Protein 9BF2 (pdb70)

B-factor: mean 17.83, std 10.33, range [5.29, 92.13]

Radius of gyration: 23.88 Å; Cα contacts (8 Å, |Δi|>4): 708; chains: 3; bounding box: 47×56×74 Å

Foldseek 3Di:
DDADAEAEEEEEEEQPDCVLCPPVLQVVLQVVLQVVCVVVRNHHDDDYPYYDYDHDLVVQQVVVVVCPVPTPPYAEYEYEDAPDDVNVVSNCCCCVPNPVHHYQYDYSVCSNPPDSVSSVVSSVVVVVRRD/DDADAEAEEEEEEEQDDCVQCPPVLVVVLVVVLQVVCVVVRNGNDDDHPYYDYDHDLVVQQVVVVCVPVPDPPHAEYEYEDAPDDPNVVSNCCNCVPVRVHHYQYDYSVCSSPPDVVRSVVRSVVVVVVRD/DAAQAEQEEEEEEEAPDCVLQPPVLQVVLVVVLQVVCVVVRHGNDDDHPYYDYDHDLVVQQVVVVCVPVPGPPHAEYEYEDQPDDPNVVSNCCCCVPNRVHHYQYDYSVCSNPPDVVRSVVRSVVVCVRRHD

Organism: Homo sapiens (NCBI:txid9606)

Structure (mmCIF, N/CA/C/O backbone):
data_9BF2
#
_entry.id   9BF2
#
_cell.length_a   39.608
_cell.length_b   46.339
_cell.length_c   64.920
_cell.angle_alpha   87.58
_cell.angle_beta   74.68
_cell.angle_gamma   85.87
#
_symmetry.space_group_name_H-M   'P 1'
#
loop_
_entity.id
_entity.type
_entity.pdbx_description
1 polymer 'Protein argonaute-2'
2 non-polymer "URIDINE-5'-MONOPHOSPHATE"
3 water water
#
loop_
_atom_site.group_PDB
_atom_site.id
_atom_site.type_symbol
_atom_site.label_atom_id
_atom_site.label_alt_id
_atom_site.label_comp_id
_atom_site.label_asym_id
_atom_site.label_entity_id
_atom_site.label_seq_id
_atom_site.pdbx_PDB_ins_code
_atom_site.Cartn_x
_atom_site.Cartn_y
_atom_site.Cartn_z
_atom_site.occupancy
_atom_site.B_iso_or_equiv
_atom_site.auth_seq_id
_atom_site.auth_comp_id
_atom_site.auth_asym_id
_atom_site.auth_atom_id
_atom_site.pdbx_PDB_model_num
ATOM 1 N N . PHE A 1 3 ? -30.936 9.054 -31.594 1.00 36.85 442 PHE A N 1
ATOM 2 C CA . PHE A 1 3 ? -31.390 8.019 -30.633 1.00 32.72 442 PHE A CA 1
ATOM 3 C C . PHE A 1 3 ? -31.571 6.676 -31.338 1.00 31.88 442 PHE A C 1
ATOM 4 O O . PHE A 1 3 ? -32.327 6.577 -32.306 1.00 26.53 442 PHE A O 1
ATOM 12 N N . HIS A 1 4 ? -30.930 5.651 -30.799 1.00 25.28 443 HIS A N 1
ATOM 13 C CA . HIS A 1 4 ? -30.962 4.352 -31.482 1.00 19.89 443 HIS A CA 1
ATOM 14 C C . HIS A 1 4 ? -32.126 3.506 -30.993 1.00 28.82 443 HIS A C 1
ATOM 15 O O . HIS A 1 4 ? -32.287 3.383 -29.786 1.00 23.57 443 HIS A O 1
ATOM 22 N N . THR A 1 5 ? -32.871 2.938 -31.935 1.00 25.60 444 THR A N 1
ATOM 23 C CA . THR A 1 5 ? -33.967 2.010 -31.606 1.00 27.58 444 THR A CA 1
ATOM 24 C C . THR A 1 5 ? -33.347 0.613 -31.724 1.00 26.48 444 THR A C 1
ATOM 25 O O . THR A 1 5 ? -32.240 0.504 -32.241 1.00 37.00 444 THR A O 1
ATOM 29 N N . GLY A 1 6 ? -34.010 -0.407 -31.238 1.00 33.03 445 GLY A N 1
ATOM 30 C CA . GLY A 1 6 ? -33.427 -1.735 -31.434 1.00 36.76 445 GLY A CA 1
ATOM 31 C C . GLY A 1 6 ? -32.302 -2.181 -30.491 1.00 28.01 445 GLY A C 1
ATOM 32 O O . GLY A 1 6 ? -31.782 -3.282 -30.668 1.00 29.66 445 GLY A O 1
ATOM 33 N N . ILE A 1 7 ? -31.886 -1.379 -29.517 1.00 17.72 446 ILE A N 1
ATOM 34 C CA . ILE A 1 7 ? -30.989 -1.871 -28.466 1.00 16.41 446 ILE A CA 1
ATOM 35 C C . ILE A 1 7 ? -31.794 -2.697 -27.461 1.00 24.30 446 ILE A C 1
ATOM 36 O O . ILE A 1 7 ? -32.857 -2.263 -26.991 1.00 19.80 446 ILE A O 1
ATOM 41 N N . GLU A 1 8 ? -31.268 -3.864 -27.082 1.00 19.55 447 GLU A N 1
ATOM 42 C CA . GLU A 1 8 ? -31.780 -4.614 -25.939 1.00 18.03 447 GLU A CA 1
ATOM 43 C C . GLU A 1 8 ? -30.591 -5.015 -25.077 1.00 18.60 447 GLU A C 1
ATOM 44 O O . GLU A 1 8 ? -29.633 -5.618 -25.578 1.00 20.80 447 GLU A O 1
ATOM 50 N N . ILE A 1 9 ? -30.644 -4.671 -23.798 1.00 15.57 448 ILE A N 1
ATOM 51 C CA . ILE A 1 9 ? -29.555 -4.943 -22.866 1.00 16.20 448 ILE A CA 1
ATOM 52 C C . ILE A 1 9 ? -29.977 -6.170 -22.069 1.00 17.21 448 ILE A C 1
ATOM 53 O O . ILE A 1 9 ? -30.865 -6.100 -21.211 1.00 19.25 448 ILE A O 1
ATOM 58 N N . LYS A 1 10 ? -29.366 -7.315 -22.380 1.00 17.73 449 LYS A N 1
ATOM 59 C CA . LYS A 1 10 ? -29.771 -8.560 -21.743 1.00 18.12 449 LYS A CA 1
ATOM 60 C C . LYS A 1 10 ? -28.803 -9.007 -20.676 1.00 17.49 449 LYS A C 1
ATOM 61 O O . LYS A 1 10 ? -29.233 -9.591 -19.681 1.00 21.42 449 LYS A O 1
ATOM 67 N N . VAL A 1 11 ? -27.512 -8.725 -20.850 1.00 13.11 450 VAL A N 1
ATOM 68 C CA . VAL A 1 11 ? -26.486 -9.147 -19.891 1.00 11.82 450 VAL A CA 1
ATOM 69 C C . VAL A 1 11 ? -25.732 -7.901 -19.456 1.00 13.35 450 VAL A C 1
ATOM 70 O O . VAL A 1 11 ? -25.017 -7.294 -20.256 1.00 12.25 450 VAL A O 1
ATOM 74 N N . TRP A 1 12 ? -25.863 -7.529 -18.181 1.00 11.28 451 TRP A N 1
ATOM 75 C CA . TRP A 1 12 ? -25.198 -6.312 -17.710 1.00 7.31 451 TRP A CA 1
ATOM 76 C C . TRP A 1 12 ? -24.909 -6.466 -16.229 1.00 10.42 451 TRP A C 1
ATOM 77 O O . TRP A 1 12 ? -25.561 -7.248 -15.545 1.00 11.30 451 TRP A O 1
ATOM 88 N N . ALA A 1 13 ? -23.950 -5.672 -15.721 1.00 8.33 452 ALA A N 1
ATOM 89 C CA . ALA A 1 13 ? -23.475 -5.803 -14.349 1.00 6.79 452 ALA A CA 1
ATOM 90 C C . ALA A 1 13 ? -23.455 -4.423 -13.712 1.00 9.31 452 ALA A C 1
ATOM 91 O O . ALA A 1 13 ? -23.410 -3.413 -14.406 1.00 8.72 452 ALA A O 1
ATOM 93 N N . ILE A 1 14 ? -23.481 -4.394 -12.386 1.00 7.28 453 ILE A N 1
ATOM 94 C CA . ILE A 1 14 ? -23.276 -3.168 -11.615 1.00 8.18 453 ILE A CA 1
ATOM 95 C C . ILE A 1 14 ? -22.055 -3.366 -10.727 1.00 8.15 453 ILE A C 1
ATOM 96 O O . ILE A 1 14 ? -21.966 -4.350 -9.970 1.00 8.83 453 ILE A O 1
ATOM 101 N N . ALA A 1 15 ? -21.139 -2.409 -10.781 1.00 6.74 454 ALA A N 1
ATOM 102 C CA . ALA A 1 15 ? -19.991 -2.345 -9.895 1.00 6.47 454 ALA A CA 1
ATOM 103 C C . ALA A 1 15 ? -20.122 -1.059 -9.110 1.00 8.62 454 ALA A C 1
ATOM 104 O O . ALA A 1 15 ? -20.083 0.017 -9.705 1.00 9.71 454 ALA A O 1
ATOM 106 N N . CYS A 1 16 ? -20.265 -1.154 -7.790 1.00 7.90 455 CYS A N 1
ATOM 107 C CA . CYS A 1 16 ? -20.527 0.058 -7.012 1.00 5.72 455 CYS A CA 1
ATOM 108 C C . CYS A 1 16 ? -19.245 0.418 -6.258 1.00 9.16 455 CYS A C 1
ATOM 109 O O . CYS A 1 16 ? -18.919 -0.209 -5.240 1.00 10.42 455 CYS A O 1
ATOM 112 N N . PHE A 1 17 ? -18.530 1.461 -6.723 1.00 7.71 456 PHE A N 1
ATOM 113 C CA . PHE A 1 17 ? -17.332 1.898 -5.993 1.00 7.65 456 PHE A CA 1
ATOM 114 C C . PHE A 1 17 ? -17.647 2.915 -4.915 1.00 10.91 456 PHE A C 1
ATOM 115 O O . PHE A 1 17 ? -16.746 3.284 -4.147 1.00 10.89 456 PHE A O 1
ATOM 123 N N . ALA A 1 18 ? -18.908 3.367 -4.835 1.00 9.81 457 ALA A N 1
ATOM 124 C CA . ALA A 1 18 ? -19.338 4.168 -3.705 1.00 13.76 457 ALA A CA 1
ATOM 125 C C . ALA A 1 18 ? -19.484 3.285 -2.459 1.00 10.37 457 ALA A C 1
ATOM 126 O O . ALA A 1 18 ? -19.823 2.113 -2.572 1.00 10.16 457 ALA A O 1
ATOM 128 N N . PRO A 1 19 ? -19.224 3.828 -1.272 1.00 12.19 458 PRO A N 1
ATOM 129 C CA . PRO A 1 19 ? -19.296 3.021 -0.056 1.00 15.30 458 PRO A CA 1
ATOM 130 C C . PRO A 1 19 ? -20.709 2.514 0.148 1.00 13.50 458 PRO A C 1
ATOM 131 O O . PRO A 1 19 ? -21.664 3.269 -0.005 1.00 13.34 458 PRO A O 1
ATOM 135 N N . GLN A 1 20 ? -20.820 1.253 0.561 1.00 11.80 459 GLN A N 1
ATOM 136 C CA . GLN A 1 20 ? -22.143 0.713 0.889 1.00 13.72 459 GLN A CA 1
ATOM 137 C C . GLN A 1 20 ? -22.884 1.559 1.938 1.00 17.54 459 GLN A C 1
ATOM 138 O O . GLN A 1 20 ? -24.111 1.676 1.880 1.00 12.87 459 GLN A O 1
ATOM 144 N N . ARG A 1 21 ? -22.178 2.200 2.878 1.00 16.21 460 ARG A N 1
ATOM 145 C CA . ARG A 1 21 ? -22.919 2.961 3.884 1.00 16.46 460 ARG A CA 1
ATOM 146 C C . ARG A 1 21 ? -23.526 4.241 3.329 1.00 17.80 460 ARG A C 1
ATOM 147 O O . ARG A 1 21 ? -24.427 4.813 3.954 1.00 23.62 460 ARG A O 1
ATOM 155 N N . GLN A 1 22 ? -23.064 4.699 2.176 1.00 13.70 461 GLN A N 1
ATOM 156 C CA . GLN A 1 22 ? -23.673 5.837 1.509 1.00 17.10 461 GLN A CA 1
ATOM 157 C C . GLN A 1 22 ? -24.668 5.432 0.438 1.00 20.42 461 GLN A C 1
ATOM 158 O O . GLN A 1 22 ? -25.718 6.061 0.311 1.00 25.73 461 GLN A O 1
ATOM 164 N N . CYS A 1 23 ? -24.382 4.361 -0.295 1.00 13.35 462 CYS A N 1
ATOM 165 C CA . CYS A 1 23 ? -25.201 3.901 -1.420 1.00 10.10 462 CYS A CA 1
ATOM 166 C C . CYS A 1 23 ? -25.526 2.448 -1.099 1.00 10.33 462 CYS A C 1
ATOM 167 O O . CYS A 1 23 ? -24.743 1.560 -1.460 1.00 9.84 462 CYS A O 1
ATOM 170 N N . THR A 1 24 ? -26.655 2.205 -0.422 1.00 9.58 463 THR A N 1
ATOM 171 C CA . THR A 1 24 ? -26.938 0.883 0.134 1.00 9.00 463 THR A CA 1
ATOM 172 C C . THR A 1 24 ? -27.532 -0.062 -0.902 1.00 12.10 463 THR A C 1
ATOM 173 O O . THR A 1 24 ? -27.886 0.322 -2.022 1.00 9.79 463 THR A O 1
ATOM 177 N N . GLU A 1 25 ? -27.693 -1.322 -0.484 1.00 10.21 464 GLU A N 1
ATOM 178 C CA . GLU A 1 25 ? -28.306 -2.312 -1.369 1.00 9.36 464 GLU A CA 1
ATOM 179 C C . GLU A 1 25 ? -29.707 -1.879 -1.799 1.00 11.22 464 GLU A C 1
ATOM 180 O O . GLU A 1 25 ? -30.079 -2.044 -2.968 1.00 10.31 464 GLU A O 1
ATOM 186 N N . VAL A 1 26 ? -30.500 -1.306 -0.896 1.00 12.16 465 VAL A N 1
ATOM 187 C CA . VAL A 1 26 ? -31.837 -0.927 -1.348 1.00 10.86 465 VAL A CA 1
ATOM 188 C C . VAL A 1 26 ? -31.781 0.241 -2.329 1.00 11.12 465 VAL A C 1
ATOM 189 O O . VAL A 1 26 ? -32.612 0.322 -3.242 1.00 9.60 465 VAL A O 1
ATOM 193 N N . HIS A 1 27 ? -30.829 1.166 -2.164 1.00 9.06 466 HIS A N 1
ATOM 194 C CA . HIS A 1 27 ? -30.631 2.200 -3.183 1.00 9.84 466 HIS A CA 1
ATOM 195 C C . HIS A 1 27 ? -30.274 1.555 -4.523 1.00 9.52 466 HIS A C 1
ATOM 196 O O . HIS A 1 27 ? -30.797 1.958 -5.570 1.00 8.50 466 HIS A O 1
ATOM 203 N N . LEU A 1 28 ? -29.391 0.554 -4.519 1.00 10.02 467 LEU A N 1
ATOM 204 C CA . LEU A 1 28 ? -29.004 -0.091 -5.785 1.00 10.83 467 LEU A CA 1
ATOM 205 C C . LEU A 1 28 ? -30.187 -0.780 -6.459 1.00 13.44 467 LEU A C 1
ATOM 206 O O . LEU A 1 28 ? -30.372 -0.680 -7.688 1.00 10.94 467 LEU A O 1
ATOM 211 N N . LYS A 1 29 ? -31.013 -1.494 -5.680 1.00 11.97 468 LYS A N 1
ATOM 212 C CA . LYS A 1 29 ? -32.153 -2.202 -6.262 1.00 11.66 468 LYS A CA 1
ATOM 213 C C . LYS A 1 29 ? -33.221 -1.247 -6.771 1.00 10.11 468 LYS A C 1
ATOM 214 O O . LYS A 1 29 ? -33.817 -1.473 -7.829 1.00 10.60 468 LYS A O 1
ATOM 220 N N . SER A 1 30 ? -33.433 -0.155 -6.043 1.00 9.90 469 SER A N 1
ATOM 221 C CA . SER A 1 30 ? -34.374 0.855 -6.468 1.00 9.24 469 SER A CA 1
ATOM 222 C C . SER A 1 30 ? -33.922 1.485 -7.772 1.00 12.18 469 SER A C 1
ATOM 223 O O . SER A 1 30 ? -34.699 1.620 -8.725 1.00 11.97 469 SER A O 1
ATOM 226 N N . PHE A 1 31 ? -32.668 1.917 -7.801 1.00 10.19 470 PHE A N 1
ATOM 227 C CA . PHE A 1 31 ? -32.089 2.505 -9.011 1.00 9.74 470 PHE A CA 1
ATOM 228 C C . PHE A 1 31 ? -32.195 1.541 -10.196 1.00 12.60 470 PHE A C 1
ATOM 229 O O . PHE A 1 31 ? -32.607 1.942 -11.303 1.00 10.30 470 PHE A O 1
ATOM 237 N N . THR A 1 32 ? -31.857 0.263 -9.975 1.00 12.13 471 THR A N 1
ATOM 238 C CA . THR A 1 32 ? -31.964 -0.753 -11.024 1.00 13.26 471 THR A CA 1
ATOM 239 C C . THR A 1 32 ? -33.367 -0.818 -11.609 1.00 16.83 471 THR A C 1
ATOM 240 O O . THR A 1 32 ? -33.552 -0.817 -12.841 1.00 14.24 471 THR A O 1
ATOM 244 N N . GLU A 1 33 ? -34.381 -0.912 -10.734 1.00 13.27 472 GLU A N 1
ATOM 245 C CA . GLU A 1 33 ? -35.738 -1.101 -11.185 1.00 13.64 472 GLU A CA 1
ATOM 246 C C . GLU A 1 33 ? -36.256 0.155 -11.857 1.00 16.11 472 GLU A C 1
ATOM 247 O O . GLU A 1 33 ? -36.981 0.062 -12.845 1.00 14.09 472 GLU A O 1
ATOM 253 N N . GLN A 1 34 ? -35.882 1.336 -11.347 1.00 13.37 473 GLN A N 1
ATOM 254 C CA . GLN A 1 34 ? -36.330 2.564 -12.011 1.00 12.48 473 GLN A CA 1
ATOM 255 C C . GLN A 1 34 ? -35.657 2.721 -13.366 1.00 11.22 473 GLN A C 1
ATOM 256 O O . GLN A 1 34 ? -36.309 3.122 -14.343 1.00 12.84 473 GLN A O 1
ATOM 262 N N . LEU A 1 35 ? -34.384 2.355 -13.460 1.00 12.01 474 LEU A N 1
ATOM 263 C CA . LEU A 1 35 ? -33.682 2.437 -14.749 1.00 13.28 474 LEU A CA 1
ATOM 264 C C . LEU A 1 35 ? -34.285 1.465 -15.752 1.00 15.45 474 LEU A C 1
ATOM 265 O O . LEU A 1 35 ? -34.462 1.790 -16.941 1.00 14.98 474 LEU A O 1
ATOM 270 N N . ARG A 1 36 ? -34.623 0.265 -15.296 1.00 13.48 475 ARG A N 1
ATOM 271 C CA . ARG A 1 36 ? -35.257 -0.695 -16.200 1.00 18.23 475 ARG A CA 1
ATOM 272 C C . ARG A 1 36 ? -36.578 -0.149 -16.748 1.00 16.06 475 ARG A C 1
ATOM 273 O O . ARG A 1 36 ? -36.860 -0.267 -17.955 1.00 14.48 475 ARG A O 1
ATOM 281 N N . LYS A 1 37 ? -37.387 0.502 -15.908 1.00 17.09 476 LYS A N 1
ATOM 282 C CA . LYS A 1 37 ? -38.684 0.977 -16.384 1.00 18.41 476 LYS A CA 1
ATOM 283 C C . LYS A 1 37 ? -38.526 2.087 -17.423 1.00 13.40 476 LYS A C 1
ATOM 284 O O . LYS A 1 37 ? -39.230 2.098 -18.448 1.00 15.62 476 LYS A O 1
ATOM 290 N N . ILE A 1 38 ? -37.636 3.056 -17.152 1.00 12.14 477 ILE A N 1
ATOM 291 C CA . ILE A 1 38 ? -37.547 4.165 -18.080 1.00 13.63 477 ILE A CA 1
ATOM 292 C C . ILE A 1 38 ? -36.863 3.714 -19.359 1.00 11.86 477 ILE A C 1
ATOM 293 O O . ILE A 1 38 ? -37.247 4.160 -20.459 1.00 12.68 477 ILE A O 1
ATOM 298 N N . SER A 1 39 ? -35.903 2.777 -19.262 1.00 10.40 478 SER A N 1
ATOM 299 C CA . SER A 1 39 ? -35.247 2.274 -20.473 1.00 11.08 478 SER A CA 1
ATOM 300 C C . SER A 1 39 ? -36.241 1.520 -21.356 1.00 13.11 478 SER A C 1
ATOM 301 O O . SER A 1 39 ? -36.209 1.656 -22.579 1.00 12.88 478 SER A O 1
ATOM 304 N N . ARG A 1 40 ? -37.219 0.848 -20.742 1.00 13.68 479 ARG A N 1
ATOM 305 C CA . ARG A 1 40 ? -38.260 0.187 -21.529 1.00 17.46 479 ARG A CA 1
ATOM 306 C C . ARG A 1 40 ? -39.178 1.206 -22.187 1.00 15.44 479 ARG A C 1
ATOM 307 O O . ARG A 1 40 ? -39.516 1.066 -23.378 1.00 16.24 479 ARG A O 1
ATOM 315 N N . ASP A 1 41 ? -39.613 2.224 -21.414 1.00 15.66 480 ASP A N 1
ATOM 316 C CA . ASP A 1 41 ? -40.412 3.334 -21.944 1.00 18.64 480 ASP A CA 1
ATOM 317 C C . ASP A 1 41 ? -39.812 3.835 -23.224 1.00 16.11 480 ASP A C 1
ATOM 318 O O . ASP A 1 41 ? -40.512 4.087 -24.211 1.00 18.07 480 ASP A O 1
ATOM 323 N N . ALA A 1 42 ? -38.505 4.008 -23.216 1.00 15.43 481 ALA A N 1
ATOM 324 C CA . ALA A 1 42 ? -37.764 4.629 -24.292 1.00 15.64 481 ALA A CA 1
ATOM 325 C C . ALA A 1 42 ? -37.368 3.670 -25.393 1.00 22.48 481 ALA A C 1
ATOM 326 O O . ALA A 1 42 ? -36.658 4.087 -26.326 1.00 20.15 481 ALA A O 1
ATOM 328 N N . GLY A 1 43 ? -37.735 2.401 -25.265 1.00 15.05 482 GLY A N 1
ATOM 329 C CA . GLY A 1 43 ? -37.477 1.444 -26.320 1.00 14.41 482 GLY A CA 1
ATOM 330 C C . GLY A 1 43 ? -36.050 0.963 -26.375 1.00 16.86 482 GLY A C 1
ATOM 331 O O . GLY A 1 43 ? -35.608 0.518 -27.441 1.00 18.27 482 GLY A O 1
ATOM 332 N N . MET A 1 44 ? -35.317 1.028 -25.252 1.00 15.70 483 MET A N 1
ATOM 333 C CA . MET A 1 44 ? -33.976 0.442 -25.133 1.00 15.28 483 MET A CA 1
ATOM 334 C C . MET A 1 44 ? -33.974 -0.437 -23.895 1.00 15.92 483 MET A C 1
ATOM 335 O O . MET A 1 44 ? -33.262 -0.164 -22.923 1.00 19.17 483 MET A O 1
ATOM 340 N N . PRO A 1 45 ? -34.822 -1.461 -23.868 1.00 16.25 484 PRO A N 1
ATOM 341 C CA . PRO A 1 45 ? -35.087 -2.154 -22.600 1.00 20.39 484 PRO A CA 1
ATOM 342 C C . PRO A 1 45 ? -33.816 -2.782 -22.053 1.00 21.49 484 PRO A C 1
ATOM 343 O O . PRO A 1 45 ? -33.149 -3.577 -22.733 1.00 18.18 484 PRO A O 1
ATOM 347 N N . ILE A 1 46 ? -33.478 -2.451 -20.848 1.00 23.54 485 ILE A N 1
ATOM 348 C CA . ILE A 1 46 ? -32.532 -3.125 -19.953 1.00 23.73 485 ILE A CA 1
ATOM 349 C C . ILE A 1 46 ? -33.326 -4.255 -19.322 1.00 32.40 485 ILE A C 1
ATOM 350 O O . ILE A 1 46 ? -34.173 -4.030 -18.454 1.00 37.79 485 ILE A O 1
ATOM 355 N N . GLN A 1 47 ? -32.991 -5.349 -19.890 1.00 37.30 486 GLN A N 1
ATOM 356 C CA . GLN A 1 47 ? -33.787 -6.515 -19.563 1.00 31.25 486 GLN A CA 1
ATOM 357 C C . GLN A 1 47 ? -33.127 -7.324 -18.453 1.00 43.87 486 GLN A C 1
ATOM 358 O O . GLN A 1 47 ? -31.897 -7.456 -18.388 1.00 37.26 486 GLN A O 1
ATOM 364 N N . GLY A 1 48 ? -33.956 -7.857 -17.579 1.00 32.99 487 GLY A N 1
ATOM 365 C CA . GLY A 1 48 ? -33.454 -8.687 -16.519 1.00 28.99 487 GLY A CA 1
ATOM 366 C C . GLY A 1 48 ? -32.714 -7.904 -15.471 1.00 26.96 487 GLY A C 1
ATOM 367 O O . GLY A 1 48 ? -32.234 -6.785 -15.706 1.00 26.12 487 GLY A O 1
ATOM 368 N N . GLN A 1 49 ? -32.654 -8.502 -14.286 1.00 20.31 488 GLN A N 1
ATOM 369 C CA . GLN A 1 49 ? -31.779 -8.026 -13.249 1.00 22.24 488 GLN A CA 1
ATOM 370 C C . GLN A 1 49 ? -30.335 -8.131 -13.726 1.00 15.53 488 GLN A C 1
ATOM 371 O O . GLN A 1 49 ? -30.020 -8.894 -14.647 1.00 16.76 488 GLN A O 1
ATOM 377 N N . PRO A 1 50 ? -29.442 -7.350 -13.137 1.00 14.00 489 PRO A N 1
ATOM 378 C CA . PRO A 1 50 ? -28.043 -7.459 -13.530 1.00 13.27 489 PRO A CA 1
ATOM 379 C C . PRO A 1 50 ? -27.533 -8.840 -13.155 1.00 15.65 489 PRO A C 1
ATOM 380 O O . PRO A 1 50 ? -27.941 -9.421 -12.139 1.00 14.49 489 PRO A O 1
ATOM 384 N N . CYS A 1 51 ? -26.600 -9.344 -13.965 1.00 10.91 490 CYS A N 1
ATOM 385 C CA . CYS A 1 51 ? -26.037 -10.659 -13.669 1.00 10.90 490 CYS A CA 1
ATOM 386 C C . CYS A 1 51 ? -25.091 -10.618 -12.473 1.00 11.92 490 CYS A C 1
ATOM 387 O O . CYS A 1 51 ? -24.754 -11.679 -11.918 1.00 14.36 490 CYS A O 1
ATOM 390 N N . PHE A 1 52 ? -24.691 -9.427 -12.051 1.00 11.40 491 PHE A N 1
ATOM 391 C CA . PHE A 1 52 ? -23.677 -9.239 -11.027 1.00 9.79 491 PHE A CA 1
ATOM 392 C C . PHE A 1 52 ? -23.913 -7.840 -10.464 1.00 11.88 491 PHE A C 1
ATOM 393 O O . PHE A 1 52 ? -24.143 -6.905 -11.235 1.00 9.46 491 PHE A O 1
ATOM 401 N N . CYS A 1 53 ? -23.861 -7.707 -9.141 1.00 11.13 492 CYS A N 1
ATOM 402 C CA . CYS A 1 53 ? -24.030 -6.395 -8.523 1.00 12.55 492 CYS A CA 1
ATOM 403 C C . CYS A 1 53 ? -23.244 -6.449 -7.217 1.00 12.71 492 CYS A C 1
ATOM 404 O O . CYS A 1 53 ? -23.678 -7.086 -6.238 1.00 16.98 492 CYS A O 1
ATOM 407 N N . LYS A 1 54 ? -22.076 -5.831 -7.209 1.00 10.33 493 LYS A N 1
ATOM 408 C CA . LYS A 1 54 ? -21.231 -5.916 -6.029 1.00 10.40 493 LYS A CA 1
ATOM 409 C C . LYS A 1 54 ? -20.537 -4.590 -5.751 1.00 8.99 493 LYS A C 1
ATOM 410 O O . LYS A 1 54 ? -20.352 -3.741 -6.647 1.00 10.39 493 LYS A O 1
ATOM 416 N N . TYR A 1 55 ? -20.138 -4.436 -4.494 1.00 9.26 494 TYR A N 1
ATOM 417 C CA . TYR A 1 55 ? -19.354 -3.303 -4.062 1.00 9.36 494 TYR A CA 1
ATOM 418 C C . TYR A 1 55 ? -17.880 -3.548 -4.336 1.00 13.86 494 TYR A C 1
ATOM 419 O O . TYR A 1 55 ? -17.382 -4.683 -4.275 1.00 16.43 494 TYR A O 1
ATOM 428 N N . ALA A 1 56 ? -17.224 -2.449 -4.628 1.00 13.04 495 ALA A N 1
ATOM 429 C CA . ALA A 1 56 ? -15.784 -2.517 -4.898 1.00 17.36 495 ALA A CA 1
ATOM 430 C C . ALA A 1 56 ? -15.121 -1.350 -4.186 1.00 13.16 495 ALA A C 1
ATOM 431 O O . ALA A 1 56 ? -15.744 -0.309 -4.018 1.00 11.38 495 ALA A O 1
ATOM 433 N N . GLN A 1 57 ? -13.895 -1.569 -3.746 1.00 12.05 496 GLN A N 1
ATOM 434 C CA . GLN A 1 57 ? -13.192 -0.514 -3.008 1.00 14.49 496 GLN A CA 1
ATOM 435 C C . GLN A 1 57 ? -11.885 -0.145 -3.721 1.00 16.04 496 GLN A C 1
ATOM 436 O O . GLN A 1 57 ? -10.992 -0.974 -3.744 1.00 17.17 496 GLN A O 1
ATOM 442 N N . GLY A 1 58 ? -11.813 1.032 -4.313 1.00 13.22 497 GLY A N 1
ATOM 443 C CA . GLY A 1 58 ? -10.532 1.508 -4.841 1.00 11.17 497 GLY A CA 1
ATOM 444 C C . GLY A 1 58 ? -10.226 1.192 -6.284 1.00 10.96 497 GLY A C 1
ATOM 445 O O . GLY A 1 58 ? -10.724 0.224 -6.816 1.00 11.19 497 GLY A O 1
ATOM 446 N N . ALA A 1 59 ? -9.371 2.040 -6.838 1.00 9.37 498 ALA A N 1
ATOM 447 C CA . ALA A 1 59 ? -8.953 1.809 -8.224 1.00 8.65 498 ALA A CA 1
ATOM 448 C C . ALA A 1 59 ? -8.265 0.459 -8.392 1.00 7.90 498 ALA A C 1
ATOM 449 O O . ALA A 1 59 ? -8.300 -0.125 -9.468 1.00 9.71 498 ALA A O 1
ATOM 451 N N . ASP A 1 60 ? -7.599 -0.029 -7.340 1.00 8.63 499 ASP A N 1
ATOM 452 C CA . ASP A 1 60 ? -6.925 -1.318 -7.452 1.00 8.83 499 ASP A CA 1
ATOM 453 C C . ASP A 1 60 ? -7.891 -2.461 -7.744 1.00 7.95 499 ASP A C 1
ATOM 454 O O . ASP A 1 60 ? -7.456 -3.542 -8.194 1.00 8.24 499 ASP A O 1
ATOM 459 N N . SER A 1 61 ? -9.169 -2.290 -7.387 1.00 7.58 500 SER A N 1
ATOM 460 C CA . SER A 1 61 ? -10.130 -3.367 -7.593 1.00 8.54 500 SER A CA 1
ATOM 461 C C . SER A 1 61 ? -10.663 -3.404 -9.015 1.00 8.85 500 SER A C 1
ATOM 462 O O . SER A 1 61 ? -11.263 -4.416 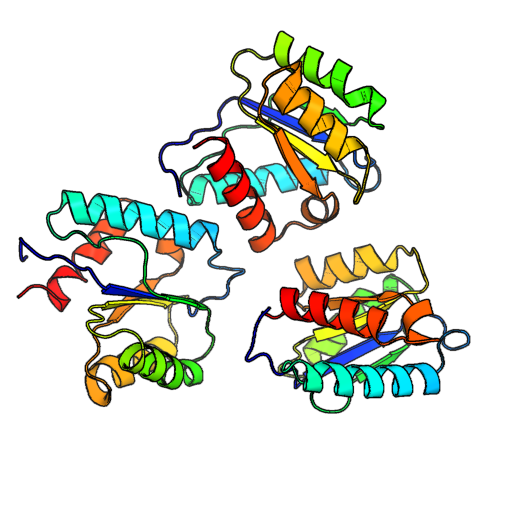-9.387 1.00 10.04 500 SER A O 1
ATOM 465 N N . VAL A 1 62 ? -10.387 -2.378 -9.831 1.00 6.91 501 VAL A N 1
ATOM 466 C CA . VAL A 1 62 ? -11.038 -2.271 -11.148 1.00 6.12 501 VAL A CA 1
ATOM 467 C C . VAL A 1 62 ? -10.588 -3.395 -12.068 1.00 7.99 501 VAL A C 1
ATOM 468 O O . VAL A 1 62 ? -11.410 -4.169 -12.582 1.00 7.14 501 VAL A O 1
ATOM 472 N N . GLU A 1 63 ? -9.287 -3.504 -12.314 1.00 6.85 502 GLU A N 1
ATOM 473 C CA . GLU A 1 63 ? -8.881 -4.496 -13.306 1.00 7.62 502 GLU A CA 1
ATOM 474 C C . GLU A 1 63 ? -9.202 -5.917 -12.850 1.00 10.78 502 GLU A C 1
ATOM 475 O O . GLU A 1 63 ? -9.715 -6.703 -13.680 1.00 7.41 502 GLU A O 1
ATOM 481 N N . PRO A 1 64 ? -8.947 -6.324 -11.593 1.00 7.55 503 PRO A N 1
ATOM 482 C CA . PRO A 1 64 ? -9.344 -7.679 -11.187 1.00 9.63 503 PRO A CA 1
ATOM 483 C C . PRO A 1 64 ? -10.835 -7.919 -11.319 1.00 9.45 503 PRO A C 1
ATOM 484 O O . PRO A 1 64 ? -11.253 -9.013 -11.753 1.00 10.00 503 PRO A O 1
ATOM 488 N N . MET A 1 65 ? -11.662 -6.912 -10.979 1.00 8.13 504 MET A N 1
ATOM 489 C CA . MET A 1 65 ? -13.108 -7.146 -11.049 1.00 7.73 504 MET A CA 1
ATOM 490 C C . MET A 1 65 ? -13.564 -7.247 -12.510 1.00 6.67 504 MET A C 1
ATOM 491 O O . MET A 1 65 ? -14.392 -8.115 -12.852 1.00 8.27 504 MET A O 1
ATOM 496 N N . PHE A 1 66 ? -13.009 -6.409 -13.385 1.00 6.52 505 PHE A N 1
ATOM 497 C CA . PHE A 1 66 ? -13.474 -6.437 -14.774 1.00 6.81 505 PHE A CA 1
ATOM 498 C C . PHE A 1 66 ? -12.997 -7.716 -15.472 1.00 6.53 505 PHE A C 1
ATOM 499 O O . PHE A 1 66 ? -13.733 -8.288 -16.286 1.00 7.30 505 PHE A O 1
ATOM 507 N N . ARG A 1 67 ? -11.771 -8.194 -15.163 1.00 7.74 506 ARG A N 1
ATOM 508 C CA . ARG A 1 67 ? -11.341 -9.479 -15.695 1.00 8.62 506 ARG A CA 1
ATOM 509 C C . ARG A 1 67 ? -12.223 -10.597 -15.184 1.00 7.98 506 ARG A C 1
ATOM 510 O O . ARG A 1 67 ? -12.609 -11.483 -15.952 1.00 8.73 506 ARG A O 1
ATOM 518 N N . HIS A 1 68 ? -12.589 -10.556 -13.892 1.00 7.43 507 HIS A N 1
ATOM 519 C CA . HIS A 1 68 ? -13.529 -11.534 -13.363 1.00 8.12 507 HIS A CA 1
ATOM 520 C C . HIS A 1 68 ? -14.853 -11.501 -14.131 1.00 11.25 507 HIS A C 1
ATOM 521 O O . HIS A 1 68 ? -15.399 -12.551 -14.499 1.00 9.73 507 HIS A O 1
ATOM 528 N N . LEU A 1 69 ? -15.393 -10.301 -14.366 1.00 7.14 508 LEU A N 1
ATOM 529 C CA . LEU A 1 69 ? -16.654 -10.211 -15.096 1.00 7.50 508 LEU A CA 1
ATOM 530 C C . LEU A 1 69 ? -16.534 -10.817 -16.487 1.00 9.69 508 LEU A C 1
ATOM 531 O O . LEU A 1 69 ? -17.414 -11.586 -16.924 1.00 9.24 508 LEU A O 1
ATOM 536 N N . LYS A 1 70 ? -15.473 -10.450 -17.219 1.00 7.47 509 LYS A N 1
ATOM 537 C CA . LYS A 1 70 ? -15.283 -10.983 -18.568 1.00 7.93 509 LYS A CA 1
ATOM 53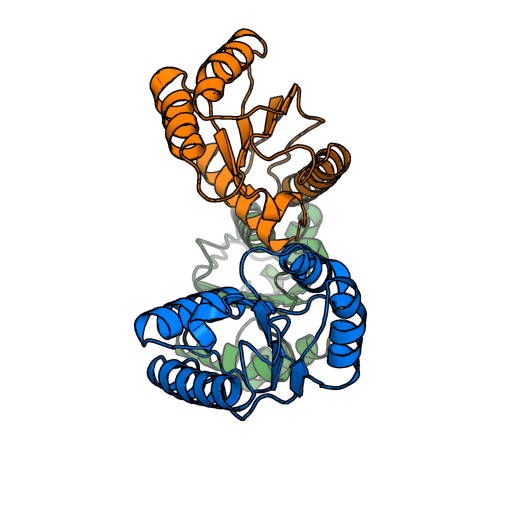8 C C . LYS A 1 70 ? -15.146 -12.503 -18.522 1.00 9.24 509 LYS A C 1
ATOM 539 O O . LYS A 1 70 ? -15.612 -13.200 -19.417 1.00 10.24 509 LYS A O 1
ATOM 545 N N . ASN A 1 71 ? -14.567 -13.022 -17.449 1.00 9.23 510 ASN A N 1
ATOM 546 C CA . ASN A 1 71 ? -14.297 -14.450 -17.398 1.00 11.20 510 ASN A CA 1
ATOM 547 C C . ASN A 1 71 ? -15.477 -15.255 -16.886 1.00 10.15 510 ASN A C 1
ATOM 548 O O . ASN A 1 71 ? -15.450 -16.487 -16.931 1.00 13.21 510 ASN A O 1
ATOM 553 N N . THR A 1 72 ? -16.498 -14.593 -16.382 1.00 9.39 511 THR A N 1
ATOM 554 C CA . THR A 1 72 ? -17.604 -15.270 -15.705 1.00 9.80 511 THR A CA 1
ATOM 555 C C . THR A 1 72 ? -18.948 -15.129 -16.428 1.00 12.35 511 THR A C 1
ATOM 556 O O . THR A 1 72 ? -19.769 -16.065 -16.360 1.00 12.49 511 THR A O 1
ATOM 560 N N . TYR A 1 73 ? -19.198 -14.025 -17.146 1.00 11.37 512 TYR A N 1
ATOM 561 C CA . TYR A 1 73 ? -20.515 -13.754 -17.734 1.00 10.53 512 TYR A CA 1
ATOM 562 C C . TYR A 1 73 ? -20.406 -13.668 -19.256 1.00 12.11 512 TYR A C 1
ATOM 563 O O . TYR A 1 73 ? -19.999 -12.648 -19.817 1.00 13.68 512 TYR A O 1
ATOM 572 N N . ALA A 1 74 ? -20.787 -14.743 -19.947 1.00 11.40 513 ALA A N 1
ATOM 573 C CA . ALA A 1 74 ? -20.745 -14.699 -21.403 1.00 15.36 513 ALA A CA 1
ATOM 574 C C . ALA A 1 74 ? -21.678 -13.629 -21.963 1.00 17.10 513 ALA A C 1
ATOM 575 O O . ALA A 1 74 ? -22.799 -13.479 -21.491 1.00 15.05 513 ALA A O 1
ATOM 577 N N . GLY A 1 75 ? -21.239 -12.930 -23.011 1.00 16.99 514 GLY A N 1
ATOM 578 C CA . GLY A 1 75 ? -22.099 -11.968 -23.681 1.00 17.90 514 GLY A CA 1
ATOM 579 C C . GLY A 1 75 ? -22.371 -10.703 -22.891 1.00 14.54 514 GLY A C 1
ATOM 580 O O . GLY A 1 75 ? -23.337 -9.978 -23.172 1.00 16.83 514 GLY A O 1
ATOM 581 N N . LEU A 1 76 ? -21.553 -10.444 -21.877 1.00 14.75 515 LEU A N 1
ATOM 582 C CA . LEU A 1 76 ? -21.697 -9.227 -21.083 1.00 11.74 515 LEU A CA 1
ATOM 583 C C . LEU A 1 76 ? -21.671 -8.008 -21.995 1.00 10.99 515 LEU A C 1
ATOM 584 O O . LEU A 1 76 ? -20.726 -7.826 -22.771 1.00 17.13 515 LEU A O 1
ATOM 589 N N . GLN A 1 77 ? -22.706 -7.165 -21.894 1.00 10.26 516 GLN A N 1
ATOM 590 C CA . GLN A 1 77 ? -22.859 -6.007 -22.767 1.00 13.09 516 GLN A CA 1
ATOM 591 C C . GLN A 1 77 ? -22.465 -4.685 -22.131 1.00 16.19 516 GLN A C 1
ATOM 592 O O . GLN A 1 77 ? -22.128 -3.734 -22.852 1.00 14.07 516 GLN A O 1
ATOM 598 N N . LEU A 1 78 ? -22.572 -4.572 -20.815 1.00 8.99 517 LEU A N 1
ATOM 599 C CA . LEU A 1 78 ? -22.425 -3.255 -20.179 1.00 9.04 517 LEU A CA 1
ATOM 600 C C . LEU A 1 78 ? -22.094 -3.475 -18.708 1.00 7.67 517 LEU A C 1
ATOM 601 O O . LEU A 1 78 ? -22.726 -4.310 -18.065 1.00 9.30 517 LEU A O 1
ATOM 606 N N . VAL A 1 79 ? -21.173 -2.685 -18.161 1.00 7.59 518 VAL A N 1
ATOM 607 C CA . VAL A 1 79 ? -20.984 -2.579 -16.708 1.00 6.66 518 VAL A CA 1
ATOM 608 C C . VAL A 1 79 ? -21.372 -1.151 -16.319 1.00 8.11 518 VAL A C 1
ATOM 609 O O . VAL A 1 79 ? -20.775 -0.180 -16.815 1.00 9.21 518 VAL A O 1
ATOM 613 N N . VAL A 1 80 ? -22.375 -1.027 -15.468 1.00 7.27 519 VAL A N 1
ATOM 614 C CA . VAL A 1 80 ? -22.770 0.252 -14.900 1.00 7.09 519 VAL A CA 1
ATOM 615 C C . VAL A 1 80 ? -21.943 0.454 -13.636 1.00 8.54 519 VAL A C 1
ATOM 616 O O . VAL A 1 80 ? -21.934 -0.408 -12.752 1.00 8.30 519 VAL A O 1
ATOM 620 N N . VAL A 1 81 ? -21.185 1.554 -13.600 1.00 5.80 520 VAL A N 1
ATOM 621 C CA . VAL A 1 81 ? -20.186 1.791 -12.565 1.00 5.29 520 VAL A CA 1
ATOM 622 C C . VAL A 1 81 ? -20.591 3.002 -11.721 1.00 6.65 520 VAL A C 1
ATOM 623 O O . VAL A 1 81 ? -20.657 4.129 -12.221 1.00 7.96 520 VAL A O 1
ATOM 627 N N . ILE A 1 82 ? -20.818 2.790 -10.428 1.00 5.47 521 ILE A N 1
ATOM 628 C CA . ILE A 1 82 ? -21.288 3.872 -9.567 1.00 6.90 521 ILE A CA 1
ATOM 629 C C . ILE A 1 82 ? -20.097 4.453 -8.828 1.00 9.42 521 ILE A C 1
ATOM 630 O O . ILE A 1 82 ? -19.330 3.711 -8.191 1.00 9.48 521 ILE A O 1
ATOM 635 N N . LEU A 1 83 ? -19.915 5.767 -8.936 1.00 7.14 522 LEU A N 1
ATOM 636 C CA . LEU A 1 83 ? -18.715 6.422 -8.410 1.00 8.52 522 LEU A CA 1
ATOM 637 C C . LEU A 1 83 ? -19.057 7.415 -7.305 1.00 11.85 522 LEU A C 1
ATOM 638 O O . LEU A 1 83 ? -20.038 8.146 -7.414 1.00 14.46 522 LEU A O 1
ATOM 643 N N . PRO A 1 84 ? -18.222 7.512 -6.257 1.00 11.20 523 PRO A N 1
ATOM 644 C CA . PRO A 1 84 ? -18.437 8.469 -5.155 1.00 16.00 523 PRO A CA 1
ATOM 645 C C . PRO A 1 84 ? -17.879 9.839 -5.523 1.00 24.09 523 PRO A C 1
ATOM 646 O O . PRO A 1 84 ? -16.820 10.255 -5.071 1.00 27.67 523 PRO A O 1
ATOM 650 N N . GLY A 1 85 ? -18.565 10.544 -6.407 1.00 17.31 524 GLY A N 1
ATOM 651 C CA . GLY A 1 85 ? -18.039 11.832 -6.827 1.00 19.74 524 GLY A CA 1
ATOM 652 C C . GLY A 1 85 ? -16.765 11.722 -7.654 1.00 22.85 524 GLY A C 1
ATOM 653 O O . GLY A 1 85 ? -16.516 10.720 -8.349 1.00 18.08 524 GLY A O 1
ATOM 654 N N . LYS A 1 86 ? -15.928 12.763 -7.566 1.00 21.97 525 LYS A N 1
ATOM 655 C CA . LYS A 1 86 ? -14.663 12.763 -8.300 1.00 19.58 525 LYS A CA 1
ATOM 656 C C . LYS A 1 86 ? -13.713 11.779 -7.656 1.00 21.10 525 LYS A C 1
ATOM 657 O O . LYS A 1 86 ? -13.519 11.825 -6.445 1.00 21.21 525 LYS A O 1
ATOM 663 N N . THR A 1 87 ? -13.103 10.885 -8.455 1.00 17.11 526 THR A N 1
ATOM 664 C CA . THR A 1 87 ? -12.287 9.818 -7.890 1.00 18.38 526 THR A CA 1
ATOM 665 C C . THR A 1 87 ? -11.321 9.316 -8.956 1.00 16.26 526 THR A C 1
ATOM 666 O O . THR A 1 87 ? -11.702 9.240 -10.133 1.00 15.46 526 THR A O 1
ATOM 670 N N . PRO A 1 88 ? -10.113 8.870 -8.574 1.00 18.83 527 PRO A N 1
ATOM 671 C CA . PRO A 1 88 ? -9.222 8.228 -9.561 1.00 20.50 527 PRO A CA 1
ATOM 672 C C . PRO A 1 88 ? -9.801 6.963 -10.126 1.00 16.49 527 PRO A C 1
ATOM 673 O O . PRO A 1 88 ? -9.283 6.450 -11.115 1.00 12.21 527 PRO A O 1
ATOM 677 N N . VAL A 1 89 ? -10.851 6.427 -9.519 1.00 11.25 528 VAL A N 1
ATOM 678 C CA . VAL A 1 89 ? -11.429 5.197 -10.041 1.00 10.49 528 VAL A CA 1
ATOM 679 C C . VAL A 1 89 ? -11.909 5.430 -11.460 1.00 10.82 528 VAL A C 1
ATOM 680 O O . VAL A 1 89 ? -11.846 4.526 -12.288 1.00 7.95 528 VAL A O 1
ATOM 684 N N . TYR A 1 90 ? -12.410 6.635 -11.765 1.00 9.35 529 TYR A N 1
ATOM 685 C CA . TYR A 1 90 ? -12.960 6.875 -13.105 1.00 8.90 529 TYR A CA 1
ATOM 686 C C . TYR A 1 90 ? -11.940 6.586 -14.193 1.00 11.88 529 TYR A C 1
ATOM 687 O O . TYR A 1 90 ? -12.206 5.807 -15.117 1.00 8.22 529 TYR A O 1
ATOM 696 N N . ALA A 1 91 ? -10.750 7.211 -14.108 1.00 10.33 530 ALA A N 1
ATOM 697 C CA . ALA A 1 91 ? -9.733 6.975 -15.135 1.00 10.69 530 ALA A CA 1
ATOM 698 C C . ALA A 1 91 ? -9.347 5.498 -15.233 1.00 10.81 530 ALA A C 1
ATOM 699 O O . ALA A 1 91 ? -9.089 4.994 -16.326 1.00 10.71 530 ALA A O 1
ATOM 701 N N . GLU A 1 92 ? -9.298 4.784 -14.101 1.00 8.13 531 GLU A N 1
ATOM 702 C CA . GLU A 1 92 ? -8.919 3.372 -14.150 1.00 7.10 531 GLU A CA 1
ATOM 703 C C . GLU A 1 92 ? -10.014 2.511 -14.793 1.00 6.60 531 GLU A C 1
ATOM 704 O O . GLU A 1 92 ? -9.720 1.577 -15.558 1.00 8.50 531 GLU A O 1
ATOM 710 N N . VAL A 1 93 ? -11.274 2.784 -14.466 1.00 7.22 532 VAL A N 1
ATOM 711 C CA . VAL A 1 93 ? -12.392 2.114 -15.125 1.00 7.47 532 VAL A CA 1
ATOM 712 C C . VAL A 1 93 ? -12.282 2.265 -16.641 1.00 9.06 532 VAL A C 1
ATOM 713 O O . VAL A 1 93 ? -12.401 1.288 -17.405 1.00 8.00 532 VAL A O 1
ATOM 717 N N . LYS A 1 94 ? -12.070 3.501 -17.109 1.00 8.46 533 LYS A N 1
ATOM 718 C CA . LYS A 1 94 ? -11.971 3.724 -18.554 1.00 8.52 533 LYS A CA 1
ATOM 719 C C . LYS A 1 94 ? -10.674 3.169 -19.151 1.00 10.88 533 LYS A C 1
ATOM 720 O O . LYS A 1 94 ? -10.684 2.655 -20.274 1.00 10.88 533 LYS A O 1
ATOM 726 N N . ARG A 1 95 ? -9.554 3.232 -18.423 1.00 7.27 534 ARG A N 1
ATOM 727 C CA . ARG A 1 95 ? -8.338 2.596 -18.905 1.00 7.90 534 ARG A CA 1
ATOM 728 C C . ARG A 1 95 ? -8.570 1.109 -19.168 1.00 8.64 534 ARG A C 1
ATOM 729 O O . ARG A 1 95 ? -8.261 0.597 -20.250 1.00 11.34 534 ARG A O 1
ATOM 737 N N . VAL A 1 96 ? -9.142 0.411 -18.192 1.00 8.18 535 VAL A N 1
ATOM 738 C CA . VAL A 1 96 ? -9.359 -1.032 -18.344 1.00 8.51 535 VAL A CA 1
ATOM 739 C C . VAL A 1 96 ? -10.431 -1.323 -19.369 1.00 11.29 535 VAL A C 1
ATOM 740 O O . VAL A 1 96 ? -10.253 -2.185 -20.239 1.00 10.01 535 VAL A O 1
ATOM 744 N N . GLY A 1 97 ? -11.583 -0.645 -19.265 1.00 9.12 536 GLY A N 1
ATOM 745 C CA . GLY A 1 97 ? -12.689 -0.984 -20.147 1.00 7.28 536 GLY A CA 1
ATOM 746 C C . GLY A 1 97 ? -12.444 -0.600 -21.593 1.00 9.16 536 GLY A C 1
ATOM 747 O O . GLY A 1 97 ? -12.694 -1.387 -22.502 1.00 10.51 536 GLY A O 1
ATOM 748 N N . ASP A 1 98 ? -11.985 0.628 -21.820 1.00 8.28 537 ASP A N 1
ATOM 749 C CA . ASP A 1 98 ? -11.852 1.119 -23.195 1.00 8.33 537 ASP A CA 1
ATOM 750 C C . ASP A 1 98 ? -10.530 0.711 -23.854 1.00 10.13 537 ASP A C 1
ATOM 751 O O . ASP A 1 98 ? -10.466 0.666 -25.102 1.00 11.92 537 ASP A O 1
ATOM 756 N N . THR A 1 99 ? -9.457 0.472 -23.073 1.00 10.26 538 THR A N 1
ATOM 757 C CA . THR A 1 99 ? -8.148 0.253 -23.696 1.00 11.24 538 THR A CA 1
ATOM 758 C C . THR A 1 99 ? -7.467 -1.064 -23.362 1.00 13.00 538 THR A C 1
ATOM 759 O O . THR A 1 99 ? -6.474 -1.392 -24.016 1.00 13.78 538 THR A O 1
ATOM 763 N N . VAL A 1 100 ? -7.948 -1.849 -22.383 1.00 9.52 539 VAL A N 1
ATOM 764 C CA . VAL A 1 100 ? -7.358 -3.153 -22.067 1.00 11.21 539 VAL A CA 1
ATOM 765 C C . VAL A 1 100 ? -8.287 -4.280 -22.477 1.00 11.06 539 VAL A C 1
ATOM 766 O O . VAL A 1 100 ? -7.893 -5.188 -23.214 1.00 16.40 539 VAL A O 1
ATOM 770 N N . LEU A 1 101 ? -9.520 -4.274 -21.968 1.00 11.70 540 LEU A N 1
ATOM 771 C CA . LEU A 1 101 ? -10.400 -5.430 -22.138 1.00 12.16 540 LEU A CA 1
ATOM 772 C C . LEU A 1 101 ? -11.525 -5.243 -23.160 1.00 13.45 540 LEU A C 1
ATOM 773 O O . LEU A 1 101 ? -12.201 -6.230 -23.483 1.00 18.21 540 LEU A O 1
ATOM 778 N N . GLY A 1 102 ? -11.754 -4.038 -23.672 1.00 12.04 541 GLY A N 1
ATOM 779 C CA . GLY A 1 102 ? -12.857 -3.830 -24.617 1.00 15.34 541 GLY A CA 1
ATOM 780 C C . GLY A 1 102 ? -14.225 -4.159 -24.022 1.00 14.38 541 GLY A C 1
ATOM 781 O O . GLY A 1 102 ? -15.033 -4.894 -24.614 1.00 16.42 541 GLY A O 1
ATOM 782 N N . MET A 1 103 ? -14.500 -3.578 -22.860 1.00 10.83 542 MET A N 1
ATOM 783 C CA . MET A 1 103 ? -15.743 -3.768 -22.115 1.00 8.95 542 MET A CA 1
ATOM 784 C C . MET A 1 103 ? -16.440 -2.418 -22.006 1.00 10.00 542 MET A C 1
ATOM 785 O O . MET A 1 103 ? -15.884 -1.492 -21.407 1.00 13.13 542 MET A O 1
ATOM 790 N N . ALA A 1 104 ? -17.661 -2.323 -22.547 1.00 10.49 543 ALA A N 1
ATOM 791 C CA . ALA A 1 104 ? -18.415 -1.078 -22.390 1.00 10.28 543 ALA A CA 1
ATOM 792 C C . ALA A 1 104 ? -18.740 -0.796 -20.928 1.00 10.24 543 ALA A C 1
ATOM 793 O O . ALA A 1 104 ? -19.242 -1.656 -20.205 1.00 9.71 543 ALA A O 1
ATOM 795 N N . THR A 1 105 ? -18.518 0.445 -20.518 1.00 8.54 544 THR A N 1
ATOM 796 C CA . THR A 1 105 ? -18.825 0.886 -19.161 1.00 8.01 544 THR A CA 1
ATOM 797 C C . THR A 1 105 ? -19.610 2.185 -19.236 1.00 9.87 544 THR A C 1
ATOM 798 O O . THR A 1 105 ? -19.402 3.013 -20.127 1.00 10.93 544 THR A O 1
ATOM 802 N N . GLN A 1 106 ? -20.518 2.355 -18.284 1.00 8.11 545 GLN A N 1
ATOM 803 C CA . GLN A 1 106 ? -21.265 3.596 -18.131 1.00 9.36 545 GLN A CA 1
ATOM 804 C C . GLN A 1 106 ? -21.145 4.007 -16.677 1.00 5.58 545 GLN A C 1
ATOM 805 O O . GLN A 1 106 ? -21.646 3.292 -15.797 1.00 7.63 545 GLN A O 1
ATOM 811 N N . CYS A 1 107 ? -20.495 5.148 -16.402 1.00 6.33 546 CYS A N 1
ATOM 812 C CA . CYS A 1 107 ? -20.375 5.598 -15.014 1.00 10.13 546 CYS A CA 1
ATOM 813 C C . CYS A 1 107 ? -21.542 6.491 -14.613 1.00 12.46 546 CYS A C 1
ATOM 814 O O . CYS A 1 107 ? -22.192 7.131 -15.450 1.00 10.52 546 CYS A O 1
ATOM 817 N N . VAL A 1 108 ? -21.820 6.489 -13.319 1.00 7.78 547 VAL A N 1
ATOM 818 C CA . VAL A 1 108 ? -22.914 7.275 -12.761 1.00 10.27 547 VAL A CA 1
ATOM 819 C C . VAL A 1 108 ? -22.506 7.747 -11.378 1.00 10.30 547 VAL A C 1
ATOM 820 O O . VAL A 1 108 ? -21.826 7.040 -10.636 1.00 8.70 547 VAL A O 1
ATOM 824 N N . GLN A 1 109 ? -22.903 8.963 -11.035 1.00 11.15 548 GLN A N 1
ATOM 825 C CA . GLN A 1 109 ? -22.575 9.511 -9.727 1.00 10.66 548 GLN A CA 1
ATOM 826 C C . GLN A 1 109 ? -23.459 8.942 -8.630 1.00 10.61 548 GLN A C 1
ATOM 827 O O . GLN A 1 109 ? -24.679 8.788 -8.799 1.00 10.16 548 GLN A O 1
ATOM 833 N N . MET A 1 110 ? -22.836 8.640 -7.485 1.00 10.60 549 MET A N 1
ATOM 834 C CA . MET A 1 110 ? -23.569 8.010 -6.395 1.00 12.24 549 MET A CA 1
ATOM 835 C C . MET A 1 110 ? -24.790 8.831 -5.986 1.00 10.26 549 MET A C 1
ATOM 836 O O . MET A 1 110 ? -25.836 8.267 -5.644 1.00 11.32 549 MET A O 1
ATOM 841 N N . LYS A 1 111 ? -24.688 10.161 -6.053 1.00 12.51 550 LYS A N 1
ATOM 842 C CA . LYS A 1 111 ? -25.823 10.983 -5.628 1.00 12.07 550 LYS A CA 1
ATOM 843 C C . LYS A 1 111 ? -27.080 10.715 -6.456 1.00 11.88 550 LYS A C 1
ATOM 844 O O . LYS A 1 111 ? -28.197 10.865 -5.952 1.00 14.49 550 LYS A O 1
ATOM 850 N N . ASN A 1 112 ? -26.932 10.265 -7.697 1.00 9.13 551 ASN A N 1
ATOM 851 C CA . ASN A 1 112 ? -28.084 9.975 -8.548 1.00 9.22 551 ASN A CA 1
ATOM 852 C C . ASN A 1 112 ? -28.546 8.540 -8.443 1.00 11.97 551 ASN A C 1
ATOM 853 O O . ASN A 1 112 ? -29.531 8.162 -9.092 1.00 13.45 551 ASN A O 1
ATOM 858 N N . VAL A 1 113 ? -27.878 7.738 -7.612 1.00 10.06 552 VAL A N 1
ATOM 859 C CA . VAL A 1 113 ? -28.379 6.426 -7.234 1.00 9.59 552 VAL A CA 1
ATOM 860 C C . VAL A 1 113 ? -29.050 6.485 -5.873 1.00 16.15 552 VAL A C 1
ATOM 861 O O . VAL A 1 113 ? -30.051 5.802 -5.639 1.00 17.70 552 VAL A O 1
ATOM 865 N N . GLN A 1 114 ? -28.486 7.300 -4.979 1.00 11.89 553 GLN A N 1
ATOM 866 C CA . GLN A 1 114 ? -29.109 7.503 -3.667 1.00 16.49 553 GLN A CA 1
ATOM 867 C C . GLN A 1 114 ? -30.506 8.075 -3.819 1.00 18.10 553 GLN A C 1
ATOM 868 O O . GLN A 1 114 ? -31.434 7.699 -3.082 1.00 19.06 553 GLN A O 1
ATOM 874 N N . ARG A 1 115 ? -30.621 9.015 -4.748 1.00 12.38 554 ARG A N 1
ATOM 875 C CA . ARG A 1 115 ? -31.951 9.616 -5.046 1.00 14.17 554 ARG A CA 1
ATOM 876 C C . ARG A 1 115 ? -32.056 9.773 -6.564 1.00 16.06 554 ARG A C 1
ATOM 877 O O . ARG A 1 115 ? -31.371 10.610 -7.119 1.00 22.45 554 ARG A O 1
ATOM 885 N N . THR A 1 116 ? -32.867 8.941 -7.163 1.00 15.89 555 THR A N 1
ATOM 886 C CA . THR A 1 116 ? -33.050 9.070 -8.603 1.00 11.99 555 THR A CA 1
ATOM 887 C C . THR A 1 116 ? -34.102 10.129 -8.912 1.00 20.51 555 THR A C 1
ATOM 888 O O . THR A 1 116 ? -34.996 10.421 -8.111 1.00 17.34 555 THR A O 1
ATOM 892 N N . THR A 1 117 ? -34.034 10.650 -10.131 1.00 15.10 556 THR A N 1
ATOM 893 C CA . THR A 1 117 ? -35.132 11.437 -10.661 1.00 14.38 556 THR A CA 1
ATOM 894 C C . THR A 1 117 ? -35.341 10.977 -12.099 1.00 12.77 556 THR A C 1
ATOM 895 O O . THR A 1 117 ? -34.437 10.411 -12.709 1.00 11.78 556 THR A O 1
ATOM 899 N N . PRO A 1 118 ? -36.526 11.182 -12.655 1.00 14.88 557 PRO A N 1
ATOM 900 C CA . PRO A 1 118 ? -36.684 10.797 -14.071 1.00 16.38 557 PRO A CA 1
ATOM 901 C C . PRO A 1 118 ? -35.676 11.486 -14.971 1.00 12.47 557 PRO A C 1
ATOM 902 O O . PRO A 1 118 ? -35.199 10.868 -15.922 1.00 12.16 557 PRO A O 1
ATOM 906 N N . GLN A 1 119 ? -35.329 12.750 -14.685 1.00 11.19 558 GLN A N 1
ATOM 907 C CA . GLN A 1 119 ? -34.367 13.460 -15.529 1.00 12.20 558 GLN A CA 1
ATOM 908 C C . GLN A 1 119 ? -32.972 12.849 -15.449 1.00 12.28 558 GLN A C 1
ATOM 909 O O . GLN A 1 119 ? -32.307 12.706 -16.473 1.00 10.97 558 GLN A O 1
ATOM 915 N N . THR A 1 120 ? -32.491 12.493 -14.245 1.00 13.97 559 THR A N 1
ATOM 916 C CA . THR A 1 120 ? -31.156 11.888 -14.206 1.00 11.04 559 THR A CA 1
ATOM 917 C C . THR A 1 120 ? -31.158 10.449 -14.739 1.00 8.56 559 THR A C 1
ATOM 918 O O . THR A 1 120 ? -30.161 10.012 -15.333 1.00 9.64 559 THR A O 1
ATOM 922 N N . LEU A 1 121 ? -32.267 9.709 -14.577 1.00 9.10 560 LEU A N 1
ATOM 923 C CA . LEU A 1 121 ? -32.354 8.391 -15.226 1.00 8.47 560 LEU A CA 1
ATOM 924 C C . LEU A 1 121 ? -32.353 8.540 -16.748 1.00 9.04 560 LEU A C 1
ATOM 925 O O . LEU A 1 121 ? -31.715 7.754 -17.467 1.00 8.48 560 LEU A O 1
ATOM 930 N N . SER A 1 122 ? -33.027 9.582 -17.231 1.00 9.34 561 SER A N 1
ATOM 931 C CA . SER A 1 122 ? -33.044 9.852 -18.666 1.00 9.75 561 SER A CA 1
ATOM 932 C C . SER A 1 122 ? -31.654 10.200 -19.146 1.00 10.10 561 SER A C 1
ATOM 933 O O . SER A 1 122 ? -31.207 9.708 -20.183 1.00 9.68 561 SER A O 1
ATOM 936 N N . ASN A 1 123 ? -30.953 11.044 -18.384 1.00 10.60 562 ASN A N 1
ATOM 937 C CA . ASN A 1 123 ? -29.582 11.406 -18.752 1.00 9.14 562 ASN A CA 1
ATOM 938 C C . ASN A 1 123 ? -28.748 10.146 -18.949 1.00 9.08 562 ASN A C 1
ATOM 939 O O . ASN A 1 123 ? -27.987 10.021 -19.907 1.00 12.18 562 ASN A O 1
ATOM 944 N N . LEU A 1 124 ? -28.873 9.217 -17.998 1.00 8.30 563 LEU A N 1
ATOM 945 C CA . LEU A 1 124 ? -28.084 7.991 -18.060 1.00 8.52 563 LEU A CA 1
ATOM 946 C C . LEU A 1 124 ? -28.481 7.120 -19.247 1.00 12.60 563 LEU A C 1
ATOM 947 O O . LEU A 1 124 ? -27.612 6.572 -19.946 1.00 11.36 563 LEU A O 1
ATOM 952 N N . CYS A 1 125 ? -29.791 6.988 -19.509 1.00 8.64 564 CYS A N 1
ATOM 953 C CA . CYS A 1 125 ? -30.247 6.231 -20.676 1.00 12.92 564 CYS A CA 1
ATOM 954 C C . CYS A 1 125 ? -29.681 6.772 -21.973 1.00 12.07 564 CYS A C 1
ATOM 955 O O . CYS A 1 125 ? -29.322 5.997 -22.856 1.00 13.10 564 CYS A O 1
ATOM 958 N N . LEU A 1 126 ? -29.649 8.097 -22.128 1.00 11.67 565 LEU A N 1
ATOM 959 C CA . LEU A 1 126 ? -29.120 8.690 -23.357 1.00 11.17 565 LEU A CA 1
ATOM 960 C C . LEU A 1 126 ? -27.652 8.337 -23.518 1.00 13.03 565 LEU A C 1
ATOM 961 O O . LEU A 1 126 ? -27.206 8.052 -24.634 1.00 16.51 565 LEU A O 1
ATOM 966 N N . LYS A 1 127 ? -26.879 8.355 -22.399 1.00 11.91 566 LYS A N 1
ATOM 967 C CA . LYS A 1 127 ? -25.455 8.027 -22.501 1.00 10.53 566 LYS A CA 1
ATOM 968 C C . LYS A 1 127 ? -25.274 6.560 -22.843 1.00 12.90 566 LYS A C 1
ATOM 969 O O . LYS A 1 127 ? -24.415 6.202 -23.658 1.00 12.35 566 LYS A O 1
ATOM 975 N N . ILE A 1 128 ? -26.071 5.684 -22.231 1.00 12.60 567 ILE A N 1
ATOM 976 C CA . ILE A 1 128 ? -25.977 4.265 -22.579 1.00 12.75 567 ILE A CA 1
ATOM 977 C C . ILE A 1 128 ? -26.341 4.060 -24.037 1.00 16.32 567 ILE A C 1
ATOM 978 O O . ILE A 1 128 ? -25.718 3.252 -24.752 1.00 15.09 567 ILE A O 1
ATOM 983 N N . ASN A 1 129 ? -27.352 4.798 -24.510 1.00 12.41 568 ASN A N 1
ATOM 984 C CA . ASN A 1 129 ? -27.824 4.619 -25.872 1.00 16.39 568 ASN A CA 1
ATOM 985 C C . ASN A 1 129 ? -26.721 4.980 -26.861 1.00 20.58 568 ASN A C 1
ATOM 986 O O . ASN A 1 129 ? -26.479 4.255 -27.838 1.00 20.03 568 ASN A O 1
ATOM 991 N N . VAL A 1 130 ? -25.976 6.051 -26.571 1.00 17.75 569 VAL A N 1
ATOM 992 C CA . VAL A 1 130 ? -24.869 6.430 -27.446 1.00 20.49 569 VAL A CA 1
ATOM 993 C C . VAL A 1 130 ? -23.794 5.358 -27.451 1.00 22.29 569 VAL A C 1
ATOM 994 O O . VAL A 1 130 ? -23.293 4.962 -28.513 1.00 24.08 569 VAL A O 1
ATOM 998 N N . LYS A 1 131 ? -23.414 4.864 -26.270 1.00 18.75 570 LYS A N 1
ATOM 999 C CA . LYS A 1 131 ? -22.365 3.852 -26.210 1.00 21.21 570 LYS A CA 1
ATOM 1000 C C . LYS A 1 131 ? -22.744 2.558 -26.933 1.00 22.77 570 LYS A C 1
ATOM 1001 O O . LYS A 1 131 ? -21.927 1.985 -27.666 1.00 22.99 570 LYS A O 1
ATOM 1007 N N . LEU A 1 132 ? -23.954 2.062 -26.730 1.00 19.23 571 LEU A N 1
ATOM 1008 C CA . LEU A 1 132 ? -24.299 0.751 -27.252 1.00 19.28 571 LEU A CA 1
ATOM 1009 C C . LEU A 1 132 ? -24.912 0.811 -28.644 1.00 21.59 571 LEU A C 1
ATOM 1010 O O . LEU A 1 132 ? -25.063 -0.233 -29.282 1.00 25.65 571 LEU A O 1
ATOM 1015 N N . GLY A 1 133 ? -25.322 1.987 -29.082 1.00 18.36 572 GLY A N 1
ATOM 1016 C CA . GLY A 1 133 ? -25.988 2.158 -30.371 1.00 21.66 572 GLY A CA 1
ATOM 1017 C C . GLY A 1 133 ? -25.100 1.964 -31.594 1.00 35.34 572 GLY A C 1
ATOM 1018 O O . GLY A 1 133 ? -23.928 2.345 -31.602 1.00 37.59 572 GLY A O 1
ATOM 1019 N N . PHE B 1 3 ? -16.758 12.781 -47.463 1.00 35.46 442 PHE B N 1
ATOM 1020 C CA . PHE B 1 3 ? -15.331 12.656 -47.154 1.00 28.81 442 PHE B CA 1
ATOM 1021 C C . PHE B 1 3 ? -14.427 13.194 -48.272 1.00 17.45 442 PHE B C 1
ATOM 1022 O O . PHE B 1 3 ? -14.520 12.808 -49.425 1.00 22.75 442 PHE B O 1
ATOM 1030 N N . HIS B 1 4 ? -13.517 14.082 -47.883 1.00 17.04 443 HIS B N 1
ATOM 1031 C CA . HIS B 1 4 ? -12.604 14.719 -48.851 1.00 17.46 443 HIS B CA 1
ATOM 1032 C C . HIS B 1 4 ? -11.288 13.974 -48.974 1.00 21.48 443 HIS B C 1
ATOM 1033 O O . HIS B 1 4 ? -10.638 13.734 -47.957 1.00 16.85 443 HIS B O 1
ATOM 1040 N N . THR B 1 5 ? -10.915 13.653 -50.208 1.00 21.20 444 THR B N 1
ATOM 1041 C CA . THR B 1 5 ? -9.639 13.036 -50.528 1.00 22.34 444 THR B CA 1
ATOM 1042 C C . THR B 1 5 ? -8.636 14.142 -50.789 1.00 23.36 444 THR B C 1
ATOM 1043 O O . THR B 1 5 ? -8.999 15.305 -50.971 1.00 25.42 444 THR B O 1
ATOM 1047 N N . GLY B 1 6 ? -7.365 13.780 -50.783 1.00 25.17 445 GLY B N 1
ATOM 1048 C CA . GLY B 1 6 ? -6.372 14.751 -51.181 1.00 25.52 445 GLY B CA 1
ATOM 1049 C C . GLY B 1 6 ? -5.907 15.707 -50.112 1.00 28.29 445 GLY B C 1
ATOM 1050 O O . GLY B 1 6 ? -5.092 16.569 -50.410 1.00 27.96 445 GLY B O 1
ATOM 1051 N N . ILE B 1 7 ? -6.364 15.584 -48.867 1.00 21.46 446 ILE B N 1
ATOM 1052 C CA . ILE B 1 7 ? -5.792 16.425 -47.816 1.00 19.65 446 ILE B CA 1
ATOM 1053 C C . ILE B 1 7 ? -4.451 15.842 -47.398 1.00 18.67 446 ILE B C 1
ATOM 1054 O O . ILE B 1 7 ? -4.292 14.619 -47.276 1.00 19.52 446 ILE B O 1
ATOM 1059 N N . GLU B 1 8 ? -3.468 16.712 -47.207 1.00 20.01 447 GLU B N 1
ATOM 1060 C CA . GLU B 1 8 ? -2.191 16.342 -46.625 1.00 15.19 447 GLU B CA 1
ATOM 1061 C C . GLU B 1 8 ? -1.871 17.386 -45.569 1.00 19.68 447 GLU B C 1
ATOM 1062 O O . GLU B 1 8 ? -1.741 18.569 -45.894 1.00 16.81 447 GLU B O 1
ATOM 1068 N N . ILE B 1 9 ? -1.750 16.967 -44.312 1.00 14.60 448 ILE B N 1
ATOM 1069 C CA . ILE B 1 9 ? -1.482 17.914 -43.238 1.00 12.71 448 ILE B CA 1
ATOM 1070 C C . ILE B 1 9 ? 0.011 17.855 -42.940 1.00 16.24 448 ILE B C 1
ATOM 1071 O O . ILE B 1 9 ? 0.487 16.959 -42.246 1.00 19.45 448 ILE B O 1
ATOM 1076 N N . LYS B 1 10 ? 0.754 18.804 -43.505 1.00 17.01 449 LYS B N 1
ATOM 1077 C CA . LYS B 1 10 ? 2.208 18.831 -43.378 1.00 19.26 449 LYS B CA 1
ATOM 1078 C C . LYS B 1 10 ? 2.690 19.591 -42.149 1.00 19.71 449 LYS B C 1
ATOM 1079 O O . LYS B 1 10 ? 3.694 19.198 -41.548 1.00 24.29 449 LYS B O 1
ATOM 1085 N N . VAL B 1 11 ? 2.034 20.694 -41.775 1.00 12.33 450 VAL B N 1
ATOM 1086 C CA . VAL B 1 11 ? 2.499 21.543 -40.666 1.00 12.43 450 VAL B CA 1
ATOM 1087 C C . VAL B 1 11 ? 1.357 21.641 -39.656 1.00 10.84 450 VAL B C 1
ATOM 1088 O O . VAL B 1 11 ? 0.284 22.169 -39.977 1.00 14.04 450 VAL B O 1
ATOM 1092 N N . TRP B 1 12 ? 1.567 21.110 -38.452 1.00 11.87 451 TRP B N 1
ATOM 1093 C CA . TRP B 1 12 ? 0.485 21.084 -37.475 1.00 10.62 451 TRP B CA 1
ATOM 1094 C C . TRP B 1 12 ? 1.103 21.172 -36.090 1.00 10.51 451 TRP B C 1
ATOM 1095 O O . TRP B 1 12 ? 2.281 20.871 -35.903 1.00 11.67 451 TRP B O 1
ATOM 1106 N N . ALA B 1 13 ? 0.296 21.598 -35.122 1.00 7.58 452 ALA B N 1
ATOM 1107 C CA . ALA B 1 13 ? 0.769 21.838 -33.773 1.00 8.04 452 ALA B CA 1
ATOM 1108 C C . ALA B 1 13 ? -0.199 21.222 -32.774 1.00 8.25 452 ALA B C 1
ATOM 1109 O O . ALA B 1 13 ? -1.357 20.938 -33.100 1.00 9.70 452 ALA B O 1
ATOM 1111 N N . ILE B 1 14 ? 0.282 21.043 -31.532 1.00 7.99 453 ILE B N 1
ATOM 1112 C CA . ILE B 1 14 ? -0.535 20.594 -30.400 1.00 7.40 453 ILE B CA 1
ATOM 1113 C C . ILE B 1 14 ? -0.456 21.664 -29.321 1.00 10.30 453 ILE B C 1
ATOM 1114 O O . ILE B 1 14 ? 0.641 22.107 -28.957 1.00 10.26 453 ILE B O 1
ATOM 1119 N N . ALA B 1 15 ? -1.621 22.071 -28.811 1.00 7.65 454 ALA B N 1
ATOM 1120 C CA . ALA B 1 15 ? -1.718 22.979 -27.668 1.00 9.27 454 ALA B CA 1
ATOM 1121 C C . ALA B 1 15 ? -2.513 22.230 -26.609 1.00 7.19 454 ALA B C 1
ATOM 1122 O O . ALA B 1 15 ? -3.702 21.935 -26.807 1.00 8.47 454 ALA B O 1
ATOM 1124 N N . CYS B 1 16 ? -1.867 21.826 -25.500 1.00 6.52 455 CYS B N 1
ATOM 1125 C CA . CYS B 1 16 ? -2.546 20.979 -24.530 1.00 7.41 455 CYS B CA 1
ATOM 1126 C C . CYS B 1 16 ? -2.950 21.830 -23.326 1.00 8.53 455 CYS B C 1
ATOM 1127 O O . CYS B 1 16 ? -2.097 22.230 -22.533 1.00 10.17 455 CYS B O 1
ATOM 1130 N N . PHE B 1 17 ? -4.251 22.108 -23.199 1.00 7.41 456 PHE B N 1
ATOM 1131 C CA . PHE B 1 17 ? -4.798 22.880 -22.087 1.00 8.66 456 PHE B CA 1
ATOM 1132 C C . PHE B 1 17 ? -5.214 21.987 -20.938 1.00 10.74 456 PHE B C 1
ATOM 1133 O O . PHE B 1 17 ? -5.639 22.510 -19.900 1.00 13.91 456 PHE B O 1
ATOM 1141 N N . ALA B 1 18 ? -5.061 20.635 -21.100 1.00 9.49 457 ALA B N 1
ATOM 1142 C C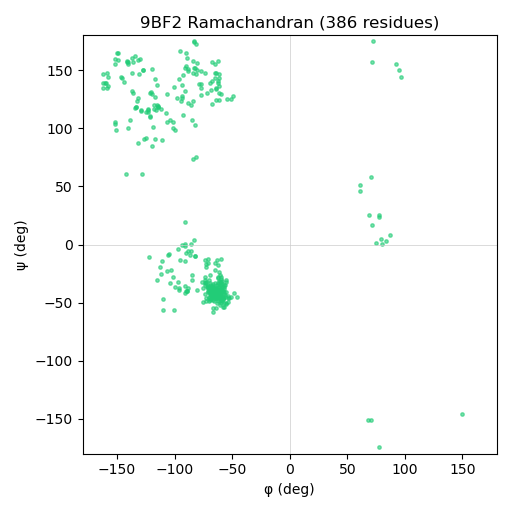A . ALA B 1 18 ? -5.207 19.684 -20.006 1.00 11.93 457 ALA B CA 1
ATOM 1143 C C . ALA B 1 18 ? -3.926 19.630 -19.161 1.00 10.48 457 ALA B C 1
ATOM 1144 O O . ALA B 1 18 ? -2.819 19.834 -19.671 1.00 11.09 457 ALA B O 1
ATOM 1146 N N . PRO B 1 19 ? -4.058 19.345 -17.878 1.00 12.53 458 PRO B N 1
ATOM 1147 C CA . PRO B 1 19 ? -2.871 19.297 -17.019 1.00 13.01 458 PRO B CA 1
ATOM 1148 C C . PRO B 1 19 ? -1.896 18.223 -17.469 1.00 15.33 458 PRO B C 1
ATOM 1149 O O . PRO B 1 19 ? -2.292 17.109 -17.790 1.00 12.93 458 PRO B O 1
ATOM 1153 N N . GLN B 1 20 ? -0.612 18.584 -17.483 1.00 14.04 459 GLN B N 1
ATOM 1154 C CA . GLN B 1 20 ? 0.419 17.610 -17.809 1.00 13.41 459 GLN B CA 1
ATOM 1155 C C . GLN B 1 20 ? 0.347 16.384 -16.903 1.00 16.97 459 GLN B C 1
ATOM 1156 O O . GLN B 1 20 ? 0.692 15.291 -17.335 1.00 14.56 459 GLN B O 1
ATOM 1162 N N . ARG B 1 21 ? -0.103 16.532 -15.654 1.00 13.70 460 ARG B N 1
ATOM 1163 C CA . ARG B 1 21 ? -0.138 15.363 -14.758 1.00 18.05 460 ARG B CA 1
ATOM 1164 C C . ARG B 1 21 ? -1.190 14.348 -15.180 1.00 22.51 460 ARG B C 1
ATOM 1165 O O . ARG B 1 21 ? -1.053 13.147 -14.894 1.00 25.59 4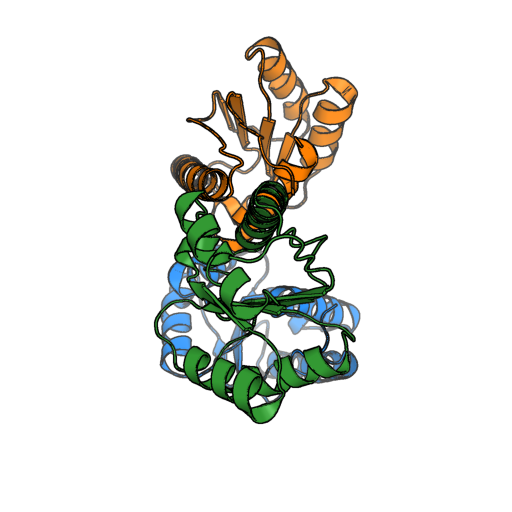60 ARG B O 1
ATOM 1173 N N . GLN B 1 22 ? -2.237 14.791 -15.873 1.00 17.09 461 GLN B N 1
ATOM 1174 C CA . GLN B 1 22 ? -3.212 13.846 -16.403 1.00 20.28 461 GLN B CA 1
ATOM 1175 C C . GLN B 1 22 ? -2.843 13.392 -17.806 1.00 20.11 461 GLN B C 1
ATOM 1176 O O . GLN B 1 22 ? -2.916 12.196 -18.134 1.00 27.23 461 GLN B O 1
ATOM 1182 N N . CYS B 1 23 ? -2.359 14.314 -18.616 1.00 15.28 462 CYS B N 1
ATOM 1183 C CA . CYS B 1 23 ? -2.100 14.103 -20.031 1.00 12.25 462 CYS B CA 1
ATOM 1184 C C . CYS B 1 23 ? -0.607 14.330 -20.278 1.00 10.67 462 CYS B C 1
ATOM 1185 O O . CYS B 1 23 ? -0.215 15.445 -20.626 1.00 12.98 462 CYS B O 1
ATOM 1188 N N . THR B 1 24 ? 0.214 13.292 -20.055 1.00 9.92 463 THR B N 1
ATOM 1189 C CA . THR B 1 24 ? 1.656 13.485 -20.034 1.00 8.98 463 THR B CA 1
ATOM 1190 C C . THR B 1 24 ? 2.235 13.520 -21.436 1.00 12.18 463 THR B C 1
ATOM 1191 O O . THR B 1 24 ? 1.563 13.207 -22.432 1.00 9.75 463 THR B O 1
ATOM 1195 N N . GLU B 1 25 ? 3.524 13.857 -21.509 1.00 11.06 464 GLU B N 1
ATOM 1196 C CA . GLU B 1 25 ? 4.159 13.930 -22.826 1.00 10.22 464 GLU B CA 1
ATOM 1197 C C . GLU B 1 25 ? 4.139 12.594 -23.552 1.00 11.85 464 GLU B C 1
ATOM 1198 O O . GLU B 1 25 ? 3.951 12.552 -24.775 1.00 11.03 464 GLU B O 1
ATOM 1204 N N . VAL B 1 26 ? 4.339 11.484 -22.834 1.00 9.66 465 VAL B N 1
ATOM 1205 C CA . VAL B 1 26 ? 4.285 10.210 -23.527 1.00 9.85 465 VAL B CA 1
ATOM 1206 C C . VAL B 1 26 ? 2.838 9.903 -23.956 1.00 10.94 465 VAL B C 1
ATOM 1207 O O . VAL B 1 26 ? 2.629 9.261 -24.984 1.00 11.11 465 VAL B O 1
ATOM 1211 N N . HIS B 1 27 ? 1.819 10.356 -23.215 1.00 10.30 466 HIS B N 1
ATOM 1212 C CA . HIS B 1 27 ? 0.456 10.239 -23.755 1.00 11.61 466 HIS B CA 1
ATOM 1213 C C . HIS B 1 27 ? 0.304 11.036 -25.047 1.00 10.67 466 HIS B C 1
ATOM 1214 O O . HIS B 1 27 ? -0.334 10.560 -25.996 1.00 8.97 466 HIS B O 1
ATOM 1221 N N . LEU B 1 28 ? 0.864 12.254 -25.089 1.00 8.97 467 LEU B N 1
ATOM 1222 C CA . LEU B 1 28 ? 0.770 13.072 -26.301 1.00 7.24 467 LEU B CA 1
ATOM 1223 C C . LEU B 1 28 ? 1.488 12.396 -27.472 1.00 11.23 467 LEU B C 1
ATOM 1224 O O . LEU B 1 28 ? 1.010 12.404 -28.614 1.00 9.45 467 LEU B O 1
ATOM 1229 N N . LYS B 1 29 ? 2.656 11.827 -27.216 1.00 9.17 468 LYS B N 1
ATOM 1230 C CA . LYS B 1 29 ? 3.416 11.192 -28.285 1.00 11.13 468 LYS B CA 1
ATOM 1231 C C . LYS B 1 29 ? 2.740 9.931 -28.788 1.00 10.58 468 LYS B C 1
ATOM 1232 O O . LYS B 1 29 ? 2.772 9.648 -29.997 1.00 10.63 468 LYS B O 1
ATOM 1238 N N . SER B 1 30 ? 2.206 9.112 -27.879 1.00 9.12 469 SER B N 1
ATOM 1239 C CA . SER B 1 30 ? 1.485 7.907 -28.294 1.00 9.84 469 SER B CA 1
ATOM 1240 C C . SER B 1 30 ? 0.215 8.266 -29.068 1.00 11.01 469 SER B C 1
ATOM 1241 O O . SER B 1 30 ? -0.081 7.684 -30.119 1.00 12.19 469 SER B O 1
ATOM 1244 N N . PHE B 1 31 ? -0.511 9.283 -28.588 1.00 9.18 470 PHE B N 1
ATOM 1245 C CA . PHE B 1 31 ? -1.681 9.758 -29.326 1.00 9.00 470 PHE B CA 1
ATOM 1246 C C . PHE B 1 31 ? -1.282 10.225 -30.720 1.00 9.10 470 PHE B C 1
ATOM 1247 O O . PHE B 1 31 ? -1.951 9.904 -31.724 1.00 11.01 470 PHE B O 1
ATOM 1255 N N . THR B 1 32 ? -0.172 10.946 -30.805 1.00 7.73 471 THR B N 1
ATOM 1256 C CA . THR B 1 32 ? 0.295 11.451 -32.096 1.00 8.57 471 THR B CA 1
ATOM 1257 C C . THR B 1 32 ? 0.553 10.323 -33.071 1.00 13.80 471 THR B C 1
ATOM 1258 O O . THR B 1 32 ? 0.158 10.399 -34.245 1.00 9.40 471 THR B O 1
ATOM 1262 N N . GLU B 1 33 ? 1.261 9.276 -32.628 1.00 9.11 472 GLU B N 1
ATOM 1263 C CA . GLU B 1 33 ? 1.582 8.208 -33.570 1.00 8.83 472 GLU B CA 1
ATOM 1264 C C . GLU B 1 33 ? 0.331 7.458 -34.002 1.00 11.52 472 GLU B C 1
ATOM 1265 O O . GLU B 1 33 ? 0.230 7.036 -35.171 1.00 11.29 472 GLU B O 1
ATOM 1271 N N . GLN B 1 34 ? -0.627 7.288 -33.103 1.00 10.59 473 GLN B N 1
ATOM 1272 C CA . GLN B 1 34 ? -1.873 6.584 -33.488 1.00 11.58 473 GLN B CA 1
ATOM 1273 C C . GLN B 1 34 ? -2.694 7.432 -34.462 1.00 10.28 473 GLN B C 1
ATOM 1274 O O . GLN B 1 34 ? -3.273 6.870 -35.356 1.00 10.50 473 GLN B O 1
ATOM 1280 N N . LEU B 1 35 ? -2.774 8.729 -34.172 1.00 10.56 474 LEU B N 1
ATOM 1281 C CA . LEU B 1 35 ? -3.467 9.628 -35.109 1.00 7.94 474 LEU B CA 1
ATOM 1282 C C . LEU B 1 35 ? -2.805 9.641 -36.480 1.00 11.71 474 LEU B C 1
ATOM 1283 O O . LEU B 1 35 ? -3.496 9.608 -37.516 1.00 9.67 474 LEU B O 1
ATOM 1288 N N . ARG B 1 36 ? -1.468 9.722 -36.518 1.00 10.66 475 ARG B N 1
ATOM 1289 C CA . ARG B 1 36 ? -0.764 9.647 -37.798 1.00 10.48 475 ARG B CA 1
ATOM 1290 C C . ARG B 1 36 ? -1.106 8.365 -38.546 1.00 11.23 475 ARG B C 1
ATOM 1291 O O . ARG B 1 36 ? -1.355 8.404 -39.752 1.00 10.88 475 ARG B O 1
ATOM 1299 N N . LYS B 1 37 ? -1.150 7.227 -37.858 1.00 9.05 476 LYS B N 1
ATOM 1300 C CA . LYS B 1 37 ? -1.394 5.960 -38.559 1.00 9.75 476 LYS B CA 1
ATOM 1301 C C . LYS B 1 37 ? -2.793 5.916 -39.168 1.00 13.23 476 LYS B C 1
ATOM 1302 O O . LYS B 1 37 ? -2.959 5.599 -40.364 1.00 10.91 476 LYS B O 1
ATOM 1308 N N . ILE B 1 38 ? -3.816 6.268 -38.377 1.00 8.97 477 ILE B N 1
ATOM 1309 C CA . ILE B 1 38 ? -5.169 6.132 -38.914 1.00 8.74 477 ILE B CA 1
ATOM 1310 C C . ILE B 1 38 ? -5.417 7.192 -39.977 1.00 8.77 477 ILE B C 1
ATOM 1311 O O . ILE B 1 38 ? -6.096 6.914 -40.977 1.00 9.91 477 ILE B O 1
ATOM 1316 N N . SER B 1 39 ? -4.877 8.410 -39.791 1.00 8.51 478 SER B N 1
ATOM 1317 C CA . SER B 1 39 ? -5.084 9.440 -40.808 1.00 8.74 478 SER B CA 1
ATOM 1318 C C . SER B 1 39 ? -4.425 9.047 -42.131 1.00 11.92 478 SER B C 1
ATOM 1319 O O . SER B 1 39 ? -5.013 9.266 -43.200 1.00 10.57 478 SER B O 1
ATOM 1322 N N . ARG B 1 40 ? -3.238 8.409 -42.085 1.00 13.44 479 ARG B N 1
ATOM 1323 C CA . ARG B 1 40 ? -2.587 7.966 -43.325 1.00 11.54 479 ARG B CA 1
ATOM 1324 C C . ARG B 1 40 ? -3.379 6.834 -43.971 1.00 11.81 479 ARG B C 1
ATOM 1325 O O . ARG B 1 40 ? -3.595 6.827 -45.195 1.00 13.63 479 ARG B O 1
ATOM 1333 N N . ASP B 1 41 ? -3.828 5.875 -43.163 1.00 11.33 480 ASP B N 1
ATOM 1334 C CA . ASP B 1 41 ? -4.576 4.756 -43.717 1.00 12.03 480 ASP B CA 1
ATOM 1335 C C . ASP B 1 41 ? -5.852 5.247 -44.386 1.00 11.10 480 ASP B C 1
ATOM 1336 O O . ASP B 1 41 ? -6.264 4.698 -45.417 1.00 12.78 480 ASP B O 1
ATOM 1341 N N . ALA B 1 42 ? -6.491 6.266 -43.819 1.00 11.19 481 ALA B N 1
ATOM 1342 C CA . ALA B 1 42 ? -7.703 6.832 -44.389 1.00 11.72 481 ALA B CA 1
ATOM 1343 C C . ALA B 1 42 ? -7.433 7.864 -45.495 1.00 13.65 481 ALA B C 1
ATOM 1344 O O . ALA B 1 42 ? -8.380 8.467 -45.995 1.00 20.00 481 ALA B O 1
ATOM 1346 N N . GLY B 1 43 ? -6.191 8.094 -45.893 1.00 14.33 482 GLY B N 1
ATOM 1347 C CA . GLY B 1 43 ? -5.969 8.992 -47.016 1.00 13.37 482 GLY B CA 1
ATOM 1348 C C . GLY B 1 43 ? -6.075 10.468 -46.697 1.00 16.78 482 GLY B C 1
ATOM 1349 O O . GLY B 1 43 ? -6.354 11.270 -47.597 1.00 16.17 482 GLY B O 1
ATOM 1350 N N . MET B 1 44 ? -5.842 10.819 -45.445 1.00 12.73 483 MET B N 1
ATOM 1351 C CA A MET B 1 44 ? -5.762 12.248 -45.035 0.72 10.51 483 MET B CA 1
ATOM 1352 C CA B MET B 1 44 ? -5.772 12.265 -45.056 0.28 10.63 483 MET B CA 1
ATOM 1353 C C . MET B 1 44 ? -4.580 12.350 -44.064 1.00 11.85 483 MET B C 1
ATOM 1354 O O . MET B 1 44 ? -4.647 12.769 -42.862 1.00 15.70 483 MET B O 1
ATOM 1363 N N . PRO B 1 45 ? -3.374 12.033 -44.572 1.00 14.55 484 PRO B N 1
ATOM 1364 C CA . PRO B 1 45 ? -2.236 11.859 -43.659 1.00 14.83 484 PRO B CA 1
ATOM 1365 C C . PRO B 1 45 ? -1.879 13.145 -42.923 1.00 20.35 484 PRO B C 1
ATOM 1366 O O . PRO B 1 45 ? -1.661 14.195 -43.529 1.00 18.20 484 PRO B O 1
ATOM 1370 N N . ILE B 1 46 ? -1.871 13.060 -41.599 1.00 18.30 485 ILE B N 1
ATOM 1371 C CA . ILE B 1 46 ? -1.261 14.073 -40.747 1.00 17.85 485 ILE B CA 1
ATOM 1372 C C . ILE B 1 46 ? 0.206 13.682 -40.681 1.00 22.68 485 ILE B C 1
ATOM 1373 O O . ILE B 1 46 ? 0.562 12.649 -40.117 1.00 22.12 485 ILE B O 1
ATOM 1378 N N . GLN B 1 47 ? 1.045 14.453 -41.372 1.00 26.67 486 GLN B N 1
ATOM 1379 C CA . GLN B 1 47 ? 2.413 14.067 -41.651 1.00 23.61 486 GLN B CA 1
ATOM 1380 C C . GLN B 1 47 ? 3.358 14.628 -40.600 1.00 24.27 486 GLN B C 1
ATOM 1381 O O . GLN B 1 47 ? 3.229 15.786 -40.155 1.00 24.52 486 GLN B O 1
ATOM 1387 N N . GLY B 1 48 ? 4.279 13.776 -40.186 1.00 26.98 487 GLY B N 1
ATOM 1388 C CA . GLY B 1 48 ? 5.378 14.173 -39.355 1.00 23.18 487 GLY B CA 1
ATOM 1389 C C . GLY B 1 48 ? 4.928 14.462 -37.940 1.00 19.17 487 GLY B C 1
ATOM 1390 O O . GLY B 1 48 ? 3.729 14.455 -37.604 1.00 21.01 487 GLY B O 1
ATOM 1391 N N . GLN B 1 49 ? 5.925 14.727 -37.108 1.00 19.81 488 GLN B N 1
ATOM 1392 C CA . GLN B 1 49 ? 5.704 15.260 -35.791 1.00 17.05 488 GLN B CA 1
ATOM 1393 C C . GLN B 1 49 ? 5.106 16.655 -35.859 1.00 19.52 488 GLN B C 1
ATOM 1394 O O . GLN B 1 49 ? 5.310 17.389 -36.836 1.00 16.84 488 GLN B O 1
ATOM 1400 N N . PRO B 1 50 ? 4.403 17.069 -34.812 1.00 16.65 489 PRO B N 1
ATOM 1401 C CA . PRO B 1 50 ? 3.943 18.461 -34.775 1.00 11.88 489 PRO B CA 1
ATOM 1402 C C . PRO B 1 50 ? 5.135 19.401 -34.718 1.00 13.80 489 PRO B C 1
ATOM 1403 O O . PRO B 1 50 ? 6.173 19.096 -34.119 1.00 14.17 489 PRO B O 1
ATOM 1407 N N . CYS B 1 51 ? 4.966 20.572 -35.332 1.00 13.17 490 CYS B N 1
ATOM 1408 C CA . CYS B 1 51 ? 6.016 21.590 -35.273 1.00 15.58 490 CYS B CA 1
ATOM 1409 C C . CYS B 1 51 ? 6.150 22.220 -33.890 1.00 16.31 490 CYS B C 1
ATOM 1410 O O . CYS B 1 51 ? 7.147 22.911 -33.626 1.00 15.77 490 CYS B O 1
ATOM 1413 N N . PHE B 1 52 ? 5.186 22.001 -32.999 1.00 13.48 491 PHE B N 1
ATOM 1414 C CA . PHE B 1 52 ? 5.085 22.722 -31.734 1.00 11.93 491 PHE B CA 1
ATOM 1415 C C . PHE B 1 52 ? 4.172 21.892 -30.866 1.00 13.51 491 PHE B C 1
ATOM 1416 O O . PHE B 1 52 ? 3.148 21.408 -31.351 1.00 11.32 491 PHE B O 1
ATOM 1424 N N . CYS B 1 53 ? 4.554 21.680 -29.603 1.00 11.03 492 CYS B N 1
ATOM 1425 C CA . CYS B 1 53 ? 3.685 20.904 -28.730 1.00 11.76 492 CYS B CA 1
ATOM 1426 C C . CYS B 1 53 ? 3.944 21.409 -27.316 1.00 16.69 492 CYS B C 1
ATOM 1427 O O . CYS B 1 53 ? 4.995 21.101 -26.735 1.00 20.13 492 CYS B O 1
ATOM 1430 N N . LYS B 1 54 ? 3.009 22.184 -26.776 1.00 10.12 493 LYS B N 1
ATOM 1431 C CA . LYS B 1 54 ? 3.236 22.801 -25.471 1.00 11.65 493 LYS B CA 1
ATOM 1432 C C . LYS B 1 54 ? 1.967 22.766 -24.643 1.00 9.19 493 LYS B C 1
ATOM 1433 O O . LYS B 1 54 ? 0.861 22.648 -25.164 1.00 10.50 493 LYS B O 1
ATOM 1439 N N . TYR B 1 55 ? 2.160 22.811 -23.331 1.00 10.26 494 TYR B N 1
ATOM 1440 C CA . TYR B 1 55 ? 1.092 22.920 -22.377 1.00 7.88 494 TYR B CA 1
ATOM 1441 C C . TYR B 1 55 ? 0.765 24.380 -22.120 1.00 12.45 494 TYR B C 1
ATOM 1442 O O . TYR B 1 55 ? 1.647 25.256 -22.120 1.00 14.00 494 TYR B O 1
ATOM 1451 N N . ALA B 1 56 ? -0.505 24.612 -21.807 1.00 8.55 495 ALA B N 1
ATOM 1452 C CA . ALA B 1 56 ? -0.959 25.917 -21.337 1.00 13.66 495 ALA B CA 1
ATOM 1453 C C . ALA B 1 56 ? -2.141 25.727 -20.403 1.00 13.10 495 ALA B C 1
ATOM 1454 O O . ALA B 1 56 ? -2.773 24.673 -20.359 1.00 11.40 495 ALA B O 1
ATOM 1456 N N . GLN B 1 57 ? -2.463 26.775 -19.656 1.00 13.20 496 GLN B N 1
ATOM 1457 C CA . GLN B 1 57 ? -3.609 26.693 -18.767 1.00 12.53 496 GLN B CA 1
ATOM 1458 C C . GLN B 1 57 ? -4.390 27.989 -18.887 1.00 14.55 496 GLN B C 1
ATOM 1459 O O . GLN B 1 57 ? -3.788 29.077 -18.865 1.00 12.92 496 GLN B O 1
ATOM 1465 N N . GLY B 1 58 ? -5.701 27.852 -19.046 1.00 11.11 497 GLY B N 1
ATOM 1466 C CA . GLY B 1 58 ? -6.609 28.984 -18.928 1.00 9.23 497 GLY B CA 1
ATOM 1467 C C . GLY B 1 58 ? -6.960 29.595 -20.277 1.00 9.94 497 GLY B C 1
ATOM 1468 O O . GLY B 1 58 ? -6.118 29.724 -21.176 1.00 9.22 497 GLY B O 1
ATOM 1469 N N . ALA B 1 59 ? -8.193 30.036 -20.402 1.00 8.82 498 ALA B N 1
ATOM 1470 C CA . ALA B 1 59 ? -8.604 30.707 -21.640 1.00 7.70 498 ALA B CA 1
ATOM 1471 C C . ALA B 1 59 ? -7.745 31.939 -21.926 1.00 9.48 498 ALA B C 1
ATOM 1472 O O . ALA B 1 59 ? -7.525 32.295 -23.096 1.00 9.84 498 ALA B O 1
ATOM 1474 N N . ASP B 1 60 ? -7.258 32.615 -20.870 1.00 8.72 499 ASP B N 1
ATOM 1475 C CA . ASP B 1 60 ? -6.430 33.805 -21.049 1.00 9.12 499 ASP B CA 1
ATOM 1476 C C . ASP B 1 60 ? -5.103 33.485 -21.730 1.00 10.44 499 ASP B C 1
ATOM 1477 O O . ASP B 1 60 ? -4.461 34.409 -22.240 1.00 13.18 499 ASP B O 1
ATOM 1482 N N . SER B 1 61 ? -4.694 32.205 -21.793 1.00 7.91 500 SER B N 1
ATOM 1483 C CA . SER B 1 61 ? -3.456 31.888 -22.502 1.00 10.93 500 SER B CA 1
ATOM 1484 C C . SER B 1 61 ? -3.642 31.572 -23.977 1.00 10.82 500 SER B C 1
ATOM 1485 O O . SER B 1 61 ? -2.630 31.433 -24.679 1.00 13.40 500 SER B O 1
ATOM 1488 N N . VAL B 1 62 ? -4.878 31.470 -24.452 1.00 9.84 501 VAL B N 1
ATOM 1489 C CA . VAL B 1 62 ? -5.129 31.065 -25.843 1.00 8.75 501 VAL B CA 1
ATOM 1490 C C . VAL B 1 62 ? -4.577 32.096 -26.825 1.00 12.26 501 VAL B C 1
ATOM 1491 O O . VAL B 1 62 ? -3.780 31.774 -27.711 1.00 10.58 501 VAL B O 1
ATOM 1495 N N . GLU B 1 63 ? -4.974 33.370 -26.682 1.00 11.37 502 GLU B N 1
ATOM 1496 C CA . GLU B 1 63 ? -4.630 34.310 -27.747 1.00 13.20 502 GLU B CA 1
ATOM 1497 C C . GLU B 1 63 ? -3.128 34.523 -27.841 1.00 12.66 502 GLU B C 1
ATOM 1498 O O . GLU B 1 63 ? -2.597 34.499 -28.970 1.00 12.71 502 GLU B O 1
ATOM 1504 N N . PRO B 1 64 ? -2.382 34.706 -26.735 1.00 13.32 503 PRO B N 1
ATOM 1505 C CA . PRO B 1 64 ? -0.922 34.857 -26.878 1.00 15.02 503 PRO B CA 1
ATOM 1506 C C . PRO B 1 64 ? -0.280 33.656 -27.537 1.00 12.48 503 PRO B C 1
ATOM 1507 O O . PRO B 1 64 ? 0.630 33.824 -28.360 1.00 11.46 503 PRO B O 1
ATOM 1511 N N . MET B 1 65 ? -0.750 32.443 -27.203 1.00 9.91 504 MET B N 1
ATOM 1512 C CA . MET B 1 65 ? -0.146 31.238 -27.769 1.00 8.76 504 MET B CA 1
ATOM 1513 C C . MET B 1 65 ? -0.436 31.154 -29.253 1.00 10.82 504 MET B C 1
ATOM 1514 O O . MET B 1 65 ? 0.455 30.820 -30.050 1.00 10.54 504 MET B O 1
ATOM 1519 N N . PHE B 1 66 ? -1.704 31.406 -29.624 1.00 10.77 505 PHE B N 1
ATOM 1520 C CA . PHE B 1 66 ? -2.093 31.279 -31.024 1.00 9.82 505 PHE B CA 1
ATOM 1521 C C . PHE B 1 66 ? -1.473 32.372 -31.882 1.00 11.59 505 PHE B C 1
ATOM 1522 O O . PHE B 1 66 ? -1.113 32.107 -33.036 1.00 11.95 505 PHE B O 1
ATOM 1530 N N . ARG B 1 67 ? -1.317 33.601 -31.340 1.00 11.87 506 ARG B N 1
ATOM 1531 C CA . ARG B 1 67 ? -0.557 34.607 -32.081 1.00 11.43 506 ARG B CA 1
ATOM 1532 C C . ARG B 1 67 ? 0.875 34.154 -32.324 1.00 15.32 506 ARG B C 1
ATOM 1533 O O . ARG B 1 67 ? 1.419 34.353 -33.422 1.00 13.37 506 ARG B O 1
ATOM 1541 N N . HIS B 1 68 ? 1.521 33.577 -31.301 1.00 11.84 507 HIS B N 1
ATOM 1542 C CA . HIS B 1 68 ? 2.877 33.058 -31.493 1.00 12.49 507 HIS B CA 1
ATOM 1543 C C . HIS B 1 68 ? 2.911 32.010 -32.599 1.00 11.71 507 HIS B C 1
ATOM 1544 O O . HIS B 1 68 ? 3.751 32.066 -33.503 1.00 14.49 507 HIS B O 1
ATOM 1551 N N . LEU B 1 69 ? 1.959 31.075 -32.576 1.00 10.79 508 LEU B N 1
ATOM 1552 C CA . LEU B 1 69 ? 1.949 30.013 -33.569 1.00 11.57 508 LEU B CA 1
ATOM 1553 C C . LEU B 1 69 ? 1.772 30.574 -34.974 1.00 11.50 508 LEU B C 1
ATOM 1554 O O . LEU B 1 69 ? 2.460 30.157 -35.910 1.00 12.57 508 LEU B O 1
ATOM 1559 N N . LYS B 1 70 ? 0.833 31.512 -35.136 1.00 10.61 509 LYS B N 1
ATOM 1560 C CA . LYS B 1 70 ? 0.557 32.071 -36.466 1.00 11.07 509 LYS B CA 1
ATOM 1561 C C . LYS B 1 70 ? 1.770 32.814 -37.007 1.00 15.60 509 LYS B C 1
ATOM 1562 O O . LYS B 1 70 ? 2.119 32.685 -38.192 1.00 16.67 509 LYS B O 1
ATOM 1568 N N . ASN B 1 71 ? 2.429 33.594 -36.148 1.00 14.97 510 ASN B N 1
ATOM 1569 C CA . ASN B 1 71 ? 3.592 34.366 -36.583 1.00 17.21 510 ASN B CA 1
ATOM 1570 C C . ASN B 1 71 ? 4.818 33.491 -36.807 1.00 18.26 510 ASN B C 1
ATOM 1571 O O . ASN B 1 71 ? 5.704 33.851 -37.584 1.00 21.31 510 ASN B O 1
ATOM 1576 N N . THR B 1 72 ? 4.920 32.378 -36.104 1.00 14.92 511 THR B N 1
ATOM 1577 C CA . THR B 1 72 ? 6.151 31.598 -36.119 1.00 13.99 511 THR B CA 1
ATOM 1578 C C . THR B 1 72 ? 6.168 30.520 -37.195 1.00 15.98 511 THR B C 1
ATOM 1579 O O . THR B 1 72 ? 7.217 30.282 -37.798 1.00 18.88 511 THR B O 1
ATOM 1583 N N . TYR B 1 73 ? 5.026 29.889 -37.489 1.00 13.59 512 TYR B N 1
ATOM 1584 C CA . TYR B 1 73 ? 4.976 28.741 -38.386 1.00 12.05 512 TYR B CA 1
ATOM 1585 C C . TYR B 1 73 ? 4.127 29.089 -39.613 1.00 18.74 512 TYR B C 1
ATOM 1586 O O . TYR B 1 73 ? 2.907 28.947 -39.611 1.00 18.34 512 TYR B O 1
ATOM 1595 N N . ALA B 1 74 ? 4.774 29.605 -40.672 1.00 19.66 513 ALA B N 1
ATOM 1596 C CA . ALA B 1 74 ? 4.053 29.888 -41.897 1.00 21.81 513 ALA B CA 1
ATOM 1597 C C . ALA B 1 74 ? 3.471 28.596 -42.470 1.00 19.18 513 ALA B C 1
ATOM 1598 O O . ALA B 1 74 ? 4.091 27.528 -42.406 1.00 24.09 513 ALA B O 1
ATOM 1600 N N . GLY B 1 75 ? 2.287 28.683 -43.037 1.00 25.38 514 GLY B N 1
ATOM 1601 C CA . GLY B 1 75 ? 1.818 27.402 -43.545 1.00 22.08 514 GLY B CA 1
ATOM 1602 C C . GLY B 1 75 ? 1.327 26.398 -42.503 1.00 18.40 514 GLY B C 1
ATOM 1603 O O . GLY B 1 75 ? 0.997 25.264 -42.879 1.00 14.47 514 GLY B O 1
ATOM 1604 N N . LEU B 1 76 ? 1.336 26.751 -41.212 1.00 15.41 515 LEU B N 1
ATOM 1605 C CA . LEU B 1 76 ? 0.600 25.980 -40.216 1.00 10.84 515 LEU B CA 1
ATOM 1606 C C . LEU B 1 76 ? -0.817 25.747 -40.701 1.00 12.61 515 LEU B C 1
ATOM 1607 O O . LEU B 1 76 ? -1.490 26.689 -41.092 1.00 16.30 515 LEU B O 1
ATOM 1612 N N . GLN B 1 77 ? -1.258 24.477 -40.700 1.00 10.75 516 GLN B N 1
ATOM 1613 C CA . GLN B 1 77 ? -2.553 24.093 -41.232 1.00 9.62 516 GLN B CA 1
ATOM 1614 C C . GLN B 1 77 ? -3.567 23.739 -40.153 1.00 12.16 516 GLN B C 1
ATOM 1615 O O . GLN B 1 77 ? -4.776 23.761 -40.422 1.00 13.47 516 GLN B O 1
ATOM 1621 N N . LEU B 1 78 ? -3.111 23.362 -38.972 1.00 8.52 517 LEU B N 1
ATOM 1622 C CA . LEU B 1 78 ? -4.043 22.877 -37.961 1.00 7.52 517 LEU B CA 1
ATOM 1623 C C . LEU B 1 78 ? -3.375 22.967 -36.605 1.00 8.55 517 LEU B C 1
ATOM 1624 O O . LEU B 1 78 ? -2.216 22.558 -36.481 1.00 9.10 517 LEU B O 1
ATOM 1629 N N . VAL B 1 79 ? -4.126 23.401 -35.589 1.00 6.76 518 VAL B N 1
ATOM 1630 C CA . VAL B 1 79 ? -3.698 23.251 -34.189 1.00 6.40 518 VAL B CA 1
ATOM 1631 C C . VAL B 1 79 ? -4.679 22.288 -33.517 1.00 11.37 518 VAL B C 1
ATOM 1632 O O . VAL B 1 79 ? -5.889 22.551 -33.493 1.00 7.40 518 VAL B O 1
ATOM 1636 N N . VAL B 1 80 ? -4.173 21.145 -33.043 1.00 8.58 519 VAL B N 1
ATOM 1637 C CA . VAL B 1 80 ? -4.972 20.202 -32.258 1.00 5.55 519 VAL B CA 1
ATOM 1638 C C . VAL B 1 80 ? -4.937 20.690 -30.818 1.00 8.01 519 VAL B C 1
ATOM 1639 O O . VAL B 1 80 ? -3.858 20.831 -30.242 1.00 8.27 519 VAL B O 1
ATOM 1643 N N . VAL B 1 81 ? -6.111 20.924 -30.234 1.00 7.42 520 VAL B N 1
ATOM 1644 C CA . VAL B 1 81 ? -6.235 21.595 -28.940 1.00 7.06 520 VAL B CA 1
ATOM 1645 C C . VAL B 1 81 ? -6.841 20.594 -27.979 1.00 7.65 520 VAL B C 1
ATOM 1646 O O . VAL B 1 81 ? -7.971 20.158 -28.186 1.00 7.94 520 VAL B O 1
ATOM 1650 N N . ILE B 1 82 ? -6.086 20.213 -26.941 1.00 6.29 521 ILE B N 1
ATOM 1651 C CA . ILE B 1 82 ? -6.568 19.217 -25.983 1.00 7.26 521 ILE B CA 1
ATOM 1652 C C . ILE B 1 82 ? -7.216 19.932 -24.812 1.00 7.71 521 ILE B C 1
ATOM 1653 O O . ILE B 1 82 ? -6.589 20.802 -24.198 1.00 8.48 521 ILE B O 1
ATOM 1658 N N . LEU B 1 83 ? -8.477 19.565 -24.493 1.00 6.63 522 LEU B N 1
ATOM 1659 C CA . LEU B 1 83 ? -9.266 20.335 -23.515 1.00 8.55 522 LEU B CA 1
ATOM 1660 C C . LEU B 1 83 ? -9.569 19.478 -22.287 1.00 8.59 522 LEU B C 1
ATOM 1661 O O . LEU B 1 83 ? -9.951 18.306 -22.422 1.00 12.46 522 LEU B O 1
ATOM 1666 N N . PRO B 1 84 ? -9.450 20.050 -21.082 1.00 9.35 523 PRO B N 1
ATOM 1667 C CA . PRO B 1 84 ? -9.801 19.316 -19.846 1.00 17.20 523 PRO B CA 1
ATOM 1668 C C . PRO B 1 84 ? -11.310 19.350 -19.611 1.00 19.55 523 PRO B C 1
ATOM 1669 O O . PRO B 1 84 ? -11.832 20.107 -18.794 1.00 21.92 523 PRO B O 1
ATOM 1673 N N . GLY B 1 85 ? -12.051 18.560 -20.378 1.00 13.45 524 GLY B N 1
ATOM 1674 C CA . GLY B 1 85 ? -13.490 18.536 -20.149 1.00 15.42 524 GLY B CA 1
ATOM 1675 C C . GLY B 1 85 ? -14.177 19.822 -20.587 1.00 16.03 524 GLY B C 1
ATOM 1676 O O . GLY B 1 85 ? -13.728 20.515 -21.487 1.00 14.29 524 GLY B O 1
ATOM 1677 N N . LYS B 1 86 ? -15.278 20.156 -19.922 1.00 17.44 525 LYS B N 1
ATOM 1678 C CA . LYS B 1 86 ? -15.987 21.376 -20.277 1.00 15.09 525 LYS B CA 1
ATOM 1679 C C . LYS B 1 86 ? -15.243 22.578 -19.719 1.00 17.49 525 LYS B C 1
ATOM 1680 O O . LYS B 1 86 ? -14.903 22.612 -18.528 1.00 17.95 525 LYS B O 1
ATOM 1686 N N . THR B 1 87 ? -14.967 23.573 -20.568 1.00 11.18 526 THR B N 1
ATOM 1687 C CA . THR B 1 87 ? -14.084 24.660 -20.149 1.00 11.99 526 THR B CA 1
ATOM 1688 C C . THR B 1 87 ? -14.339 25.895 -21.006 1.00 9.59 526 THR B C 1
ATOM 1689 O O . THR B 1 87 ? -14.586 25.747 -22.206 1.00 12.25 526 THR B O 1
ATOM 1693 N N . PRO B 1 88 ? -14.250 27.117 -20.450 1.00 10.36 527 PRO B N 1
ATOM 1694 C CA . PRO B 1 88 ? -14.263 28.326 -21.297 1.00 11.22 527 PRO B CA 1
ATOM 1695 C C . PRO B 1 88 ? -13.136 28.399 -22.305 1.00 8.78 527 PRO B C 1
ATOM 1696 O O . PRO B 1 88 ? -13.182 29.236 -23.224 1.00 9.47 527 PRO B O 1
ATOM 1700 N N . VAL B 1 89 ? -12.123 27.544 -22.173 1.00 9.56 528 VAL B N 1
ATOM 1701 C CA . VAL B 1 89 ? -11.073 27.507 -23.173 1.00 7.46 528 VAL B CA 1
ATOM 1702 C C . VAL B 1 89 ? -11.679 27.234 -24.549 1.00 8.64 528 VAL B C 1
ATOM 1703 O O . VAL B 1 89 ? -11.195 27.767 -25.549 1.00 9.10 528 VAL B O 1
ATOM 1707 N N . TYR B 1 90 ? -12.708 26.363 -24.639 1.00 9.55 529 TYR B N 1
ATOM 1708 C CA . TYR B 1 90 ? -13.242 26.014 -25.961 1.00 9.52 529 TYR B CA 1
ATOM 1709 C C . TYR B 1 90 ? -13.723 27.250 -26.711 1.00 11.56 529 TYR B C 1
ATOM 1710 O O . TYR B 1 90 ? -13.308 27.511 -27.860 1.00 8.76 529 TYR B O 1
ATOM 1719 N N . ALA B 1 91 ? -14.600 28.046 -26.082 1.00 8.46 530 ALA B N 1
ATOM 1720 C CA . ALA B 1 91 ? -15.155 29.178 -26.806 1.00 9.23 530 ALA B CA 1
ATOM 1721 C C . ALA B 1 91 ? -14.057 30.165 -27.193 1.00 9.65 530 ALA B C 1
ATOM 1722 O O . ALA B 1 91 ? -14.107 30.784 -28.271 1.00 9.04 530 ALA B O 1
ATOM 1724 N N . GLU B 1 92 ? -13.041 30.315 -26.326 1.00 9.19 531 GLU B N 1
ATOM 1725 C CA . GLU B 1 92 ? -11.946 31.242 -26.621 1.00 8.42 531 GLU B CA 1
ATOM 1726 C C . GLU B 1 92 ? -11.070 30.734 -27.778 1.00 9.43 531 GLU B C 1
ATOM 1727 O O . GLU B 1 92 ? -10.636 31.517 -28.629 1.00 10.31 531 GLU B O 1
ATOM 1733 N N . VAL B 1 93 ? -10.805 29.424 -27.819 1.00 7.40 532 VAL B N 1
ATOM 1734 C CA . VAL B 1 93 ? -10.081 28.815 -28.936 1.00 8.17 532 VAL B CA 1
ATOM 1735 C C . VAL B 1 93 ? -10.815 29.062 -30.253 1.00 8.93 532 VAL B C 1
ATOM 1736 O O . VAL B 1 93 ? -10.210 29.433 -31.263 1.00 9.13 532 VAL B O 1
ATOM 1740 N N . LYS B 1 94 ? -12.125 28.841 -30.273 1.00 8.76 533 LYS B N 1
ATOM 1741 C CA . LYS B 1 94 ? -12.867 29.102 -31.516 1.00 12.21 533 LYS B CA 1
ATOM 1742 C C . LYS B 1 94 ? -12.908 30.586 -31.870 1.00 16.47 533 LYS B C 1
ATOM 1743 O O . LYS B 1 94 ? -12.783 30.919 -33.048 1.00 12.73 533 LYS B O 1
ATOM 1749 N N . ARG B 1 95 ? -13.099 31.485 -30.883 1.00 11.21 534 ARG B N 1
ATOM 1750 C CA . ARG B 1 95 ? -13.065 32.937 -31.145 1.00 13.45 534 ARG B CA 1
ATOM 1751 C C . ARG B 1 95 ? -11.714 33.366 -31.721 1.00 13.29 534 ARG B C 1
ATOM 1752 O O . ARG B 1 95 ? -11.639 34.027 -32.767 1.00 12.73 534 ARG B O 1
ATOM 1760 N N . VAL B 1 96 ? -10.623 32.960 -31.068 1.00 9.27 535 VAL B N 1
ATOM 1761 C CA . VAL B 1 96 ? -9.295 33.353 -31.525 1.00 8.35 535 VAL B CA 1
ATOM 1762 C C . VAL B 1 96 ? -8.973 32.695 -32.855 1.00 10.95 535 VAL B C 1
ATOM 1763 O O . VAL B 1 96 ? -8.484 33.339 -33.778 1.00 11.02 535 VAL B O 1
ATOM 1767 N N . GLY B 1 97 ? -9.219 31.391 -32.977 1.00 10.86 536 GLY B N 1
ATOM 1768 C CA . GLY B 1 97 ? -8.844 30.727 -34.227 1.00 11.44 536 GLY B CA 1
ATOM 1769 C C . GLY B 1 97 ? -9.744 31.100 -35.384 1.00 15.19 536 GLY B C 1
ATOM 1770 O O . GLY B 1 97 ? -9.264 31.392 -36.486 1.00 12.22 536 GLY B O 1
ATOM 1771 N N . ASP B 1 98 ? -11.071 31.091 -35.161 1.00 9.76 537 ASP B N 1
ATOM 1772 C CA . ASP B 1 98 ? -11.948 31.241 -36.325 1.00 12.21 537 ASP B CA 1
ATOM 1773 C C . ASP B 1 98 ? -12.171 32.702 -36.672 1.00 11.63 537 ASP B C 1
ATOM 1774 O O . ASP B 1 98 ? -12.378 33.013 -37.853 1.00 13.20 537 ASP B O 1
ATOM 1779 N N . THR B 1 99 ? -12.154 33.595 -35.681 1.00 10.64 538 THR B N 1
ATOM 1780 C CA . THR B 1 99 ? -12.532 35.001 -35.902 1.00 11.11 538 THR B CA 1
ATOM 1781 C C . THR B 1 99 ? -11.366 35.971 -35.815 1.00 11.62 538 THR B C 1
ATOM 1782 O O . THR B 1 99 ? -11.201 36.825 -36.703 1.00 11.89 538 THR B O 1
ATOM 1786 N N . VAL B 1 100 ? -10.517 35.863 -34.782 1.00 10.84 539 VAL B N 1
ATOM 1787 C CA . VAL B 1 100 ? -9.446 36.839 -34.610 1.00 11.43 539 VAL B CA 1
ATOM 1788 C C . VAL B 1 100 ? -8.320 36.598 -35.601 1.00 11.00 539 VAL B C 1
ATOM 1789 O O . VAL B 1 100 ? -7.823 37.542 -36.237 1.00 11.81 539 VAL B O 1
ATOM 1793 N N . LEU B 1 101 ? -7.842 35.352 -35.697 1.00 10.49 540 LEU B N 1
ATOM 1794 C CA . LEU B 1 101 ? -6.587 35.064 -36.397 1.00 10.54 540 LEU B CA 1
ATOM 1795 C C . LEU B 1 101 ? -6.737 34.280 -37.700 1.00 11.02 540 LEU B C 1
ATOM 1796 O O . LEU B 1 101 ? -5.847 34.365 -38.561 1.00 13.40 540 LEU B O 1
ATOM 1801 N N . GLY B 1 102 ? -7.808 33.500 -37.862 1.00 10.45 541 GLY B N 1
ATOM 1802 C CA . GLY B 1 102 ? -7.998 32.691 -39.062 1.00 10.67 541 GLY B CA 1
ATOM 1803 C C . GLY B 1 102 ? -7.043 31.518 -39.163 1.00 11.78 541 GLY B C 1
ATOM 1804 O O . GLY B 1 102 ? -6.276 31.375 -40.126 1.00 12.73 541 GLY B O 1
ATOM 1805 N N . MET B 1 103 ? -7.091 30.671 -38.144 1.00 9.41 542 MET B N 1
ATOM 1806 C CA . MET B 1 103 ? -6.223 29.502 -38.022 1.00 10.23 542 MET B CA 1
ATOM 1807 C C . MET B 1 103 ? -7.109 28.320 -37.646 1.00 10.07 542 MET B C 1
ATOM 1808 O O . MET B 1 103 ? -7.819 28.366 -36.626 1.00 12.17 542 MET B O 1
ATOM 1813 N N . ALA B 1 104 ? -7.073 27.252 -38.450 1.00 9.96 543 ALA B N 1
ATOM 1814 C CA . ALA B 1 104 ? -7.898 26.089 -38.142 1.00 8.49 543 ALA B CA 1
ATOM 1815 C C . ALA B 1 104 ? -7.476 25.438 -36.831 1.00 9.17 543 ALA B C 1
ATOM 1816 O O . ALA B 1 104 ? -6.283 25.194 -36.600 1.00 9.01 543 ALA B O 1
ATOM 1818 N N . THR B 1 105 ? -8.465 25.102 -35.992 1.00 7.06 544 THR B N 1
ATOM 1819 C CA . THR B 1 105 ? -8.208 24.358 -34.761 1.00 6.43 544 THR B CA 1
ATOM 1820 C C . THR B 1 105 ? -9.132 23.146 -34.754 1.00 8.85 544 THR B C 1
ATOM 1821 O O . THR B 1 105 ? -10.226 23.168 -35.319 1.00 8.35 544 THR B O 1
ATOM 1825 N N . GLN B 1 106 ? -8.680 22.078 -34.127 1.00 6.32 545 GLN B N 1
ATOM 1826 C CA . GLN B 1 106 ? -9.507 20.902 -33.878 1.00 7.63 545 GLN B CA 1
ATOM 1827 C C . GLN B 1 106 ? -9.388 20.569 -32.414 1.00 6.29 545 GLN B C 1
ATOM 1828 O O . GLN B 1 106 ? -8.304 20.199 -31.965 1.00 7.61 545 GLN B O 1
ATOM 1834 N N . CYS B 1 107 ? -10.498 20.669 -31.674 1.00 5.99 546 CYS B N 1
ATOM 1835 C CA . CYS B 1 107 ? -10.431 20.351 -30.241 1.00 5.37 546 CYS B CA 1
ATOM 1836 C C . CYS B 1 107 ? -10.687 18.877 -30.008 1.00 8.99 546 CYS B C 1
ATOM 1837 O O . CYS B 1 107 ? -11.393 18.224 -30.781 1.00 8.42 546 CYS B O 1
ATOM 1840 N N . VAL B 1 108 ? -10.088 18.362 -28.936 1.00 6.41 547 VAL B N 1
ATOM 1841 C CA . VAL B 1 108 ? -10.240 16.970 -28.538 1.00 7.64 547 VAL B CA 1
ATOM 1842 C C . VAL B 1 108 ? -10.262 16.905 -27.019 1.00 7.53 547 VAL B C 1
ATOM 1843 O O . VAL B 1 108 ? -9.554 17.660 -26.349 1.00 9.20 547 VAL B O 1
ATOM 1847 N N . GLN B 1 109 ? -11.118 16.056 -26.476 1.00 8.44 548 GLN B N 1
ATOM 1848 C CA . GLN B 1 109 ? -11.192 15.881 -25.032 1.00 10.45 548 GLN B CA 1
ATOM 1849 C C . GLN B 1 109 ? -9.952 15.189 -24.504 1.00 10.48 548 GLN B C 1
ATOM 1850 O O . GLN B 1 109 ? -9.475 14.217 -25.091 1.00 9.74 548 GLN B O 1
ATOM 1856 N N . MET B 1 110 ? -9.472 15.675 -23.358 1.00 8.98 549 MET B N 1
ATOM 1857 C CA . MET B 1 110 ? -8.346 15.045 -22.678 1.00 10.25 549 MET B CA 1
ATOM 1858 C C . MET B 1 110 ? -8.533 13.534 -22.561 1.00 10.71 549 MET B C 1
ATOM 1859 O O . MET B 1 110 ? -7.570 12.756 -22.733 1.00 9.51 549 MET B O 1
ATOM 1864 N N . LYS B 1 111 ? -9.760 13.101 -22.240 1.00 10.40 550 LYS B N 1
ATOM 1865 C CA . LYS B 1 111 ? -9.969 11.677 -21.987 1.00 9.64 550 LYS B CA 1
ATOM 1866 C C . LYS B 1 111 ? -9.595 10.831 -23.200 1.00 9.71 550 LYS B C 1
ATOM 1867 O O . LYS B 1 111 ? -9.116 9.695 -23.047 1.00 10.66 550 LYS B O 1
ATOM 1873 N N . ASN B 1 112 ? -9.812 11.354 -24.407 1.00 8.74 551 ASN B N 1
ATOM 1874 C CA . ASN B 1 112 ? -9.521 10.597 -25.612 1.00 8.73 551 ASN B CA 1
ATOM 1875 C C . ASN B 1 112 ? -8.069 10.710 -26.067 1.00 9.44 551 ASN B C 1
ATOM 1876 O O . ASN B 1 112 ? -7.647 9.999 -26.992 1.00 11.62 551 ASN B O 1
ATOM 1881 N N . VAL B 1 113 ? -7.275 11.557 -25.412 1.00 9.32 552 VAL B N 1
ATOM 1882 C CA . VAL B 1 113 ? -5.841 11.506 -25.567 1.00 8.99 552 VAL B CA 1
ATOM 1883 C C . VAL B 1 113 ? -5.227 10.586 -24.525 1.00 9.49 552 VAL B C 1
ATOM 1884 O O . VAL B 1 113 ? -4.326 9.804 -24.840 1.00 12.69 552 VAL B O 1
ATOM 1888 N N . GLN B 1 114 ? -5.717 10.670 -23.275 1.00 8.20 553 GLN B N 1
ATOM 1889 C CA . GLN B 1 114 ? -5.258 9.746 -22.233 1.00 7.82 553 GLN B CA 1
ATOM 1890 C C . GLN B 1 114 ? -5.488 8.297 -22.632 1.00 10.77 553 GLN B C 1
ATOM 1891 O O . GLN B 1 114 ? -4.678 7.402 -22.294 1.00 11.44 553 GLN B O 1
ATOM 1897 N N . ARG B 1 115 ? -6.641 8.031 -23.245 1.00 9.37 554 ARG B N 1
ATOM 1898 C CA . ARG B 1 115 ? -7.102 6.669 -23.574 1.00 8.20 554 ARG B CA 1
ATOM 1899 C C . ARG B 1 115 ? -7.543 6.687 -25.029 1.00 8.78 554 ARG B C 1
ATOM 1900 O O . ARG B 1 115 ? -8.716 6.941 -25.314 1.00 14.02 554 ARG B O 1
ATOM 1908 N N . THR B 1 116 ? -6.624 6.459 -25.944 1.00 9.70 555 THR B N 1
ATOM 1909 C CA . THR B 1 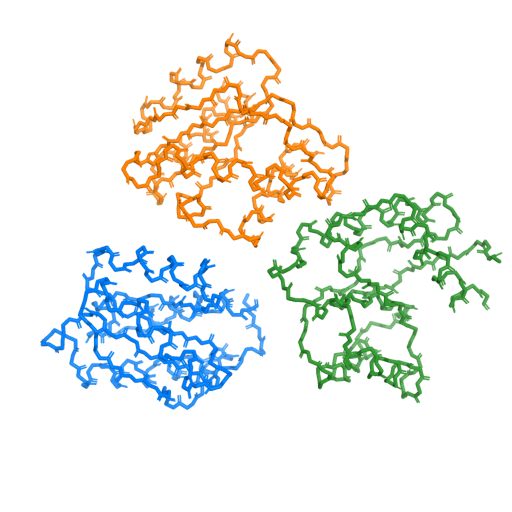116 ? -7.035 6.495 -27.348 1.00 9.63 555 THR B CA 1
ATOM 1910 C C . THR B 1 116 ? -7.778 5.213 -27.715 1.00 12.22 555 THR B C 1
ATOM 1911 O O . THR B 1 116 ? -7.493 4.130 -27.177 1.00 12.23 555 THR B O 1
ATOM 1915 N N . THR B 1 117 ? -8.712 5.333 -28.656 1.00 9.70 556 THR B N 1
ATOM 1916 C CA . THR B 1 117 ? -9.368 4.170 -29.229 1.00 8.90 556 THR B CA 1
ATOM 1917 C C . THR B 1 117 ? -9.517 4.449 -30.717 1.00 8.38 556 THR B C 1
ATOM 1918 O O . THR B 1 117 ? -9.553 5.613 -31.134 1.00 9.63 556 THR B O 1
ATOM 1922 N N . PRO B 1 118 ? -9.651 3.408 -31.533 1.00 11.87 557 PRO B N 1
ATOM 1923 C CA . PRO B 1 118 ? -9.842 3.676 -32.969 1.00 10.79 557 PRO B CA 1
ATOM 1924 C C . PRO B 1 118 ? -11.078 4.503 -33.248 1.00 8.54 557 PRO B C 1
ATOM 1925 O O . PRO B 1 118 ? -11.045 5.365 -34.134 1.00 9.03 557 PRO B O 1
ATOM 1929 N N . GLN B 1 119 ? -12.165 4.264 -32.498 1.00 9.17 558 GLN B N 1
ATOM 1930 C CA . GLN B 1 119 ? -13.399 4.980 -32.778 1.00 8.36 558 GLN B CA 1
ATOM 1931 C C . GLN B 1 119 ? -13.261 6.465 -32.465 1.00 9.81 558 GLN B C 1
ATOM 1932 O O . GLN B 1 119 ? -13.776 7.288 -33.211 1.00 9.90 558 GLN B O 1
ATOM 1938 N N . THR B 1 120 ? -12.611 6.826 -31.343 1.00 11.08 559 THR B N 1
ATOM 1939 C CA . THR B 1 120 ? -12.455 8.256 -31.068 1.00 7.06 559 THR B CA 1
ATOM 1940 C C . THR B 1 120 ? -11.427 8.912 -31.985 1.00 7.53 559 THR B C 1
ATOM 1941 O O . THR B 1 120 ? -11.601 10.072 -32.343 1.00 8.12 559 THR B O 1
ATOM 1945 N N . LEU B 1 121 ? -10.371 8.189 -32.408 1.00 7.26 560 LEU B N 1
ATOM 1946 C CA . LEU B 1 121 ? -9.464 8.749 -33.405 1.00 6.99 560 LEU B CA 1
ATOM 1947 C C . LEU B 1 121 ? -10.203 8.963 -34.715 1.00 8.08 560 LEU B C 1
ATOM 1948 O O . LEU B 1 121 ? -9.967 9.946 -35.425 1.00 6.88 560 LEU B O 1
ATOM 1953 N N . SER B 1 122 ? -11.090 8.021 -35.059 1.00 7.35 561 SER B N 1
ATOM 1954 C CA . SER B 1 122 ? -11.886 8.164 -36.283 1.00 7.48 561 SER B CA 1
ATOM 1955 C C . SER B 1 122 ? -12.790 9.393 -36.210 1.00 11.97 561 SER B C 1
ATOM 1956 O O . SER B 1 122 ? -12.893 10.171 -37.180 1.00 8.72 561 SER B O 1
ATOM 1959 N N . ASN B 1 123 ? -13.476 9.565 -35.077 1.00 8.79 562 ASN B N 1
ATOM 1960 C CA . ASN B 1 123 ? -14.312 10.745 -34.883 1.00 9.48 562 ASN B CA 1
ATOM 1961 C C . ASN B 1 123 ? -13.504 11.999 -35.132 1.00 8.88 562 ASN B C 1
ATOM 1962 O O . ASN B 1 123 ? -13.960 12.924 -35.812 1.00 10.68 562 ASN B O 1
ATOM 1967 N N . LEU B 1 124 ? -12.280 12.032 -34.604 1.00 8.44 563 LEU B N 1
ATOM 1968 C CA . LEU B 1 124 ? -11.440 13.218 -34.737 1.00 6.80 563 LEU B CA 1
ATOM 1969 C C . LEU B 1 124 ? -11.031 13.440 -36.185 1.00 8.91 563 LEU B C 1
ATOM 1970 O O . LEU B 1 124 ? -11.072 14.563 -36.699 1.00 8.60 563 LEU B O 1
ATOM 1975 N N . CYS B 1 125 ? -10.624 12.361 -36.878 1.00 7.06 564 CYS B N 1
ATOM 1976 C CA . CYS B 1 125 ? -10.227 12.522 -38.275 1.00 8.00 564 CYS B CA 1
ATOM 1977 C C . CYS B 1 125 ? -11.377 13.048 -39.117 1.00 9.95 564 CYS B C 1
ATOM 1978 O O . CYS B 1 125 ? -11.157 13.849 -40.031 1.00 11.30 564 CYS B O 1
ATOM 1981 N N . LEU B 1 126 ? -12.605 12.562 -38.853 1.00 8.65 565 LEU B N 1
ATOM 1982 C CA . LEU B 1 126 ? -13.743 13.055 -39.641 1.00 9.50 565 LEU B CA 1
ATOM 1983 C C . LEU B 1 126 ? -13.995 14.545 -39.397 1.00 11.62 565 LEU B C 1
ATOM 1984 O O . LEU B 1 126 ? -14.329 15.283 -40.343 1.00 12.85 565 LEU B O 1
ATOM 1989 N N . LYS B 1 127 ? -13.827 15.012 -38.156 1.00 9.13 566 LYS B N 1
ATOM 1990 C CA . LYS B 1 127 ? -13.975 16.447 -37.886 1.00 8.63 566 LYS B CA 1
ATOM 1991 C C . LYS B 1 127 ? -12.894 17.245 -38.580 1.00 11.51 566 LYS B C 1
ATOM 1992 O O . LYS B 1 127 ? -13.169 18.314 -39.135 1.00 11.16 566 LYS B O 1
ATOM 1998 N N . ILE B 1 128 ? -11.663 16.734 -38.592 1.00 8.65 567 ILE B N 1
ATOM 1999 C CA . ILE B 1 128 ? -10.569 17.435 -39.249 1.00 10.31 567 ILE B CA 1
ATOM 2000 C C . ILE B 1 128 ? -10.811 17.484 -40.754 1.00 12.49 567 ILE B C 1
ATOM 2001 O O . ILE B 1 128 ? -10.532 18.484 -41.431 1.00 11.08 567 ILE B O 1
ATOM 2006 N N . ASN B 1 129 ? -11.350 16.396 -41.302 1.00 10.09 568 ASN B N 1
ATOM 2007 C CA . ASN B 1 129 ? -11.628 16.333 -42.723 1.00 12.89 568 ASN B CA 1
ATOM 2008 C C . ASN B 1 129 ? -12.659 17.386 -43.134 1.00 14.41 568 ASN B C 1
ATOM 2009 O O . ASN B 1 129 ? -12.525 18.029 -44.192 1.00 13.84 568 ASN B O 1
ATOM 2014 N N . VAL B 1 130 ? -13.692 17.585 -42.312 1.00 13.43 569 VAL B N 1
ATOM 2015 C CA . VAL B 1 130 ? -14.679 18.621 -42.625 1.00 15.62 569 VAL B CA 1
ATOM 2016 C C . VAL B 1 130 ? -14.001 19.987 -42.651 1.00 17.33 569 VAL B C 1
ATOM 2017 O O . VAL B 1 130 ? -14.209 20.802 -43.566 1.00 18.23 569 VAL B O 1
ATOM 2021 N N . LYS B 1 131 ? -13.177 20.251 -41.658 1.00 12.12 570 LYS B N 1
ATOM 2022 C CA . LYS B 1 131 ? -12.556 21.578 -41.528 1.00 11.39 570 LYS B CA 1
ATOM 2023 C C . LYS B 1 131 ? -11.587 21.863 -42.654 1.00 16.93 570 LYS B C 1
ATOM 2024 O O . LYS B 1 131 ? -11.532 22.993 -43.138 1.00 19.62 570 LYS B O 1
ATOM 2030 N N . LEU B 1 132 ? -10.770 20.888 -43.045 1.00 14.54 571 LEU B N 1
ATOM 2031 C CA . LEU B 1 132 ? -9.698 21.159 -44.002 1.00 14.97 571 LEU B CA 1
ATOM 2032 C C . LEU B 1 132 ? -10.093 20.847 -45.441 1.00 20.71 571 LEU B C 1
ATOM 2033 O O . LEU B 1 132 ? -9.371 21.235 -46.368 1.00 25.62 571 LEU B O 1
ATOM 2038 N N . GLY B 1 133 ? -11.186 20.145 -45.626 1.00 15.19 572 GLY B N 1
ATOM 2039 C CA . GLY B 1 133 ? -11.511 19.715 -46.996 1.00 26.13 572 GLY B CA 1
ATOM 2040 C C . GLY B 1 133 ? -12.371 20.743 -47.684 1.00 37.33 572 GLY B C 1
ATOM 2041 O O . GLY B 1 133 ? -12.754 20.549 -48.832 1.00 53.29 572 GLY B O 1
ATOM 2042 N N . PHE C 1 3 ? -15.113 -8.226 -69.275 1.00 25.50 442 PHE C N 1
ATOM 2043 C CA . PHE C 1 3 ? -15.309 -6.895 -68.650 1.00 21.97 442 PHE C CA 1
ATOM 2044 C C . PHE C 1 3 ? -16.351 -6.077 -69.386 1.00 16.97 442 PHE C C 1
ATOM 2045 O O . PHE C 1 3 ? -16.256 -5.878 -70.588 1.00 18.84 442 PHE C O 1
ATOM 2053 N N . HIS C 1 4 ? -17.331 -5.551 -68.649 1.00 11.52 443 HIS C N 1
ATOM 2054 C CA . HIS C 1 4 ? -18.449 -4.846 -69.223 1.00 13.11 443 HIS C CA 1
ATOM 2055 C C . HIS C 1 4 ? -18.309 -3.355 -68.959 1.00 12.76 443 HIS C C 1
ATOM 2056 O O . HIS C 1 4 ? -18.157 -2.962 -67.810 1.00 13.26 443 HIS C O 1
ATOM 2063 N N . THR C 1 5 ? -18.445 -2.533 -70.019 1.00 15.82 444 THR C N 1
ATOM 2064 C CA . THR C 1 5 ? -18.573 -1.077 -69.887 1.00 17.82 444 THR C CA 1
ATOM 2065 C C . THR C 1 5 ? -20.040 -0.665 -69.747 1.00 10.99 444 THR C C 1
ATOM 2066 O O . THR C 1 5 ? -20.945 -1.393 -70.125 1.00 15.47 444 THR C O 1
ATOM 2070 N N . GLY C 1 6 ? -20.252 0.533 -69.226 1.00 15.59 445 GLY C N 1
ATOM 2071 C CA . GLY C 1 6 ? -21.598 1.075 -69.142 1.00 15.14 445 GLY C CA 1
ATOM 2072 C C . GLY C 1 6 ? -22.370 0.682 -67.896 1.00 13.09 445 GLY C C 1
ATOM 2073 O O . GLY C 1 6 ? -23.565 0.959 -67.817 1.00 14.07 445 GLY C O 1
ATOM 2074 N N . ILE C 1 7 ? -21.718 0.033 -66.925 1.00 11.65 446 ILE C N 1
ATOM 2075 C CA . ILE C 1 7 ? -22.362 -0.254 -65.652 1.00 10.96 446 ILE C CA 1
ATOM 2076 C C . ILE C 1 7 ? -22.613 1.049 -64.918 1.00 12.54 446 ILE C C 1
ATOM 2077 O O . ILE C 1 7 ? -21.770 1.948 -64.939 1.00 12.80 446 ILE C O 1
ATOM 2082 N N . GLU C 1 8 ? -23.766 1.151 -64.261 1.00 12.28 447 GLU C N 1
ATOM 2083 C CA . GLU C 1 8 ? -24.001 2.233 -63.311 1.00 13.87 447 GLU C CA 1
ATOM 2084 C C . GLU C 1 8 ? -24.623 1.596 -62.079 1.00 13.59 447 GLU C C 1
ATOM 2085 O O . GLU C 1 8 ? -25.707 1.002 -62.176 1.00 13.98 447 GLU C O 1
ATOM 2091 N N . ILE C 1 9 ? -23.941 1.687 -60.939 1.00 10.94 448 ILE C N 1
ATOM 2092 C CA . ILE C 1 9 ? -24.446 1.112 -59.694 1.00 10.74 448 ILE C CA 1
ATOM 2093 C C . ILE C 1 9 ? -25.013 2.269 -58.889 1.00 17.02 448 ILE C C 1
ATOM 2094 O O . ILE C 1 9 ? -24.271 3.052 -58.321 1.00 16.19 448 ILE C O 1
ATOM 2099 N N . LYS C 1 10 ? -26.331 2.410 -58.920 1.00 12.67 449 LYS C N 1
ATOM 2100 C CA . LYS C 1 10 ? -27.004 3.574 -58.353 1.00 12.62 449 LYS C CA 1
ATOM 2101 C C . LYS C 1 10 ? -27.533 3.329 -56.959 1.00 14.99 449 LYS C C 1
ATOM 2102 O O . LYS C 1 10 ? -27.622 4.270 -56.174 1.00 22.29 449 LYS C O 1
ATOM 2108 N N . VAL C 1 11 ? -27.945 2.113 -56.633 1.00 14.81 450 VAL C N 1
ATOM 2109 C CA . VAL C 1 11 ? -28.481 1.821 -55.308 1.00 14.35 450 VAL C CA 1
ATOM 2110 C C . VAL C 1 11 ? -27.624 0.706 -54.732 1.00 14.12 450 VAL C C 1
ATOM 2111 O O . VAL C 1 11 ? -27.640 -0.413 -55.250 1.00 12.76 450 VAL C O 1
ATOM 2115 N N . TRP C 1 12 ? -26.881 1.004 -53.665 1.00 12.12 451 TRP C N 1
ATOM 2116 C CA . TRP C 1 12 ? -25.971 0.024 -53.096 1.00 10.77 451 TRP C CA 1
ATOM 2117 C C . TRP C 1 12 ? -25.802 0.286 -51.606 1.00 12.49 451 TRP C C 1
ATOM 2118 O O . TRP C 1 12 ? -26.038 1.404 -51.121 1.00 13.09 451 TRP C O 1
ATOM 2129 N N . ALA C 1 13 ? -25.452 -0.768 -50.877 1.00 12.58 452 ALA C N 1
ATOM 2130 C CA . ALA C 1 13 ? -25.418 -0.758 -49.414 1.00 10.81 452 ALA C CA 1
ATOM 2131 C C . ALA C 1 13 ? -24.086 -1.307 -48.936 1.00 12.48 452 ALA C C 1
ATOM 2132 O O . ALA C 1 13 ? -23.384 -2.011 -49.671 1.00 9.88 452 ALA C O 1
ATOM 2134 N N . ILE C 1 14 ? -23.735 -0.978 -47.684 1.00 9.69 453 ILE C N 1
ATOM 2135 C CA . ILE C 1 14 ? -22.564 -1.547 -47.026 1.00 11.04 453 ILE C CA 1
ATOM 2136 C C . ILE C 1 14 ? -23.050 -2.263 -45.772 1.00 12.15 453 ILE C C 1
ATOM 2137 O O . ILE C 1 14 ? -23.800 -1.690 -44.963 1.00 12.70 453 ILE C O 1
ATOM 2142 N N . ALA C 1 15 ? -22.609 -3.497 -45.585 1.00 9.95 454 ALA C N 1
ATOM 2143 C CA . ALA C 1 15 ? -22.876 -4.225 -44.349 1.00 11.27 454 ALA C CA 1
ATOM 2144 C C . ALA C 1 15 ? -21.520 -4.614 -43.796 1.00 9.96 454 ALA C C 1
ATOM 2145 O O . ALA C 1 15 ? -20.780 -5.348 -44.457 1.00 10.09 454 ALA C O 1
ATOM 2147 N N . CYS C 1 16 ? -21.160 -4.103 -42.597 1.00 10.15 455 CYS C N 1
ATOM 2148 C CA . CYS C 1 16 ? -19.822 -4.360 -42.059 1.00 11.76 455 CYS C CA 1
ATOM 2149 C C . CYS C 1 16 ? -19.920 -5.332 -40.901 1.00 10.46 455 CYS C C 1
ATOM 2150 O O . CYS C 1 16 ? -20.443 -4.965 -39.845 1.00 12.60 455 CYS C O 1
ATOM 2153 N N . PHE C 1 17 ? -19.374 -6.545 -41.066 1.00 9.37 456 PHE C N 1
ATOM 2154 C CA . PHE C 1 17 ? -19.430 -7.587 -40.050 1.00 11.26 456 PHE C CA 1
ATOM 2155 C C . PHE C 1 17 ? -18.165 -7.645 -39.204 1.00 12.42 456 PHE C C 1
ATOM 2156 O O . PHE C 1 17 ? -18.117 -8.421 -38.244 1.00 13.48 456 PHE C O 1
ATOM 2164 N N . ALA C 1 18 ? -17.140 -6.819 -39.526 1.00 10.23 457 ALA C N 1
ATOM 2165 C CA . ALA C 1 18 ? -16.072 -6.575 -38.560 1.00 9.32 457 ALA C CA 1
ATOM 2166 C C . ALA C 1 18 ? -16.520 -5.472 -37.589 1.00 12.56 457 ALA C C 1
ATOM 2167 O O . ALA C 1 18 ? -17.354 -4.633 -37.928 1.00 13.11 457 ALA C O 1
ATOM 2169 N N . PRO C 1 19 ? -16.037 -5.460 -36.357 1.00 11.02 458 PRO C N 1
ATOM 2170 C CA . PRO C 1 19 ? -16.497 -4.433 -35.418 1.00 10.78 458 PRO C CA 1
ATOM 2171 C C . PRO C 1 19 ? -16.017 -3.054 -35.827 1.00 10.43 458 PRO C C 1
ATOM 2172 O O . PRO C 1 19 ? -14.995 -2.882 -36.490 1.00 12.53 458 PRO C O 1
ATOM 2176 N N . GLN C 1 20 ? -16.762 -2.064 -35.326 1.00 12.66 459 GLN C N 1
ATOM 2177 C CA . GLN C 1 20 ? -16.391 -0.671 -35.550 1.00 12.81 459 GLN C CA 1
ATOM 2178 C C . GLN C 1 20 ? -14.982 -0.379 -35.049 1.00 14.12 459 GLN C C 1
ATOM 2179 O O . GLN C 1 20 ? -14.257 0.414 -35.650 1.00 13.60 459 GLN C O 1
ATOM 2185 N N . ARG C 1 21 ? -14.565 -1.016 -33.951 1.00 12.57 460 ARG C N 1
ATOM 2186 C CA . ARG C 1 21 ? -13.218 -0.782 -33.425 1.00 12.05 460 ARG C CA 1
ATOM 2187 C C . ARG C 1 21 ? -12.134 -1.211 -34.414 1.00 16.05 460 ARG C C 1
ATOM 2188 O O . ARG C 1 21 ? -11.043 -0.624 -34.434 1.00 17.59 460 ARG C O 1
ATOM 2196 N N . GLN C 1 22 ? -12.426 -2.194 -35.270 1.00 12.53 461 GLN C N 1
ATOM 2197 C CA . GLN C 1 22 ? -11.480 -2.629 -36.291 1.00 13.31 461 GLN C CA 1
ATOM 2198 C C . GLN C 1 22 ? -11.641 -1.844 -37.582 1.00 15.45 461 GLN C C 1
ATOM 2199 O O . GLN C 1 22 ? -10.640 -1.495 -38.214 1.00 22.85 461 GLN C O 1
ATOM 2205 N N . CYS C 1 23 ? -12.876 -1.553 -37.979 1.00 8.77 462 CYS C N 1
ATOM 2206 C CA . CYS C 1 23 ? -13.170 -0.920 -39.277 1.00 10.11 462 CYS C CA 1
ATOM 2207 C C . CYS C 1 23 ? -14.019 0.300 -38.965 1.00 12.00 462 CYS C C 1
ATOM 2208 O O . CYS C 1 23 ? -15.242 0.191 -38.840 1.00 11.42 462 CYS C O 1
ATOM 2211 N N . THR C 1 24 ? -13.356 1.437 -38.753 1.00 9.11 463 THR C N 1
ATOM 2212 C CA . THR C 1 24 ? -14.048 2.575 -38.165 1.00 9.69 463 THR C CA 1
ATOM 2213 C C . THR C 1 24 ? -14.812 3.377 -39.223 1.00 9.63 463 THR C C 1
ATOM 2214 O O . THR C 1 24 ? -14.694 3.170 -40.442 1.00 10.35 463 THR C O 1
ATOM 2218 N N . GLU C 1 25 ? -15.551 4.372 -38.737 1.00 10.68 464 GLU C N 1
ATOM 2219 C CA . GLU C 1 25 ? -16.344 5.190 -39.638 1.00 10.49 464 GLU C CA 1
ATOM 2220 C C . GLU C 1 25 ? -15.459 5.909 -40.649 1.00 11.51 464 GLU C C 1
ATOM 2221 O O . GLU C 1 25 ? -15.801 5.987 -41.839 1.00 9.80 464 GLU C O 1
ATOM 2227 N N . VAL C 1 26 ? -14.311 6.447 -40.202 1.00 10.26 465 VAL C N 1
ATOM 2228 C CA . VAL C 1 26 ? -13.453 7.135 -41.180 1.00 10.03 465 VAL C CA 1
ATOM 2229 C C . VAL C 1 26 ? -12.879 6.152 -42.214 1.00 10.04 465 VAL C C 1
ATOM 2230 O O . VAL C 1 26 ? -12.667 6.537 -43.360 1.00 9.64 465 VAL C O 1
ATOM 2234 N N . HIS C 1 27 ? -12.594 4.898 -41.812 1.00 8.76 466 HIS C N 1
ATOM 2235 C CA . HIS C 1 27 ? -12.190 3.868 -42.774 1.00 8.05 466 HIS C CA 1
ATOM 2236 C C . HIS C 1 27 ? -13.296 3.648 -43.796 1.00 7.81 466 HIS C C 1
ATOM 2237 O O . HIS C 1 27 ? -13.029 3.579 -44.991 1.00 8.03 466 HIS C O 1
ATOM 2244 N N . LEU C 1 28 ? -14.547 3.483 -43.318 1.00 8.11 467 LEU C N 1
ATOM 2245 C CA . LEU C 1 28 ? -15.658 3.245 -44.251 1.00 8.02 467 LEU C CA 1
ATOM 2246 C C . LEU C 1 28 ? -15.840 4.415 -45.198 1.00 9.90 467 LEU C C 1
ATOM 2247 O O . LEU C 1 28 ? -16.049 4.224 -46.406 1.00 10.84 467 LEU C O 1
ATOM 2252 N N . LYS C 1 29 ? -15.779 5.646 -44.670 1.00 9.27 468 LYS C N 1
ATOM 2253 C CA . LYS C 1 29 ? -16.018 6.794 -45.536 1.00 11.50 468 LYS C CA 1
ATOM 2254 C C . LYS C 1 29 ? -14.881 7.008 -46.513 1.00 9.64 468 LYS C C 1
ATOM 2255 O O . LYS C 1 29 ? -15.123 7.364 -47.682 1.00 11.06 468 LYS C O 1
ATOM 2261 N N . SER C 1 30 ? -13.634 6.783 -46.078 1.00 8.48 469 SER C N 1
ATOM 2262 C CA . SER C 1 30 ? -12.530 6.924 -47.018 1.00 8.53 469 SER C CA 1
ATOM 2263 C C . SER C 1 30 ? -12.574 5.843 -48.092 1.00 9.49 469 SER C C 1
ATOM 2264 O O . SER C 1 30 ? -12.419 6.126 -49.287 1.00 9.83 469 SER C O 1
ATOM 2267 N N . PHE C 1 31 ? -12.846 4.615 -47.684 1.00 7.75 470 PHE C N 1
ATOM 2268 C CA . PHE C 1 31 ? -12.993 3.528 -48.654 1.00 10.38 470 PHE C CA 1
ATOM 2269 C C . PHE C 1 31 ? -14.102 3.829 -49.671 1.00 10.55 470 PHE C C 1
ATOM 2270 O O . PHE C 1 31 ? -13.919 3.628 -50.875 1.00 9.86 470 PHE C O 1
ATOM 2278 N N . THR C 1 32 ? -15.255 4.295 -49.198 1.00 7.74 471 THR C N 1
ATOM 2279 C CA . THR C 1 32 ? -16.354 4.657 -50.107 1.00 9.77 471 THR C CA 1
ATOM 2280 C C . THR C 1 32 ? -15.897 5.666 -51.147 1.00 11.02 471 THR C C 1
ATOM 2281 O O . THR C 1 32 ? -16.145 5.503 -52.358 1.00 11.58 471 THR C O 1
ATOM 2285 N N . GLU C 1 33 ? -15.267 6.755 -50.692 1.00 8.36 472 GLU C N 1
ATOM 2286 C CA . GLU C 1 33 ? -14.882 7.789 -51.643 1.00 10.10 472 GLU C CA 1
ATOM 2287 C C . GLU C 1 33 ? -13.833 7.282 -52.639 1.00 10.33 472 GLU C C 1
ATOM 2288 O O . GLU C 1 33 ? -13.891 7.616 -53.836 1.00 11.02 472 GLU C O 1
ATOM 2294 N N . GLN C 1 34 ? -12.851 6.494 -52.168 1.00 8.84 473 GLN C N 1
ATOM 2295 C CA . GLN C 1 34 ? -11.840 5.965 -53.097 1.00 11.49 473 GLN C CA 1
ATOM 2296 C C . GLN C 1 34 ? -12.454 4.983 -54.085 1.00 11.05 473 GLN C C 1
ATOM 2297 O O . GLN C 1 34 ? -12.088 4.969 -55.275 1.00 9.77 473 GLN C O 1
ATOM 2303 N N . LEU C 1 35 ? -13.407 4.175 -53.611 1.00 9.28 474 LEU C N 1
ATOM 2304 C CA . LEU C 1 35 ? -14.115 3.250 -54.505 1.00 7.96 474 LEU C CA 1
ATOM 2305 C C . LEU C 1 35 ? -14.961 4.006 -55.525 1.00 10.53 474 LEU C C 1
ATOM 2306 O O . LEU C 1 35 ? -14.978 3.652 -56.717 1.00 10.57 474 LEU C O 1
ATOM 2311 N N . ARG C 1 36 ? -15.590 5.086 -55.109 1.00 9.23 475 ARG C N 1
ATOM 2312 C CA . ARG C 1 36 ? -16.381 5.874 -56.076 1.00 9.27 475 ARG C CA 1
ATOM 2313 C C . ARG C 1 36 ? -15.478 6.416 -57.181 1.00 10.78 475 ARG C C 1
ATOM 2314 O O . ARG C 1 36 ? -15.888 6.376 -58.326 1.00 10.38 475 ARG C O 1
ATOM 2322 N N . LYS C 1 37 ? -14.306 6.905 -56.801 1.00 9.56 476 LYS C N 1
ATOM 2323 C CA . LYS C 1 37 ? -13.421 7.536 -57.788 1.00 10.68 476 LYS C CA 1
ATOM 2324 C C . LYS C 1 37 ? -12.902 6.533 -58.810 1.00 10.90 476 LYS C C 1
ATOM 2325 O O . LYS C 1 37 ? -12.991 6.755 -60.026 1.00 11.43 476 LYS C O 1
ATOM 2331 N N . ILE C 1 38 ? -12.408 5.388 -58.361 1.00 9.25 477 ILE C N 1
ATOM 2332 C CA . ILE C 1 38 ? -11.816 4.480 -59.329 1.00 9.48 477 ILE C CA 1
ATOM 2333 C C . ILE C 1 38 ? -12.898 3.818 -60.161 1.00 10.50 477 ILE C C 1
ATOM 2334 O O . ILE C 1 38 ? -12.710 3.587 -61.364 1.00 11.01 477 ILE C O 1
ATOM 2339 N N . SER C 1 39 ? -14.062 3.530 -59.559 1.00 8.75 478 SER C N 1
ATOM 2340 C CA . SER C 1 39 ? -15.100 2.878 -60.359 1.00 9.54 478 SER C CA 1
ATOM 2341 C C . SER C 1 39 ? -15.616 3.818 -61.443 1.00 11.81 478 SER C C 1
ATOM 2342 O O . SER C 1 39 ? -15.918 3.380 -62.560 1.00 13.26 478 SER C O 1
ATOM 2345 N N . ARG C 1 40 ? -15.698 5.112 -61.145 1.00 11.83 479 ARG C N 1
ATOM 2346 C CA . ARG C 1 40 ? -16.080 6.078 -62.184 1.00 11.04 479 ARG C CA 1
ATOM 2347 C C . ARG C 1 40 ? -15.023 6.143 -63.283 1.00 15.62 479 ARG C C 1
ATOM 2348 O O . ARG C 1 40 ? -15.355 6.135 -64.478 1.00 15.00 479 ARG C O 1
ATOM 2356 N N . ASP C 1 41 ? -13.743 6.221 -62.905 1.00 13.13 480 ASP C N 1
ATOM 2357 C CA . ASP C 1 41 ? -12.700 6.300 -63.931 1.00 16.68 480 ASP C CA 1
ATOM 2358 C C . ASP C 1 41 ? -12.664 5.058 -64.816 1.00 14.96 480 ASP C C 1
ATOM 2359 O O . ASP C 1 41 ? -12.360 5.172 -66.020 1.00 17.21 480 ASP C O 1
ATOM 2364 N N . ALA C 1 42 ? -12.983 3.880 -64.280 1.00 12.17 481 ALA C N 1
ATOM 2365 C CA . ALA C 1 42 ? -12.975 2.639 -65.046 1.00 14.68 481 ALA C CA 1
ATOM 2366 C C . ALA C 1 42 ? -14.324 2.308 -65.696 1.00 15.43 481 ALA C C 1
ATOM 2367 O O . ALA C 1 42 ? -14.608 1.128 -65.995 1.00 19.56 481 ALA C O 1
ATOM 2369 N N . GLY C 1 43 ? -15.194 3.304 -65.845 1.00 17.62 482 GLY C N 1
ATOM 2370 C CA . GLY C 1 43 ? -16.415 3.081 -66.597 1.00 17.91 482 GLY C CA 1
ATOM 2371 C C . GLY C 1 43 ? -17.437 2.154 -65.968 1.00 18.00 482 GLY C C 1
ATOM 2372 O O . GLY C 1 43 ? -18.241 1.543 -66.681 1.00 17.35 482 GLY C O 1
ATOM 2373 N N . MET C 1 44 ? -17.435 2.023 -64.640 1.00 9.98 483 MET C N 1
ATOM 2374 C CA . MET C 1 44 ? -18.461 1.273 -63.925 1.00 10.89 483 MET C CA 1
ATOM 2375 C C . MET C 1 44 ? -18.764 2.019 -62.623 1.00 10.62 483 MET C C 1
ATOM 2376 O O . MET C 1 44 ? -18.613 1.476 -61.523 1.00 10.15 483 MET C O 1
ATOM 2381 N N . PRO C 1 45 ? -19.227 3.269 -62.720 1.00 11.75 484 PRO C N 1
ATOM 2382 C CA . PRO C 1 45 ? -19.344 4.111 -61.506 1.00 11.76 484 PRO C CA 1
ATOM 2383 C C . PRO C 1 45 ? -20.302 3.526 -60.491 1.00 12.28 484 PRO C C 1
ATOM 2384 O O . PRO C 1 45 ? -21.448 3.199 -60.805 1.00 11.42 484 PRO C O 1
ATOM 2388 N N . ILE C 1 46 ? -19.824 3.444 -59.249 1.00 11.50 485 ILE C N 1
ATOM 2389 C CA . ILE C 1 46 ? -20.654 3.149 -58.086 1.00 11.64 485 ILE C CA 1
ATOM 2390 C C . ILE C 1 46 ? -21.037 4.522 -57.572 1.00 16.59 485 ILE C C 1
ATOM 2391 O O . ILE C 1 46 ? -20.172 5.305 -57.182 1.00 19.36 485 ILE C O 1
ATOM 2396 N N . GLN C 1 47 ? -22.309 4.873 -57.696 1.00 15.38 486 GLN C N 1
ATOM 2397 C CA . GLN C 1 47 ? -22.718 6.274 -57.661 1.00 19.61 486 GLN C CA 1
ATOM 2398 C C . GLN C 1 47 ? -23.282 6.638 -56.290 1.00 26.32 486 GLN C C 1
ATOM 2399 O O . GLN C 1 47 ? -24.074 5.887 -55.703 1.00 20.73 486 GLN C O 1
ATOM 2405 N N . GLY C 1 48 ? -22.871 7.783 -55.782 1.00 24.04 487 GLY C N 1
ATOM 2406 C CA . GLY C 1 48 ? -23.518 8.328 -54.614 1.00 20.65 487 GLY C CA 1
ATOM 2407 C C . GLY C 1 48 ? -23.066 7.631 -53.357 1.00 22.84 487 GLY C C 1
ATOM 2408 O O . GLY C 1 48 ? -22.228 6.721 -53.353 1.00 23.76 487 GLY C O 1
ATOM 2409 N N . GLN C 1 49 ? -23.671 7.977 -52.331 1.00 26.04 488 GLN C N 1
ATOM 2410 C CA . GLN C 1 49 ? -23.446 7.367 -51.045 1.00 21.88 488 GLN C CA 1
ATOM 2411 C C . GLN C 1 49 ? -24.253 6.082 -50.958 1.00 17.25 488 GLN C C 1
ATOM 2412 O O . GLN C 1 49 ? -25.290 5.941 -51.614 1.00 17.81 488 GLN C O 1
ATOM 2418 N N . PRO C 1 50 ? -23.745 5.178 -50.173 1.00 17.09 489 PRO C N 1
ATOM 2419 C CA . PRO C 1 50 ? -24.560 3.981 -50.003 1.00 16.71 489 PRO C CA 1
ATOM 2420 C C . PRO C 1 50 ? -25.878 4.360 -49.374 1.00 17.12 489 PRO C C 1
ATOM 2421 O O . PRO C 1 50 ? -25.938 5.246 -48.508 1.00 19.76 489 PRO C O 1
ATOM 2425 N N . CYS C 1 51 ? -26.932 3.631 -49.757 1.00 16.41 490 CYS C N 1
ATOM 2426 C CA . CYS C 1 51 ? -28.254 3.873 -49.175 1.00 18.31 490 CYS C CA 1
ATOM 2427 C C . CYS C 1 51 ? -28.338 3.420 -47.723 1.00 17.15 490 CYS C C 1
ATOM 2428 O O . CYS C 1 51 ? -29.243 3.843 -46.973 1.00 18.74 490 CYS C O 1
ATOM 2431 N N . PHE C 1 52 ? -27.388 2.608 -47.286 1.00 16.15 491 PHE C N 1
ATOM 2432 C CA . PHE C 1 52 ? -27.434 1.931 -45.996 1.00 15.83 491 PHE C CA 1
ATOM 2433 C C . PHE C 1 52 ? -25.985 1.578 -45.691 1.00 17.15 491 PHE C C 1
ATOM 2434 O O . PHE C 1 52 ? -25.251 1.173 -46.594 1.00 14.80 491 PHE C O 1
ATOM 2442 N N . CYS C 1 53 ? -25.545 1.822 -44.450 1.00 18.81 492 CYS C N 1
ATOM 2443 C CA . CYS C 1 53 ? -24.172 1.462 -44.089 1.00 17.49 492 CYS C CA 1
ATOM 2444 C C . CYS C 1 53 ? -24.178 1.153 -42.592 1.00 21.89 492 CYS C C 1
ATOM 2445 O O . CYS C 1 53 ? -24.203 2.084 -41.781 1.00 24.52 492 CYS C O 1
ATOM 2448 N N . LYS C 1 54 ? -24.234 -0.129 -42.230 1.00 16.59 493 LYS C N 1
ATOM 2449 C CA . LYS C 1 54 ? -24.338 -0.449 -40.802 1.00 16.79 493 LYS C CA 1
ATOM 2450 C C . LYS C 1 54 ? -23.436 -1.611 -40.403 1.00 14.90 493 LYS C C 1
ATOM 2451 O O . LYS C 1 54 ? -23.039 -2.432 -41.219 1.00 13.94 493 LYS C O 1
ATOM 2457 N N . TYR C 1 55 ? -23.173 -1.696 -39.102 1.00 17.67 494 TYR C N 1
ATOM 2458 C CA . TYR C 1 55 ? -22.423 -2.784 -38.510 1.00 15.57 494 TYR C CA 1
ATOM 2459 C C . TYR C 1 55 ? -23.362 -3.888 -38.038 1.00 17.66 494 TYR C C 1
ATOM 2460 O O . TYR C 1 55 ? -24.466 -3.619 -37.556 1.00 19.49 494 TYR C O 1
ATOM 2469 N N . ALA C 1 56 ? -22.903 -5.138 -38.132 1.00 14.87 495 ALA C N 1
ATOM 2470 C CA . ALA C 1 56 ? -23.608 -6.267 -37.535 1.00 19.71 495 ALA C CA 1
ATOM 2471 C C . ALA C 1 56 ? -22.576 -7.302 -37.138 1.00 17.46 495 ALA C C 1
ATOM 2472 O O . ALA C 1 56 ? -21.424 -7.205 -37.536 1.00 15.31 495 ALA C O 1
ATOM 2474 N N . GLN C 1 57 ? -22.974 -8.275 -36.302 1.00 19.33 496 GLN C N 1
ATOM 2475 C CA . GLN C 1 57 ? -22.041 -9.301 -35.836 1.00 16.66 496 GLN C CA 1
ATOM 2476 C C . GLN C 1 57 ? -22.669 -10.679 -35.887 1.00 20.10 496 GLN C C 1
ATOM 2477 O O . GLN C 1 57 ? -23.789 -10.871 -35.390 1.00 21.88 496 GLN C O 1
ATOM 2483 N N . GLY C 1 58 ? -21.961 -11.636 -36.484 1.00 20.70 497 GLY C N 1
ATOM 2484 C CA . GLY C 1 58 ? -22.402 -13.036 -36.397 1.00 19.77 497 GLY C CA 1
ATOM 2485 C C . GLY C 1 58 ? -23.248 -13.466 -37.583 1.00 21.11 497 GLY C C 1
ATOM 2486 O O . GLY C 1 58 ? -23.948 -12.672 -38.211 1.00 22.15 497 GLY C O 1
ATOM 2487 N N . ALA C 1 59 ? -23.169 -14.758 -37.898 1.00 19.91 498 ALA C N 1
ATOM 2488 C CA . ALA C 1 59 ? -23.929 -15.286 -39.035 1.00 17.98 498 ALA C CA 1
ATOM 2489 C C . ALA C 1 59 ? -25.435 -15.124 -38.849 1.00 18.96 498 ALA C C 1
ATOM 2490 O O . ALA C 1 59 ? -26.167 -14.945 -39.832 1.00 21.64 498 ALA C O 1
ATOM 2492 N N . ASP C 1 60 ? -25.918 -15.170 -37.605 1.00 22.33 499 ASP C N 1
ATOM 2493 C CA . ASP C 1 60 ? -27.352 -15.039 -37.344 1.00 22.61 499 ASP C CA 1
ATOM 2494 C C . ASP C 1 60 ? -27.910 -13.678 -37.710 1.00 18.03 499 ASP C C 1
ATOM 2495 O O . ASP C 1 60 ? -29.128 -13.555 -37.876 1.00 22.41 499 ASP C O 1
ATOM 2500 N N . SER C 1 61 ? -27.070 -12.648 -37.783 1.00 20.86 500 SER C N 1
ATOM 2501 C CA . SER C 1 61 ? -27.576 -11.331 -38.130 1.00 20.22 500 SER C CA 1
ATOM 2502 C C . SER C 1 61 ? -27.731 -11.147 -39.640 1.00 17.21 500 SER C C 1
ATOM 2503 O O . SER C 1 61 ? -28.375 -10.173 -40.057 1.00 20.33 500 SER C O 1
ATOM 2506 N N . VAL C 1 62 ? -27.219 -12.076 -40.456 1.00 18.35 501 VAL C N 1
ATOM 2507 C CA . VAL C 1 62 ? -27.197 -11.852 -41.915 1.00 17.13 501 VAL C CA 1
ATOM 2508 C C . VAL C 1 62 ? -28.615 -11.836 -42.472 1.00 20.76 501 VAL C C 1
ATOM 2509 O O . VAL C 1 62 ? -29.028 -10.896 -43.164 1.00 16.91 501 VAL C O 1
ATOM 2513 N N . GLU C 1 63 ? -29.382 -12.900 -42.209 1.00 20.07 502 GLU C N 1
ATOM 2514 C CA . GLU C 1 63 ? -30.684 -13.013 -42.868 1.00 22.74 502 GLU C CA 1
ATOM 2515 C C . GLU C 1 63 ? -31.629 -11.873 -42.488 1.00 19.90 502 GLU C C 1
ATOM 2516 O O . GLU C 1 63 ? -32.229 -11.264 -43.397 1.00 18.54 502 GLU C O 1
ATOM 2522 N N . PRO C 1 64 ? -31.813 -11.521 -41.216 1.00 24.45 503 PRO C N 1
ATOM 2523 C CA . PRO C 1 64 ? -32.726 -10.391 -40.936 1.00 23.71 503 PRO C CA 1
ATOM 2524 C C . PRO C 1 64 ? -32.295 -9.097 -41.598 1.00 20.74 503 PRO C C 1
ATOM 2525 O O . PRO C 1 64 ? -33.141 -8.348 -42.107 1.00 22.97 503 PRO C O 1
ATOM 2529 N N . MET C 1 65 ? -30.986 -8.816 -41.597 1.00 19.13 504 MET C N 1
ATOM 2530 C CA . MET C 1 65 ? -30.482 -7.606 -42.227 1.00 19.33 504 MET C CA 1
ATOM 2531 C C . MET C 1 65 ? -30.749 -7.626 -43.724 1.00 19.02 504 MET C C 1
ATOM 2532 O O . MET C 1 65 ? -31.194 -6.614 -44.295 1.00 18.46 504 MET C O 1
ATOM 2537 N N . PHE C 1 66 ? -30.466 -8.763 -44.383 1.00 17.64 505 PHE C N 1
ATOM 2538 C CA . PHE C 1 66 ? -30.632 -8.803 -45.836 1.00 17.36 505 PHE C CA 1
ATOM 2539 C C . PHE C 1 66 ? -32.111 -8.743 -46.204 1.00 19.78 505 PHE C C 1
ATOM 2540 O O . PHE C 1 66 ? -32.484 -8.096 -47.188 1.00 18.80 505 PHE C O 1
ATOM 2548 N N . ARG C 1 67 ? -32.977 -9.379 -45.404 1.00 19.65 506 ARG C N 1
ATOM 2549 C CA . ARG C 1 67 ? -34.411 -9.253 -45.663 1.00 19.47 506 ARG C CA 1
ATOM 2550 C C . ARG C 1 67 ? -34.864 -7.807 -45.508 1.00 26.70 506 ARG C C 1
ATOM 2551 O O . ARG C 1 67 ? -35.650 -7.303 -46.328 1.00 22.36 506 ARG C O 1
ATOM 2559 N N . HIS C 1 68 ? -34.365 -7.124 -44.472 1.00 20.47 507 HIS C N 1
ATOM 2560 C CA . HIS C 1 68 ? -34.648 -5.704 -44.294 1.00 24.69 507 HIS C CA 1
ATOM 2561 C C . HIS C 1 68 ? -34.198 -4.908 -45.512 1.00 26.54 507 HIS C C 1
ATOM 2562 O O . HIS C 1 68 ? -34.954 -4.087 -46.048 1.00 25.17 507 HIS C O 1
ATOM 2569 N N . LEU C 1 69 ? -32.974 -5.165 -45.987 1.00 18.00 508 LEU C N 1
ATOM 2570 C CA . LEU C 1 69 ? -32.465 -4.434 -47.135 1.00 19.55 508 LEU C CA 1
ATOM 2571 C C . LEU C 1 69 ? -33.324 -4.670 -48.358 1.00 20.02 508 LEU C C 1
ATOM 2572 O O . LEU C 1 69 ? -33.645 -3.727 -49.097 1.00 21.60 508 LEU C O 1
ATOM 2577 N N . LYS C 1 70 ? -33.687 -5.935 -48.611 1.00 21.52 509 LYS C N 1
ATOM 2578 C CA . LYS C 1 70 ? -34.429 -6.229 -49.830 1.00 25.91 509 LYS C CA 1
ATOM 2579 C C . LYS C 1 70 ? -35.806 -5.578 -49.808 1.00 21.23 509 LYS C C 1
ATOM 2580 O O . LYS C 1 70 ? -36.286 -5.100 -50.843 1.00 23.34 509 LYS C O 1
ATOM 2586 N N . ASN C 1 71 ? -36.447 -5.543 -48.634 1.00 24.34 510 ASN C N 1
ATOM 2587 C CA . ASN C 1 71 ? -37.772 -4.936 -48.499 1.00 23.04 510 ASN C CA 1
ATOM 2588 C C . ASN C 1 71 ? -37.734 -3.418 -48.547 1.00 32.82 510 ASN C C 1
ATOM 2589 O O . ASN C 1 71 ? -38.683 -2.796 -49.032 1.00 31.83 510 ASN C O 1
ATOM 2594 N N . THR C 1 72 ? -36.664 -2.807 -48.042 1.00 20.74 511 THR C N 1
ATOM 2595 C CA . THR C 1 72 ? -36.618 -1.367 -47.827 1.00 25.24 511 THR C CA 1
ATOM 2596 C C . THR C 1 72 ? -36.110 -0.563 -49.019 1.00 2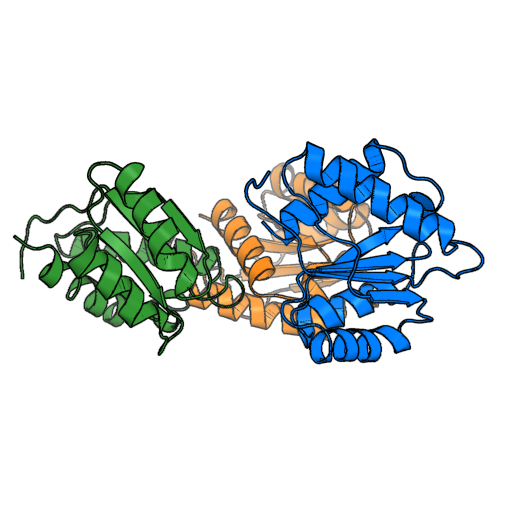8.18 511 THR C C 1
ATOM 2597 O O . THR C 1 72 ? -36.628 0.527 -49.294 1.00 28.84 511 THR C O 1
ATOM 2601 N N . TYR C 1 73 ? -35.092 -1.062 -49.720 1.00 20.12 512 TYR C N 1
ATOM 2602 C CA . TYR C 1 73 ? -34.405 -0.319 -50.771 1.00 21.90 512 TYR C CA 1
ATOM 2603 C C . TYR C 1 73 ? -34.728 -0.960 -52.115 1.00 28.95 512 TYR C C 1
ATOM 2604 O O . TYR C 1 73 ? -34.029 -1.870 -52.575 1.00 21.75 512 TYR C O 1
ATOM 2613 N N . ALA C 1 74 ? -35.807 -0.488 -52.747 1.00 21.62 513 ALA C N 1
ATOM 2614 C CA . ALA C 1 74 ? -36.153 -1.041 -54.041 1.00 22.51 513 ALA C CA 1
ATOM 2615 C C . ALA C 1 74 ? -35.063 -0.701 -55.049 1.00 18.96 513 ALA C C 1
ATOM 2616 O O . ALA C 1 74 ? -34.464 0.387 -55.012 1.00 24.29 513 ALA C O 1
ATOM 2618 N N . GLY C 1 75 ? -34.796 -1.640 -55.944 1.00 22.18 514 GLY C N 1
ATOM 2619 C CA . GLY C 1 75 ? -33.757 -1.414 -56.922 1.00 24.76 514 GLY C CA 1
ATOM 2620 C C . GLY C 1 75 ? -32.357 -1.621 -56.398 1.00 17.34 514 GLY C C 1
ATOM 2621 O O . GLY C 1 75 ? -31.404 -1.325 -57.119 1.00 17.11 514 GLY C O 1
ATOM 2622 N N . LEU C 1 76 ? -32.213 -2.075 -55.149 1.00 15.29 515 LEU C N 1
ATOM 2623 C CA . LEU C 1 76 ? -30.885 -2.359 -54.612 1.00 13.82 515 LEU C CA 1
ATOM 2624 C C . LEU C 1 76 ? -30.116 -3.253 -55.568 1.00 13.23 515 LEU C C 1
ATOM 2625 O O . LEU C 1 76 ? -30.587 -4.330 -55.948 1.00 17.89 515 LEU C O 1
ATOM 2630 N N . GLN C 1 77 ? -28.913 -2.802 -55.962 1.00 12.15 516 GLN C N 1
ATOM 2631 C CA . GLN C 1 77 ? -28.125 -3.566 -56.924 1.00 11.56 516 GLN C CA 1
ATOM 2632 C C . GLN C 1 77 ? -26.972 -4.345 -56.294 1.00 13.28 516 GLN C C 1
ATOM 2633 O O . GLN C 1 77 ? -26.510 -5.325 -56.893 1.00 13.01 516 GLN C O 1
ATOM 2639 N N . LEU C 1 78 ? -26.506 -3.947 -55.117 1.00 10.56 517 LEU C N 1
ATOM 2640 C CA . LEU C 1 78 ? -25.295 -4.566 -54.597 1.00 9.82 517 LEU C CA 1
ATOM 2641 C C . LEU C 1 78 ? -25.218 -4.280 -53.122 1.00 11.18 517 LEU C C 1
ATOM 2642 O O . LEU C 1 78 ? -25.471 -3.146 -52.710 1.00 12.00 517 LEU C O 1
ATOM 2647 N N . VAL C 1 79 ? -24.809 -5.281 -52.336 1.00 9.47 518 VAL C N 1
ATOM 2648 C CA . VAL C 1 79 ? -24.415 -5.055 -50.951 1.00 9.36 518 VAL C CA 1
ATOM 2649 C C . VAL C 1 79 ? -22.944 -5.402 -50.870 1.00 10.95 518 VAL C C 1
ATOM 2650 O O . VAL C 1 79 ? -22.555 -6.539 -51.197 1.00 10.93 518 VAL C O 1
ATOM 2654 N N . VAL C 1 80 ? -22.124 -4.421 -50.487 1.00 9.77 519 VAL C N 1
ATOM 2655 C CA . VAL C 1 80 ? -20.704 -4.622 -50.248 1.00 7.50 519 VAL C CA 1
ATOM 2656 C C . VAL C 1 80 ? -20.594 -5.096 -48.806 1.00 10.93 519 VAL C C 1
ATOM 2657 O O . VAL C 1 80 ? -21.058 -4.417 -47.888 1.00 11.30 519 VAL C O 1
ATOM 2661 N N . VAL C 1 81 ? -20.043 -6.289 -48.621 1.00 7.56 520 VAL C N 1
ATOM 2662 C CA . VAL C 1 81 ? -20.055 -6.965 -47.321 1.00 7.88 520 VAL C CA 1
ATOM 2663 C C . VAL C 1 81 ? -18.621 -6.997 -46.821 1.00 7.92 520 VAL C C 1
ATOM 2664 O O . VAL C 1 81 ? -17.745 -7.630 -47.427 1.00 8.09 520 VAL C O 1
ATOM 2668 N N . ILE C 1 82 ? -18.365 -6.321 -45.704 1.00 7.50 521 ILE C N 1
ATOM 2669 C CA . ILE C 1 82 ? -17.011 -6.225 -45.176 1.00 7.18 521 ILE C CA 1
ATOM 2670 C C . ILE C 1 82 ? -16.831 -7.331 -44.137 1.00 7.58 521 ILE C C 1
ATOM 2671 O O . ILE C 1 82 ? -17.616 -7.425 -43.185 1.00 8.27 521 ILE C O 1
ATOM 2676 N N . LEU C 1 83 ? -15.823 -8.172 -44.327 1.00 7.33 522 LEU C N 1
ATOM 2677 C CA . LEU C 1 83 ? -15.590 -9.302 -43.422 1.00 9.60 522 LEU C CA 1
ATOM 2678 C C . LEU C 1 83 ? -14.222 -9.170 -42.783 1.00 8.36 522 LEU C C 1
ATOM 2679 O O . LEU C 1 83 ? -13.308 -8.637 -43.400 1.00 9.56 522 LEU C O 1
ATOM 2684 N N . PRO C 1 84 ? -14.018 -9.693 -41.567 1.00 9.58 523 PRO C N 1
ATOM 2685 C CA . PRO C 1 84 ? -12.690 -9.566 -40.964 1.00 8.64 523 PRO C CA 1
ATOM 2686 C C . PRO C 1 84 ? -11.671 -10.474 -41.615 1.00 10.43 523 PRO C C 1
ATOM 2687 O O . PRO C 1 84 ? -10.464 -10.251 -41.484 1.00 12.90 523 PRO C O 1
ATOM 2691 N N . GLY C 1 85 ? -12.111 -11.483 -42.307 1.00 9.79 524 GLY C N 1
ATOM 2692 C CA . GLY C 1 85 ? -11.267 -12.573 -42.837 1.00 12.87 524 GLY C CA 1
ATOM 2693 C C . GLY C 1 85 ? -12.115 -13.817 -42.874 1.00 9.74 524 GLY C C 1
ATOM 2694 O O . GLY C 1 85 ? -13.301 -13.733 -43.106 1.00 11.19 524 GLY C O 1
ATOM 2695 N N . LYS C 1 86 ? -11.506 -14.977 -42.629 1.00 10.51 525 LYS C N 1
ATOM 2696 C CA . LYS C 1 86 ? -12.288 -16.210 -42.619 1.00 10.72 525 LYS C CA 1
ATOM 2697 C C . LYS C 1 86 ? -13.387 -16.138 -41.562 1.00 10.35 525 LYS C C 1
ATOM 2698 O O . LYS C 1 86 ? -13.112 -15.853 -40.385 1.00 11.81 525 LYS C O 1
ATOM 2704 N N . THR C 1 87 ? -14.626 -16.455 -41.955 1.00 10.60 526 THR C N 1
ATOM 2705 C CA . THR C 1 87 ? -15.749 -16.388 -41.021 1.00 11.15 526 THR C CA 1
ATOM 2706 C C . THR C 1 87 ? -16.942 -17.182 -41.545 1.00 11.73 526 THR C C 1
ATOM 2707 O O . THR C 1 87 ? -17.193 -17.221 -42.757 1.00 11.98 526 THR C O 1
ATOM 2711 N N . PRO C 1 88 ? -17.734 -17.786 -40.655 1.00 12.65 527 PRO C N 1
ATOM 2712 C CA . PRO C 1 88 ? -18.979 -18.415 -41.098 1.00 13.32 527 PRO C CA 1
ATOM 2713 C C . PRO C 1 88 ? -19.945 -17.430 -41.699 1.00 12.95 527 PRO C C 1
ATOM 2714 O O . PRO C 1 88 ? -20.884 -17.844 -42.383 1.00 13.75 527 PRO C O 1
ATOM 2718 N N . VAL C 1 89 ? -19.750 -16.129 -41.442 1.00 14.91 528 VAL C N 1
ATOM 2719 C CA . VAL C 1 89 ? -20.627 -15.137 -42.035 1.00 13.20 528 VAL C CA 1
ATOM 2720 C C . VAL C 1 89 ? -20.569 -15.211 -43.565 1.00 14.40 528 VAL C C 1
ATOM 2721 O O . VAL C 1 89 ? -21.582 -14.990 -44.240 1.00 13.93 528 VAL C O 1
ATOM 2725 N N . TYR C 1 90 ? -19.409 -15.567 -44.141 1.00 12.93 529 TYR C N 1
ATOM 2726 C CA . TYR C 1 90 ? -19.307 -15.615 -45.606 1.00 11.63 529 TYR C CA 1
ATOM 2727 C C . TYR C 1 90 ? -20.279 -16.621 -46.212 1.00 13.70 529 TYR C C 1
ATOM 2728 O O . TYR C 1 90 ? -21.036 -16.276 -47.121 1.00 12.51 529 TYR C O 1
ATOM 2737 N N . ALA C 1 91 ? -20.271 -17.878 -45.735 1.00 14.22 530 ALA C N 1
ATOM 2738 C CA . ALA C 1 91 ? -21.187 -18.883 -46.289 1.00 15.84 530 ALA C CA 1
ATOM 2739 C C . ALA C 1 91 ? -22.642 -18.457 -46.117 1.00 17.40 530 ALA C C 1
ATOM 2740 O O . ALA C 1 91 ? -23.497 -18.736 -46.970 1.00 17.50 530 ALA C O 1
ATOM 2742 N N . GLU C 1 92 ? -22.943 -17.791 -45.016 1.00 16.17 531 GLU C N 1
ATOM 2743 C CA . GLU C 1 92 ? -24.318 -17.393 -44.757 1.00 14.60 531 GLU C CA 1
ATOM 2744 C C . GLU C 1 92 ? -24.737 -16.228 -45.666 1.00 13.68 531 GLU C C 1
ATOM 2745 O O . GLU C 1 92 ? -25.850 -16.222 -46.204 1.00 17.05 531 GLU C O 1
ATOM 2751 N N . VAL C 1 93 ? -23.862 -15.229 -45.844 1.00 13.03 532 VAL C N 1
ATOM 2752 C CA . VAL C 1 93 ? -24.115 -14.168 -46.829 1.00 13.45 532 VAL C CA 1
ATOM 2753 C C . VAL C 1 93 ? -24.464 -14.751 -48.193 1.00 15.66 532 VAL C C 1
ATOM 2754 O O . VAL C 1 93 ? -25.412 -14.295 -48.860 1.00 16.57 532 VAL C O 1
ATOM 2758 N N . LYS C 1 94 ? -23.705 -15.762 -48.638 1.00 15.35 533 LYS C N 1
ATOM 2759 C CA . LYS C 1 94 ? -23.929 -16.336 -49.953 1.00 14.42 533 LYS C CA 1
ATOM 2760 C C . LYS C 1 94 ? -25.173 -17.219 -49.969 1.00 18.68 533 LYS C C 1
ATOM 2761 O O . LYS C 1 94 ? -25.936 -17.203 -50.946 1.00 19.23 533 LYS C O 1
ATOM 2767 N N . ARG C 1 95 ? -25.430 -17.957 -48.891 1.00 17.09 534 ARG C N 1
ATOM 2768 C CA . ARG C 1 95 ? -26.675 -18.722 -48.837 1.00 18.41 534 ARG C CA 1
ATOM 2769 C C . ARG C 1 95 ? -27.863 -17.793 -48.965 1.00 20.85 534 ARG C C 1
ATOM 2770 O O . ARG C 1 95 ? -28.761 -18.025 -49.779 1.00 21.92 534 ARG C O 1
ATOM 2778 N N . VAL C 1 96 ? -27.868 -16.706 -48.190 1.00 17.91 535 VAL C N 1
ATOM 2779 C CA . VAL C 1 96 ? -29.033 -15.821 -48.179 1.00 18.45 535 VAL C CA 1
ATOM 2780 C C . VAL C 1 96 ? -29.106 -15.014 -49.477 1.00 21.97 535 VAL C C 1
ATOM 2781 O O . VAL C 1 96 ? -30.152 -14.926 -50.123 1.00 20.31 535 VAL C O 1
ATOM 2785 N N . GLY C 1 97 ? -27.995 -14.403 -49.880 1.00 17.10 536 GLY C N 1
ATOM 2786 C CA . GLY C 1 97 ? -28.034 -13.587 -51.080 1.00 17.17 536 GLY C CA 1
ATOM 2787 C C . GLY C 1 97 ? -28.197 -14.396 -52.355 1.00 20.06 536 GLY C C 1
ATOM 2788 O O . GLY C 1 97 ? -28.949 -14.002 -53.253 1.00 18.35 536 GLY C O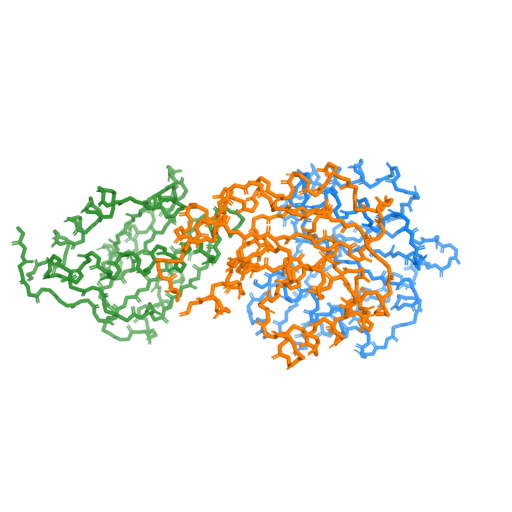 1
ATOM 2789 N N . ASP C 1 98 ? -27.438 -15.496 -52.497 1.00 19.54 537 ASP C N 1
ATOM 2790 C CA . ASP C 1 98 ? -27.453 -16.217 -53.775 1.00 17.93 537 ASP C CA 1
ATOM 2791 C C . ASP C 1 98 ? -28.664 -17.135 -53.898 1.00 25.68 537 ASP C C 1
ATOM 2792 O O . ASP C 1 98 ? -29.183 -17.310 -54.997 1.00 24.30 537 ASP C O 1
ATOM 2797 N N . THR C 1 99 ? -29.070 -17.810 -52.820 1.00 25.98 538 THR C N 1
ATOM 2798 C CA . THR C 1 99 ? -30.080 -18.860 -52.963 1.00 26.49 538 THR C CA 1
ATOM 2799 C C . THR C 1 99 ? -31.413 -18.535 -52.302 1.00 31.24 538 THR C C 1
ATOM 2800 O O . THR C 1 99 ? -32.418 -19.144 -52.673 1.00 35.78 538 THR C O 1
ATOM 2804 N N . VAL C 1 100 ? -31.469 -17.588 -51.366 1.00 27.17 539 VAL C N 1
ATOM 2805 C CA . VAL C 1 100 ? -32.735 -17.277 -50.704 1.00 26.34 539 VAL C CA 1
ATOM 2806 C C . VAL C 1 100 ? -33.378 -16.022 -51.294 1.00 29.08 539 VAL C C 1
ATOM 2807 O O . VAL C 1 100 ? -34.526 -16.068 -51.753 1.00 30.71 539 VAL C O 1
ATOM 2811 N N . LEU C 1 101 ? -32.661 -14.891 -51.299 1.00 21.97 540 LEU C N 1
ATOM 2812 C CA . LEU C 1 101 ? -33.260 -13.613 -51.658 1.00 27.85 540 LEU C CA 1
ATOM 2813 C C . LEU C 1 101 ? -32.881 -13.102 -53.053 1.00 22.47 540 LEU C C 1
ATOM 2814 O O . LEU C 1 101 ? -33.467 -12.104 -53.512 1.00 27.16 540 LEU C O 1
ATOM 2819 N N . GLY C 1 102 ? -31.939 -13.745 -53.747 1.00 22.48 541 GLY C N 1
ATOM 2820 C CA . GLY C 1 102 ? -31.544 -13.273 -55.074 1.00 20.57 541 GLY C CA 1
ATOM 2821 C C . GLY C 1 102 ? -30.977 -11.868 -55.059 1.00 19.21 541 GLY C C 1
ATOM 2822 O O . GLY C 1 102 ? -31.328 -11.031 -55.892 1.00 23.89 541 GLY C O 1
ATOM 2823 N N . MET C 1 103 ? -30.083 -11.593 -54.120 1.00 15.75 542 MET C N 1
ATOM 2824 C CA . MET C 1 103 ? -29.479 -10.275 -53.932 1.00 17.87 542 MET C CA 1
ATOM 2825 C C . MET C 1 103 ? -27.983 -10.380 -54.172 1.00 17.94 542 MET C C 1
ATOM 2826 O O . MET C 1 103 ? -27.317 -11.186 -53.513 1.00 20.27 542 MET C O 1
ATOM 2831 N N . ALA C 1 104 ? -27.455 -9.532 -55.061 1.00 13.77 543 ALA C N 1
ATOM 2832 C CA . ALA C 1 104 ? -26.013 -9.534 -55.336 1.00 10.77 543 ALA C CA 1
ATOM 2833 C C . ALA C 1 104 ? -25.229 -9.037 -54.124 1.00 10.51 543 ALA C C 1
ATOM 2834 O O . ALA C 1 104 ? -25.533 -7.988 -53.549 1.00 11.80 543 ALA C O 1
ATOM 2836 N N . THR C 1 105 ? -24.175 -9.768 -53.771 1.00 10.80 544 THR C N 1
ATOM 2837 C CA . THR C 1 105 ? -23.279 -9.354 -52.710 1.00 9.65 544 THR C CA 1
ATOM 2838 C C . THR C 1 105 ? -21.857 -9.386 -53.236 1.00 10.86 544 THR C C 1
ATOM 2839 O O . THR C 1 105 ? -21.506 -10.228 -54.059 1.00 11.43 544 THR C O 1
ATOM 2843 N N . GLN C 1 106 ? -21.012 -8.515 -52.683 1.00 7.89 545 GLN C N 1
ATOM 2844 C CA . GLN C 1 106 ? -19.579 -8.527 -52.960 1.00 7.91 545 GLN C CA 1
ATOM 2845 C C . GLN C 1 106 ? -18.880 -8.416 -51.623 1.00 8.09 545 GLN C C 1
ATOM 2846 O O . GLN C 1 106 ? -18.997 -7.386 -50.952 1.00 7.00 545 GLN C O 1
ATOM 2852 N N . CYS C 1 107 ? -18.092 -9.428 -51.268 1.00 7.07 546 CYS C N 1
ATOM 2853 C CA . CYS C 1 107 ? -17.383 -9.382 -49.996 1.00 8.74 546 CYS C CA 1
ATOM 2854 C C . CYS C 1 107 ? -16.014 -8.753 -50.205 1.00 8.04 546 CYS C C 1
ATOM 2855 O O . CYS C 1 107 ? -15.430 -8.814 -51.301 1.00 8.09 546 CYS C O 1
ATOM 2858 N N . VAL C 1 108 ? -15.512 -8.117 -49.147 1.00 6.32 547 VAL C N 1
ATOM 2859 C CA . VAL C 1 108 ? -14.176 -7.556 -49.153 1.00 6.30 547 VAL C CA 1
ATOM 2860 C C . VAL C 1 108 ? -13.601 -7.680 -47.751 1.00 7.06 547 VAL C C 1
ATOM 2861 O O . VAL C 1 108 ? -14.327 -7.564 -46.762 1.00 8.01 547 VAL C O 1
ATOM 2865 N N . GLN C 1 109 ? -12.300 -7.930 -47.656 1.00 6.72 548 GLN C N 1
ATOM 2866 C CA . GLN C 1 109 ? -11.680 -8.064 -46.318 1.00 6.39 548 GLN C CA 1
ATOM 2867 C C . GLN C 1 109 ? -11.371 -6.713 -45.713 1.00 7.87 548 GLN C C 1
ATOM 2868 O O . GLN C 1 109 ? -11.049 -5.736 -46.411 1.00 9.72 548 GLN C O 1
ATOM 2874 N N . MET C 1 110 ? -11.495 -6.660 -44.380 1.00 7.23 549 MET C N 1
ATOM 2875 C CA . MET C 1 110 ? -11.377 -5.380 -43.698 1.00 8.36 549 MET C CA 1
ATOM 2876 C C . MET C 1 110 ? -9.998 -4.777 -43.896 1.00 9.69 549 MET C C 1
ATOM 2877 O O . MET C 1 110 ? -9.870 -3.560 -43.864 1.00 7.49 549 MET C O 1
ATOM 2882 N N . LYS C 1 111 ? -8.961 -5.601 -44.082 1.00 8.68 550 LYS C N 1
ATOM 2883 C CA . LYS C 1 111 ? -7.634 -5.002 -44.249 1.00 12.77 550 LYS C CA 1
ATOM 2884 C C . LYS C 1 111 ? -7.608 -4.080 -45.461 1.00 10.46 550 LYS C C 1
ATOM 2885 O O . LYS C 1 111 ? -6.836 -3.110 -45.484 1.00 11.63 550 LYS C O 1
ATOM 2891 N N . ASN C 1 112 ? -8.455 -4.345 -46.456 1.00 8.71 551 ASN C N 1
ATOM 2892 C CA . ASN C 1 112 ? -8.462 -3.521 -47.657 1.00 9.48 551 ASN C CA 1
ATOM 2893 C C . ASN C 1 112 ? -9.485 -2.397 -47.585 1.00 11.15 551 ASN C C 1
ATOM 2894 O O . ASN C 1 112 ? -9.550 -1.563 -48.504 1.00 11.39 551 ASN C O 1
ATOM 2899 N N . VAL C 1 113 ? -10.219 -2.314 -46.486 1.00 8.47 552 VAL C N 1
ATOM 2900 C CA . VAL C 1 113 ? -11.033 -1.139 -46.176 1.00 7.81 552 VAL C CA 1
ATOM 2901 C C . VAL C 1 113 ? -10.293 -0.186 -45.241 1.00 9.03 552 VAL C C 1
ATOM 2902 O O . VAL C 1 113 ? -10.362 1.039 -45.407 1.00 11.33 552 VAL C O 1
ATOM 2906 N N . GLN C 1 114 ? -9.560 -0.768 -44.271 1.00 7.62 553 GLN C N 1
ATOM 2907 C CA . GLN C 1 114 ? -8.713 0.010 -43.357 1.00 8.48 553 GLN C CA 1
ATOM 2908 C C . GLN C 1 114 ? -7.673 0.804 -44.111 1.00 12.82 553 GLN C C 1
ATOM 2909 O O . GLN C 1 114 ? -7.404 1.967 -43.775 1.00 12.57 553 GLN C O 1
ATOM 2915 N N . ARG C 1 115 ? -7.094 0.207 -45.154 1.00 10.97 554 ARG C N 1
ATOM 2916 C CA . ARG C 1 115 ? -6.042 0.849 -45.945 1.00 11.31 554 ARG C CA 1
ATOM 2917 C C . ARG C 1 115 ? -6.326 0.473 -47.389 1.00 13.67 554 ARG C C 1
ATOM 2918 O O . ARG C 1 115 ? -5.966 -0.624 -47.805 1.00 17.11 554 ARG C O 1
ATOM 2926 N N . THR C 1 116 ? -6.931 1.374 -48.141 1.00 10.23 555 THR C N 1
ATOM 2927 C CA . THR C 1 116 ? -7.142 1.078 -49.569 1.00 9.07 555 THR C CA 1
ATOM 2928 C C . THR C 1 116 ? -5.881 1.348 -50.365 1.00 16.80 555 THR C C 1
ATOM 2929 O O . THR C 1 116 ? -5.017 2.140 -49.974 1.00 19.02 555 THR C O 1
ATOM 2933 N N . THR C 1 117 ? -5.784 0.689 -51.510 1.00 11.93 556 THR C N 1
ATOM 2934 C CA . THR C 1 117 ? -4.735 0.972 -52.476 1.00 11.64 556 THR C CA 1
ATOM 2935 C C . THR C 1 117 ? -5.393 0.856 -53.836 1.00 10.86 556 THR C C 1
ATOM 2936 O O . THR C 1 117 ? -6.417 0.176 -53.973 1.00 12.45 556 THR C O 1
ATOM 2940 N N . PRO C 1 118 ? -4.832 1.492 -54.857 1.00 12.68 557 PRO C N 1
ATOM 2941 C CA . PRO C 1 118 ? -5.421 1.328 -56.199 1.00 12.92 557 PRO C CA 1
ATOM 2942 C C . PRO C 1 118 ? -5.527 -0.127 -56.624 1.00 11.42 557 PRO C C 1
ATOM 2943 O O . PRO C 1 118 ? -6.557 -0.531 -57.195 1.00 10.63 557 PRO C O 1
ATOM 2947 N N . GLN C 1 119 ? -4.508 -0.933 -56.330 1.00 11.43 558 GLN C N 1
ATOM 2948 C CA . GLN C 1 119 ? -4.529 -2.315 -56.790 1.00 11.68 558 GLN C CA 1
ATOM 2949 C C . GLN C 1 119 ? -5.627 -3.106 -56.091 1.00 9.84 558 GLN C C 1
ATOM 2950 O O . GLN C 1 119 ? -6.331 -3.888 -56.740 1.00 10.09 558 GLN C O 1
ATOM 2956 N N . THR C 1 120 ? -5.830 -2.895 -54.778 1.00 11.30 559 THR C N 1
ATOM 2957 C CA . THR C 1 120 ? -6.890 -3.684 -54.143 1.00 9.03 559 THR C CA 1
ATOM 2958 C C . THR C 1 120 ? -8.277 -3.162 -54.485 1.00 7.21 559 THR C C 1
ATOM 2959 O O . THR C 1 120 ? -9.207 -3.972 -54.586 1.00 8.16 559 THR C O 1
ATOM 2963 N N . LEU C 1 121 ? -8.441 -1.844 -54.688 1.00 7.99 560 LEU C N 1
ATOM 2964 C CA . LEU C 1 121 ? -9.729 -1.349 -55.171 1.00 7.45 560 LEU C CA 1
ATOM 2965 C C . LEU C 1 121 ? -9.997 -1.867 -56.578 1.00 9.12 560 LEU C C 1
ATOM 2966 O O . LEU C 1 121 ? -11.127 -2.222 -56.915 1.00 7.46 560 LEU C O 1
ATOM 2971 N N . SER C 1 122 ? -8.956 -1.930 -57.415 1.00 7.84 561 SER C N 1
ATOM 2972 C CA . SER C 1 122 ? -9.123 -2.534 -58.745 1.00 6.63 561 SER C CA 1
ATOM 2973 C C . SER C 1 122 ? -9.543 -3.992 -58.651 1.00 7.63 561 SER C C 1
ATOM 2974 O O . SER C 1 122 ? -10.442 -4.429 -59.368 1.00 8.31 561 SER C O 1
ATOM 2977 N N . ASN C 1 123 ? -8.897 -4.767 -57.762 1.00 6.60 562 ASN C N 1
ATOM 2978 C CA . ASN C 1 123 ? -9.287 -6.162 -57.579 1.00 6.23 562 ASN C CA 1
ATOM 2979 C C . ASN C 1 123 ? -10.793 -6.243 -57.300 1.00 8.47 562 ASN C C 1
ATOM 2980 O O . ASN C 1 123 ? -11.497 -7.117 -57.823 1.00 8.45 562 ASN C O 1
ATOM 2985 N N . LEU C 1 124 ? -11.279 -5.358 -56.396 1.00 6.55 563 LEU C N 1
ATOM 2986 C CA . LEU C 1 124 ? -12.675 -5.396 -55.983 1.00 5.92 563 LEU C CA 1
ATOM 2987 C C . LEU C 1 124 ? -13.586 -4.983 -57.125 1.00 7.86 563 LEU C C 1
ATOM 2988 O O . LEU C 1 124 ? -14.635 -5.616 -57.349 1.00 8.03 563 LEU C O 1
ATOM 2993 N N . CYS C 1 125 ? -13.216 -3.931 -57.860 1.00 6.93 564 CYS C N 1
ATOM 2994 C CA . CYS C 1 125 ? -14.050 -3.534 -59.014 1.00 6.02 564 CYS C CA 1
A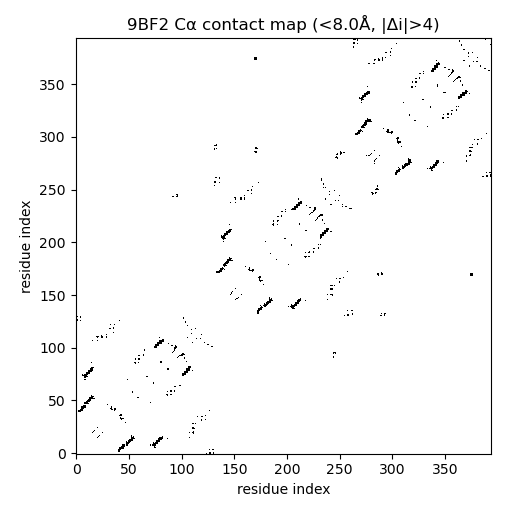TOM 2995 C C . CYS C 1 125 ? -14.111 -4.641 -60.067 1.00 7.63 564 CYS C C 1
ATOM 2996 O O . CYS C 1 125 ? -15.148 -4.837 -60.714 1.00 9.00 564 CYS C O 1
ATOM 2999 N N . LEU C 1 126 ? -13.012 -5.391 -60.250 1.00 7.20 565 LEU C N 1
ATOM 3000 C CA . LEU C 1 126 ? -13.085 -6.477 -61.223 1.00 8.51 565 LEU C CA 1
ATOM 3001 C C . LEU C 1 126 ? -14.091 -7.533 -60.787 1.00 9.04 565 LEU C C 1
ATOM 3002 O O . LEU C 1 126 ? -14.818 -8.077 -61.618 1.00 10.26 565 LEU C O 1
ATOM 3007 N N . LYS C 1 127 ? -14.107 -7.867 -59.488 1.00 9.41 566 LYS C N 1
ATOM 3008 C CA A LYS C 1 127 ? -15.080 -8.823 -58.984 0.58 7.95 566 LYS C CA 1
ATOM 3009 C CA B LYS C 1 127 ? -15.081 -8.825 -58.983 0.42 7.98 566 LYS C CA 1
ATOM 3010 C C . LYS C 1 127 ? -16.505 -8.308 -59.148 1.00 7.52 566 LYS C C 1
ATOM 3011 O O . LYS C 1 127 ? -17.406 -9.068 -59.523 1.00 8.35 566 LYS C O 1
ATOM 3022 N N . ILE C 1 128 ? -16.730 -7.019 -58.855 1.00 7.99 567 ILE C N 1
ATOM 3023 C CA . ILE C 1 128 ? -18.060 -6.425 -59.006 1.00 7.63 567 ILE C CA 1
ATOM 3024 C C . ILE C 1 128 ? -18.502 -6.469 -60.460 1.00 10.49 567 ILE C C 1
ATOM 3025 O O . ILE C 1 128 ? -19.666 -6.768 -60.773 1.00 10.11 567 ILE C O 1
ATOM 3030 N N . ASN C 1 129 ? -17.578 -6.178 -61.371 1.00 8.52 568 ASN C N 1
ATOM 3031 C CA . ASN C 1 129 ? -17.920 -6.195 -62.790 1.00 7.93 568 ASN C CA 1
ATOM 3032 C C . ASN C 1 129 ? -18.384 -7.580 -63.241 1.00 13.16 568 ASN C C 1
ATOM 3033 O O . ASN C 1 129 ? -19.360 -7.706 -63.996 1.00 13.96 568 ASN C O 1
ATOM 3038 N N . VAL C 1 130 ? -17.701 -8.633 -62.798 1.00 12.48 569 VAL C N 1
ATOM 3039 C CA . VAL C 1 130 ? -18.110 -10.006 -63.119 1.00 16.38 569 VAL C CA 1
ATOM 3040 C C . VAL C 1 130 ? -19.526 -10.249 -62.625 1.00 15.36 569 VAL C C 1
ATOM 3041 O O . VAL C 1 130 ? -20.372 -10.832 -63.329 1.00 19.22 569 VAL C O 1
ATOM 3045 N N . LYS C 1 131 ? -19.809 -9.818 -61.397 1.00 13.89 570 LYS C N 1
ATOM 3046 C CA . LYS C 1 131 ? -21.107 -10.105 -60.798 1.00 15.71 570 LYS C CA 1
ATOM 3047 C C . LYS C 1 131 ? -22.235 -9.339 -61.471 1.00 17.21 570 LYS C C 1
ATOM 3048 O O . LYS C 1 131 ? -23.317 -9.892 -61.666 1.00 16.78 570 LYS C O 1
ATOM 3054 N N . LEU C 1 132 ? -22.006 -8.088 -61.847 1.00 12.16 571 LEU C N 1
ATOM 3055 C CA . LEU C 1 132 ? -23.097 -7.228 -62.259 1.00 11.17 571 LEU C CA 1
ATOM 3056 C C . LEU C 1 132 ? -23.080 -6.889 -63.729 1.00 9.84 571 LEU C C 1
ATOM 3057 O O . LEU C 1 132 ? -24.099 -6.360 -64.207 1.00 11.98 571 LEU C O 1
ATOM 3062 N N . GLY C 1 133 ? -21.973 -7.141 -64.430 1.00 9.68 572 GLY C N 1
ATOM 3063 C CA . GLY C 1 133 ? -21.870 -6.745 -65.832 1.00 9.96 572 GLY C CA 1
ATOM 3064 C C . GLY C 1 133 ? -22.824 -7.541 -66.672 1.00 12.12 572 GLY C C 1
ATOM 3065 O O . GLY C 1 133 ? -22.747 -8.778 -66.703 1.00 15.90 572 GLY C O 1
ATOM 3066 N N . GLY C 1 134 ? -23.735 -6.869 -67.356 1.00 11.35 573 GLY C N 1
ATOM 3067 C CA . GLY C 1 134 ? -24.586 -7.583 -68.295 1.00 13.62 573 GLY C CA 1
ATOM 3068 C C . GLY C 1 134 ? -25.850 -8.016 -67.585 1.00 16.59 573 GLY C C 1
ATOM 3069 O O . GLY C 1 134 ? -26.761 -8.613 -68.185 1.00 23.84 573 GLY C O 1
#

GO terms:
  GO:0033962 P-body assembly (P, IDA)
  GO:0005634 nucleus (C, IDA)
  GO:0016442 RISC complex (C, IGI)
  GO:0035198 miRNA binding (F, IPI)
  GO:0016442 RISC complex (C, IPI)
  GO:0035278 miRNA-mediated gene silencing by inhibition of translation (P, IDA)
  GO:0005515 protein binding (F, IPI)
  GO:0098808 mRNA cap binding (F, IPI)
  GO:0000932 P-body (C, IDA)
  GO:0005737 cytoplasm (C, IDA)
  GO:0016442 RISC complex (C, IDA)
  GO:0070551 endoribonuclease activity, cleaving siRNA-paired mRNA (F, IDA)
  GO:0045727 positive regulation of translation (P, IDA)
  GO:0045947 negative regulation of translational initiation (P, IDA)
  GO:0035925 mRNA 3'-UTR AU-rich region binding (F, IDA)
  GO:0070578 RISC-loading complex (C, IDA)
  GO:0005634 nucleus (C, EXP)
  GO:0035194 regulatory ncRNA-mediated post-transcriptional gene silencing (P, TAS)
  GO:0005654 nucleoplasm (C, TAS)
  GO:0005829 cytosol (C, TAS)

Nearest PDB structures (foldseek):
  3luk-assembly1_A  TM=9.994E-01  e=1.846E-25  Homo sapiens
  6n4o-assembly1_A  TM=9.836E-01  e=3.573E-23  Homo sapiens
  4f3t-assembly1_A  TM=9.819E-01  e=5.632E-23  Homo sapiens
  4z4i-assembly1_A  TM=9.812E-01  e=9.473E-23  Homo sapiens
  5w6v-assembly1_A  TM=9.808E-01  e=1.550E-21  Homo sapiens

InterPro domains:
  IPR003100 PAZ domain [PF02170] (242-364)
  IPR003100 PAZ domain [PS50821] (229-348)
  IPR003100 PAZ domain [SM00949] (235-370)
  IPR003165 Piwi domain [PF02171] (518-817)
  IPR003165 Piwi domain [PS50822] (517-818)
  IPR003165 Piwi domain [SM00950] (517-818)
  IPR012337 Ribonuclease H-like superfamily [SSF53098] (503-819)
  IPR014811 Argonaute, linker 1 domain [PF08699] (176-226)
  IPR014811 Argonaute, linker 1 domain [SM01163] (175-227)
  IPR028602 Protein argonaute-2 [MF_03031] (1-859)
  IPR032472 Argonaute linker 2 domain [PF16488] (374-420)
  IPR032473 Protein argonaute, Mid domain [PF16487] (429-510)
  IPR032474 Protein argonaute, N-terminal [PF16486] (36-166)
  IPR036085 PAZ domain superfamily [SSF101690] (38-389)
  IPR036397 Ribonuclease H superfamily [G3DSA:3.30.420.10] (582-859)
  IPR045246 Argonaute-like, PIWI domain [cd04657] (392-817)

Solvent-accessible surface area: 19042 Å² total; per-residue (Å²): 133,86,117,70,17,95,0,135,41,0,0,0,0,0,11,1,25,91,190,69,0,43,108,112,54,6,127,49,2,2,81,70,0,66,138,38,0,188,131,42,38,0,27,4,57,35,107,18,47,12,56,116,62,10,138,29,34,114,30,0,46,83,28,0,106,84,0,111,126,67,57,97,61,38,60,2,1,0,0,0,10,44,24,186,30,110,10,77,43,37,0,15,92,0,1,46,58,62,20,54,17,38,2,6,18,16,63,35,107,30,3,63,156,28,39,96,128,36,9,41,81,9,5,90,113,0,2,112,94,46,50,51,84,37,70,17,89,0,122,46,0,0,1,0,0,6,2,24,90,196,77,0,43,104,110,63,4,134,60,1,4,85,82,0,46,112,10,0,126,18,1,34,0,26,4,54,30,103,27,48,14,56,115,60,19,134,27,30,127,36,0,45,86,25,0,109,83,0,100,124,69,59,97,58,34,61,1,0,0,0,0,10,44,27,206,30,109,6,108,68,38,0,36,109,0,0,93,112,52,14,64,19,34,2,6,18,15,62,27,86,37,3,37,20,24,13,42,47,34,10,1,69,8,0,27,109,0,3,114,90,48,54,143,88,116,66,18,85,0,117,44,0,0,1,0,0,12,0,54,68,76,79,0,0,68,0,14,9,73,5,1,4,28,55,0,60,108,43,0,116,128,48,30,0,18,0,41,29,93,24,47,15,54,120,73,17,131,38,33,136,30,0,49,83,23,0,106,83,0,102,126,68,58,95,56,37,63,1,0,0,0,0,9,53,21,211,22,108,8,110,70,34,0,35,102,0,1,92,108,62,16,69,19,36,2,5,16,15,82,38,125,38,2,42,137,27,34,108,136,37,8,43,71,9,6,93,110,0,2,126,89,45,15,109

Sequence (394 aa):
FHTGIEIKVWAIACFAPQRQCTEVHLKSFTEQLRKISRDAGMPIQGQPCFCKYAQGADSVEPMFRHLKNTYAGLQLVVVILPGKTPVYAEVKRVGDTVLGMATQCVQMKNVQRTTPQTLSNLCLKINVKLGFHTGIEIKVWAIACFAPQRQCTEVHLKSFTEQLRKISRDAGMMPIQGQPCFCKYAQGADSVEPMFRHLKNTYAGLQLVVVILPGKTPVYAEVKRVGDTVLGMATQCVQMKNVQRTTPQTLSNLCLKINVKLGFHTGIEIKVWAIACFAPQRQCTEVHLKSFTEQLRKISRDAGMPIQGQPCFCKYAQGADSVEPMFRHLKNTYAGLQLVVVILPGKTPVYAEVKRVGDTVLGMATQCVQMKNVQRTTPQTLSNLCLKKINVKLGG

Secondary structure (DSSP, 8-state):
--SS--B-SEEEEE-S-TTTS-HHHHHHHHHHHHHHHHHTT--B-SS-SEEEE--SGGGHHHHHHHHHHHSTT--EEEEEE-SS-THHHHHHIIIIIII---EEEEETHHHHS--HHHHHHHHHHHHHHH-/------B-SEEEEE-S-TTTS-HHHHHHHHHHHHHHHHHTT--B-SS-SEEEE--SGGGHHHHHHHHHHHSTT--EEEEEE-SS-HHHHHHHIIIIIII---EEEEEHHHHHS--HHHHHHHHHHHHHHH-/--S---B-SEEEEE-S-TTTS-HHHHHHHHHHHHHHHHHTT--B-SS-SEEEE--SGGGHHHHHHHHHHHSTT--EEEEEE-SS-HHHHHHHIIIIIIS---EEEEETHHHHS--HHHHHHHHHHHHHHH--